Protein AF-0000000078270828 (afdb_homodimer)

pLDDT: mean 90.48, std 6.18, range [64.69, 98.06]

InterPro domains:
  IPR003439 ABC transporter-like, ATP-binding domain [PF00005] (17-146)
  IPR003439 ABC transporter-like, ATP-binding domain [PS50893] (2-219)
  IPR003593 AAA+ ATPase domain [SM00382] (26-204)
  IPR017871 ABC transporter-like, conserved site [PS00211] (119-133)
  IPR027417 P-loop containing nucleoside triphosphate hydrolase [G3DSA:3.40.50.300] (1-246)
  IPR027417 P-loop containing nucleoside triphosphate hydrolase [SSF52540] (1-228)
  IPR050093 ABC Transporter, Small Molecule Importer [PTHR42781] (2-244)

Structure (mmCIF, N/CA/C/O backbone):
data_AF-0000000078270828-model_v1
#
loop_
_entity.id
_entity.type
_entity.pdbx_description
1 polymer 'Iron(III) ABC transporter, ATP-binding protein'
#
loop_
_atom_site.group_PDB
_atom_site.id
_atom_site.type_symbol
_atom_site.label_atom_id
_atom_site.label_alt_id
_atom_site.label_comp_id
_atom_site.label_asym_id
_atom_site.label_entity_id
_atom_site.label_seq_id
_atom_site.pdbx_PDB_ins_code
_atom_site.Cartn_x
_atom_site.Cartn_y
_atom_site.Cartn_z
_atom_site.occupancy
_atom_site.B_iso_or_equiv
_atom_site.auth_seq_id
_atom_site.auth_comp_id
_atom_site.auth_asym_id
_atom_site.auth_atom_id
_atom_site.pdbx_PDB_model_num
ATOM 1 N N . MET A 1 1 ? 0.683 29.547 7.543 1 91.75 1 MET A N 1
ATOM 2 C CA . MET A 1 1 ? 1.917 28.828 7.852 1 91.75 1 MET A CA 1
ATOM 3 C C . MET A 1 1 ? 2.824 28.75 6.629 1 91.75 1 MET A C 1
ATOM 5 O O . MET A 1 1 ? 4.008 29.094 6.707 1 91.75 1 MET A O 1
ATOM 9 N N . LEU A 1 2 ? 2.271 28.359 5.527 1 93.94 2 LEU A N 1
ATOM 10 C CA . LEU A 1 2 ? 3.014 28.219 4.281 1 93.94 2 LEU A CA 1
ATOM 11 C C . LEU A 1 2 ? 2.197 28.734 3.1 1 93.94 2 LEU A C 1
ATOM 13 O O . LEU A 1 2 ? 0.993 28.484 3.016 1 93.94 2 LEU A O 1
ATOM 17 N N . GLU A 1 3 ? 2.857 29.562 2.256 1 95.75 3 GLU A N 1
ATOM 18 C CA . GLU A 1 3 ? 2.256 30.016 1.007 1 95.75 3 GLU A CA 1
ATOM 19 C C . GLU A 1 3 ? 3.242 29.906 -0.153 1 95.75 3 GLU A C 1
ATOM 21 O O . GLU A 1 3 ? 4.336 30.469 -0.103 1 95.75 3 GLU A O 1
ATOM 26 N N . ILE A 1 4 ? 2.838 29.141 -1.119 1 96.12 4 ILE A N 1
ATOM 27 C CA . ILE A 1 4 ? 3.639 28.969 -2.326 1 96.12 4 ILE A CA 1
ATOM 28 C C . ILE A 1 4 ? 2.844 29.422 -3.545 1 96.12 4 ILE A C 1
ATOM 30 O O . ILE A 1 4 ? 1.696 29.016 -3.736 1 96.12 4 ILE A O 1
ATOM 34 N N . ARG A 1 5 ? 3.492 30.297 -4.336 1 96.88 5 ARG A N 1
ATOM 35 C CA . ARG A 1 5 ? 2.867 30.734 -5.582 1 96.88 5 ARG A CA 1
ATOM 36 C C . ARG A 1 5 ? 3.818 30.547 -6.762 1 96.88 5 ARG A C 1
ATOM 38 O O . ARG A 1 5 ? 4.914 31.109 -6.77 1 96.88 5 ARG A O 1
ATOM 45 N N . ASN A 1 6 ? 3.293 29.797 -7.688 1 97.12 6 ASN A N 1
ATOM 46 C CA . ASN A 1 6 ? 3.941 29.625 -8.984 1 97.12 6 ASN A CA 1
ATOM 47 C C . ASN A 1 6 ? 5.379 29.141 -8.828 1 97.12 6 ASN A C 1
ATOM 49 O O . ASN A 1 6 ? 6.309 29.75 -9.359 1 97.12 6 ASN A O 1
ATOM 53 N N . LEU A 1 7 ? 5.598 28.109 -8.117 1 97.06 7 LEU A N 1
ATOM 54 C CA . LEU A 1 7 ? 6.93 27.562 -7.875 1 97.06 7 LEU A CA 1
ATOM 55 C C . LEU A 1 7 ? 7.355 26.641 -9.023 1 97.06 7 LEU A C 1
ATOM 57 O O . LEU A 1 7 ? 6.598 25.766 -9.43 1 97.06 7 LEU A O 1
ATOM 61 N N . HIS A 1 8 ? 8.492 26.922 -9.57 1 97.38 8 HIS A N 1
ATOM 62 C CA . HIS A 1 8 ? 9.078 26.156 -10.656 1 97.38 8 HIS A CA 1
ATOM 63 C C . HIS A 1 8 ? 10.445 25.594 -10.266 1 97.38 8 HIS A C 1
ATOM 65 O O . HIS A 1 8 ? 11.188 26.234 -9.516 1 97.38 8 HIS A O 1
ATOM 71 N N . LYS A 1 9 ? 10.75 24.422 -10.695 1 96.06 9 LYS A N 1
ATOM 72 C CA . LYS A 1 9 ? 12.078 23.844 -10.5 1 96.06 9 LYS A CA 1
ATOM 73 C C . LYS A 1 9 ? 12.531 23.078 -11.734 1 96.06 9 LYS A C 1
ATOM 75 O O . LYS A 1 9 ? 11.805 22.203 -12.227 1 96.06 9 LYS A O 1
ATOM 80 N N . LYS A 1 10 ? 13.672 23.453 -12.219 1 94.12 10 LYS A N 1
ATOM 81 C CA . LYS A 1 10 ? 14.289 22.766 -13.352 1 94.12 10 LYS A CA 1
ATOM 82 C C . LYS A 1 10 ? 15.641 22.172 -12.969 1 94.12 10 LYS A C 1
ATOM 84 O O . LYS A 1 10 ? 16.391 22.75 -12.18 1 94.12 10 LYS A O 1
ATOM 89 N N . PHE A 1 11 ? 15.875 20.969 -13.438 1 90.12 11 PHE A N 1
ATOM 90 C CA . PHE A 1 11 ? 17.219 20.375 -13.445 1 90.12 11 PHE A CA 1
ATOM 91 C C . PHE A 1 11 ? 17.766 20.297 -14.859 1 90.12 11 PHE A C 1
ATOM 93 O O . PHE A 1 11 ? 17.344 19.438 -15.641 1 90.12 11 PHE A O 1
ATOM 100 N N . GLY A 1 12 ? 18.672 21.094 -15.148 1 89.69 12 GLY A N 1
ATOM 101 C CA . GLY A 1 12 ? 19.047 21.203 -16.547 1 89.69 12 GLY A CA 1
ATOM 102 C C . GLY A 1 12 ? 17.906 21.594 -17.453 1 89.69 12 GLY A C 1
ATOM 103 O O . GLY A 1 12 ? 17.266 22.641 -17.25 1 89.69 12 GLY A O 1
ATOM 104 N N . GLN A 1 13 ? 17.609 20.641 -18.375 1 89.5 13 GLN A N 1
ATOM 105 C CA . GLN A 1 13 ? 16.531 20.922 -19.312 1 89.5 13 GLN A CA 1
ATOM 106 C C . GLN A 1 13 ? 15.219 20.297 -18.844 1 89.5 13 GLN A C 1
ATOM 108 O O . GLN A 1 13 ? 14.156 20.578 -19.422 1 89.5 13 GLN A O 1
ATOM 113 N N . ASN A 1 14 ? 15.289 19.594 -17.812 1 89.56 14 ASN A N 1
ATOM 114 C CA . ASN A 1 14 ? 14.109 18.906 -17.328 1 89.56 14 ASN A CA 1
ATOM 115 C C . ASN A 1 14 ? 13.383 19.703 -16.25 1 89.56 14 ASN A C 1
ATOM 117 O O . ASN A 1 14 ? 13.93 19.938 -15.172 1 89.56 14 ASN A O 1
ATOM 121 N N . GLU A 1 15 ? 12.188 20.172 -16.578 1 94.06 15 GLU A N 1
ATOM 122 C CA . GLU A 1 15 ? 11.375 20.875 -15.594 1 94.06 15 GLU A CA 1
ATOM 123 C C . GLU A 1 15 ? 10.555 19.906 -14.75 1 94.06 15 GLU A C 1
ATOM 125 O O . GLU A 1 15 ? 9.625 19.266 -15.258 1 94.06 15 GLU A O 1
ATOM 130 N N . VAL A 1 16 ? 10.836 19.859 -13.477 1 93.5 16 VAL A N 1
ATOM 131 C CA . VAL A 1 16 ? 10.234 18.891 -12.578 1 93.5 16 VAL A CA 1
ATOM 132 C C . VAL A 1 16 ? 9.008 19.484 -11.898 1 93.5 16 VAL A C 1
ATOM 134 O O . VAL A 1 16 ? 8 18.797 -11.695 1 93.5 16 VAL A O 1
ATOM 137 N N . LEU A 1 17 ? 9.094 20.719 -11.492 1 97.12 17 LEU A N 1
ATOM 138 C CA . LEU A 1 17 ? 7.965 21.438 -10.922 1 97.12 17 LEU A CA 1
ATOM 139 C C . LEU A 1 17 ? 7.531 22.578 -11.844 1 97.12 17 LEU A C 1
ATOM 141 O O . LEU A 1 17 ? 8.359 23.375 -12.297 1 97.12 17 LEU A O 1
ATOM 145 N N . LYS A 1 18 ? 6.23 22.625 -12.195 1 96.94 18 LYS A N 1
ATOM 146 C CA . LYS A 1 18 ? 5.727 23.469 -13.273 1 96.94 18 LYS A CA 1
ATOM 147 C C . LYS A 1 18 ? 4.648 24.422 -12.773 1 96.94 18 LYS A C 1
ATOM 149 O O . LYS A 1 18 ? 3.549 24.469 -13.328 1 96.94 18 LYS A O 1
ATOM 154 N N . GLY A 1 19 ? 4.98 25.219 -11.789 1 97 19 GLY A N 1
ATOM 155 C CA . GLY A 1 19 ? 4.059 26.234 -11.305 1 97 19 GLY A CA 1
ATOM 156 C C . GLY A 1 19 ? 3.154 25.734 -10.188 1 97 19 GLY A C 1
ATOM 157 O O . GLY A 1 19 ? 1.929 25.766 -10.328 1 97 19 GLY A O 1
ATOM 158 N N . ILE A 1 20 ? 3.791 25.422 -9.07 1 97.19 20 ILE A N 1
ATOM 159 C CA . ILE A 1 20 ? 3.068 24.844 -7.941 1 97.19 20 ILE A CA 1
ATOM 160 C C . ILE A 1 20 ? 2.473 25.969 -7.09 1 97.19 20 ILE A C 1
ATOM 162 O O . ILE A 1 20 ? 3.174 26.906 -6.711 1 97.19 20 ILE A O 1
ATOM 166 N N . ASP A 1 21 ? 1.216 25.906 -6.859 1 96.94 21 ASP A N 1
ATOM 167 C CA . ASP A 1 21 ? 0.511 26.75 -5.891 1 96.94 21 ASP A CA 1
ATOM 168 C C . ASP A 1 21 ? 0.009 25.906 -4.715 1 96.94 21 ASP A C 1
ATOM 170 O O . ASP A 1 21 ? -0.753 24.953 -4.902 1 96.94 21 ASP A O 1
ATOM 174 N N . LEU A 1 22 ? 0.428 26.281 -3.553 1 95.94 22 LEU A N 1
ATOM 175 C CA . LEU A 1 22 ? 0.057 25.516 -2.363 1 95.94 22 LEU A CA 1
ATOM 176 C C . LEU A 1 22 ? 0.005 26.422 -1.137 1 95.94 22 LEU A C 1
ATOM 178 O O . LEU A 1 22 ? 0.794 27.359 -1.019 1 95.94 22 LEU A O 1
ATOM 182 N N . SER A 1 23 ? -0.877 26.109 -0.258 1 95.94 23 SER A N 1
ATOM 183 C CA . SER A 1 23 ? -0.963 26.828 1.007 1 95.94 23 SER A CA 1
ATOM 184 C C . SER A 1 23 ? -1.255 25.875 2.166 1 95.94 23 SER A C 1
ATOM 186 O O . SER A 1 23 ? -1.879 24.828 1.978 1 95.94 23 SER A O 1
ATOM 188 N N . LEU A 1 24 ? -0.769 26.203 3.275 1 95.88 24 LEU A N 1
ATOM 189 C CA . LEU A 1 24 ? -0.957 25.438 4.508 1 95.88 24 LEU A CA 1
ATOM 190 C C . LEU A 1 24 ? -1.191 26.375 5.691 1 95.88 24 LEU A C 1
ATOM 192 O O . LEU A 1 24 ? -0.413 27.312 5.914 1 95.88 24 LEU A O 1
ATOM 196 N N . LYS A 1 25 ? -2.266 26.141 6.422 1 94.69 25 LYS A N 1
ATOM 197 C CA . LYS A 1 25 ? -2.553 26.906 7.625 1 94.69 25 LYS A CA 1
ATOM 198 C C . LYS A 1 25 ? -1.817 26.344 8.836 1 94.69 25 LYS A C 1
ATOM 200 O O . LYS A 1 25 ? -1.328 25.219 8.797 1 94.69 25 LYS A O 1
ATOM 205 N N . SER A 1 26 ? -1.77 27.188 9.859 1 94 26 SER A N 1
ATOM 206 C CA . SER A 1 26 ? -1.197 26.703 11.109 1 94 26 SER A CA 1
ATOM 207 C C . SER A 1 26 ? -2.029 25.562 11.688 1 94 26 SER A C 1
ATOM 209 O O . SER A 1 26 ? -3.26 25.594 11.641 1 94 26 SER A O 1
ATOM 211 N N . ASN A 1 27 ? -1.338 24.547 12.164 1 94.25 27 ASN A N 1
ATOM 212 C CA . ASN A 1 27 ? -1.933 23.375 12.82 1 94.25 27 ASN A CA 1
ATOM 213 C C . ASN A 1 27 ? -2.695 22.5 11.82 1 94.25 27 ASN A C 1
ATOM 215 O O . ASN A 1 27 ? -3.65 21.828 12.195 1 94.25 27 ASN A O 1
ATOM 219 N N . GLU A 1 28 ? -2.27 22.609 10.586 1 96 28 GLU A N 1
ATOM 220 C CA . GLU A 1 28 ? -2.873 21.812 9.523 1 96 28 GLU A CA 1
ATOM 221 C C . GLU A 1 28 ? -1.885 20.781 8.969 1 96 28 GLU A C 1
ATOM 223 O O . GLU A 1 28 ? -0.679 21.031 8.93 1 96 28 GLU A O 1
ATOM 228 N N . ILE A 1 29 ? -2.416 19.641 8.609 1 96.94 29 ILE A N 1
ATOM 229 C CA . ILE A 1 29 ? -1.606 18.625 7.953 1 96.94 29 ILE A CA 1
ATOM 230 C C . ILE A 1 29 ? -2.02 18.5 6.488 1 96.94 29 ILE A C 1
ATOM 232 O O . ILE A 1 29 ? -3.188 18.234 6.184 1 96.94 29 ILE A O 1
ATOM 236 N N . LEU A 1 30 ? -1.056 18.688 5.605 1 97.69 30 LEU A N 1
ATOM 237 C CA . LEU A 1 30 ? -1.26 18.562 4.164 1 97.69 30 LEU A CA 1
ATOM 238 C C . LEU A 1 30 ? -0.47 17.391 3.604 1 97.69 30 LEU A C 1
ATOM 240 O O . LEU A 1 30 ? 0.746 17.297 3.793 1 97.69 30 LEU A O 1
ATOM 244 N N . SER A 1 31 ? -1.193 16.5 2.943 1 97.12 31 SER A N 1
ATOM 245 C CA . SER A 1 31 ? -0.494 15.438 2.223 1 97.12 31 SER A CA 1
ATOM 246 C C . SER A 1 31 ? -0.372 15.773 0.738 1 97.12 31 SER A C 1
ATOM 248 O O . SER A 1 31 ? -1.318 16.281 0.129 1 97.12 31 SER A O 1
ATOM 250 N N . ILE A 1 32 ? 0.769 15.555 0.276 1 96.69 32 ILE A N 1
ATOM 251 C CA . ILE A 1 32 ? 1.008 15.602 -1.162 1 96.69 32 ILE A CA 1
ATOM 252 C C . ILE A 1 32 ? 1.092 14.18 -1.719 1 96.69 32 ILE A C 1
ATOM 254 O O . ILE A 1 32 ? 2.041 13.453 -1.43 1 96.69 32 ILE A O 1
ATOM 258 N N . LEU A 1 33 ? 0.075 13.875 -2.492 1 93.81 33 LEU A N 1
ATOM 259 C CA . LEU A 1 33 ? -0.058 12.531 -3.037 1 93.81 33 LEU A CA 1
ATOM 260 C C . LEU A 1 33 ? 0.289 12.508 -4.523 1 93.81 33 LEU A C 1
ATOM 262 O O . LEU A 1 33 ? -0.213 13.328 -5.293 1 93.81 33 LEU A O 1
ATOM 266 N N . GLY A 1 34 ? 1.105 11.609 -4.895 1 89.31 34 GLY A N 1
ATOM 267 C CA . GLY A 1 34 ? 1.507 11.484 -6.289 1 89.31 34 GLY A CA 1
ATOM 268 C C . GLY A 1 34 ? 2.371 10.266 -6.555 1 89.31 34 GLY A C 1
ATOM 269 O O . GLY A 1 34 ? 2.838 9.617 -5.621 1 89.31 34 GLY A O 1
ATOM 270 N N . SER A 1 35 ? 2.525 10.023 -7.816 1 82.75 35 SER A N 1
ATOM 271 C CA . SER A 1 35 ? 3.314 8.875 -8.234 1 82.75 35 SER A CA 1
ATOM 272 C C . SER A 1 35 ? 4.809 9.141 -8.086 1 82.75 35 SER A C 1
ATOM 274 O O . SER A 1 35 ? 5.219 10.281 -7.84 1 82.75 35 SER A O 1
ATOM 276 N N . SER A 1 36 ? 5.504 8.031 -8.219 1 75.19 36 SER A N 1
ATOM 277 C CA . SER A 1 36 ? 6.957 8.172 -8.195 1 75.19 36 SER A CA 1
ATOM 278 C C . SER A 1 36 ? 7.438 9.07 -9.336 1 75.19 36 SER A C 1
ATOM 280 O O . SER A 1 36 ? 6.953 8.969 -10.461 1 75.19 36 SER A O 1
ATOM 282 N N . GLY A 1 37 ? 8.234 9.961 -9.008 1 77.19 37 GLY A N 1
ATOM 283 C CA . GLY A 1 37 ? 8.805 10.844 -10.016 1 77.19 37 GLY A CA 1
ATOM 284 C C . GLY A 1 37 ? 7.941 12.062 -10.297 1 77.19 37 GLY A C 1
ATOM 285 O O . GLY A 1 37 ? 8.242 12.844 -11.203 1 77.19 37 GLY A O 1
ATOM 286 N N . SER A 1 38 ? 6.938 12.234 -9.547 1 86.94 38 SER A N 1
ATOM 287 C CA . SER A 1 38 ? 6.016 13.328 -9.828 1 86.94 38 SER A CA 1
ATOM 288 C C . SER A 1 38 ? 6.547 14.648 -9.281 1 86.94 38 SER A C 1
ATOM 290 O O . SER A 1 38 ? 5.953 15.703 -9.508 1 86.94 38 SER A O 1
ATOM 292 N N . GLY A 1 39 ? 7.625 14.586 -8.492 1 90.19 39 GLY A N 1
ATOM 293 C CA . GLY A 1 39 ? 8.242 15.812 -8 1 90.19 39 GLY A CA 1
ATOM 294 C C . GLY A 1 39 ? 7.988 16.062 -6.527 1 90.19 39 GLY A C 1
ATOM 295 O O . GLY A 1 39 ? 8.344 17.109 -6 1 90.19 39 GLY A O 1
ATOM 296 N N . LYS A 1 40 ? 7.383 15.125 -5.848 1 91.88 40 LYS A N 1
ATOM 297 C CA . LYS A 1 40 ? 6.992 15.297 -4.449 1 91.88 40 LYS A CA 1
ATOM 298 C C . LYS A 1 40 ? 8.203 15.641 -3.582 1 91.88 40 LYS A C 1
ATOM 300 O O . LYS A 1 40 ? 8.188 16.625 -2.848 1 91.88 40 LYS A O 1
ATOM 305 N N . SER A 1 41 ? 9.281 14.852 -3.738 1 88.12 41 SER A N 1
ATOM 306 C CA . SER A 1 41 ? 10.477 15.062 -2.93 1 88.12 41 SER A CA 1
ATOM 307 C C . SER A 1 41 ? 11.164 16.375 -3.289 1 88.12 41 SER A C 1
ATOM 309 O O . SER A 1 41 ? 11.656 17.094 -2.41 1 88.12 41 SER A O 1
ATOM 311 N N . THR A 1 42 ? 11.203 16.672 -4.547 1 91.81 42 THR A N 1
ATOM 312 C CA . THR A 1 42 ? 11.773 17.938 -4.996 1 91.81 42 THR A CA 1
ATOM 313 C C . THR A 1 42 ? 11.008 19.109 -4.387 1 91.81 42 THR A C 1
ATOM 315 O O . THR A 1 42 ? 11.617 20.078 -3.916 1 91.81 42 THR A O 1
ATOM 318 N N . LEU A 1 43 ? 9.719 18.984 -4.406 1 94.88 43 LEU A N 1
ATOM 319 C CA . LEU A 1 43 ? 8.891 20.031 -3.832 1 94.88 43 LEU A CA 1
ATOM 320 C C . LEU A 1 43 ? 9.203 20.219 -2.35 1 94.88 43 LEU A C 1
ATOM 322 O O . LEU A 1 43 ? 9.367 21.344 -1.883 1 94.88 43 LEU A O 1
ATOM 326 N N . LEU A 1 44 ? 9.281 19.125 -1.627 1 93 44 LEU A N 1
ATOM 327 C CA . LEU A 1 44 ? 9.578 19.172 -0.199 1 93 44 LEU A CA 1
ATOM 328 C C . LEU A 1 44 ? 10.93 19.828 0.054 1 93 44 LEU A C 1
ATOM 330 O O . LEU A 1 44 ? 11.07 20.641 0.968 1 93 44 LEU A O 1
ATOM 334 N N . ARG A 1 45 ? 11.883 19.516 -0.741 1 90.69 45 ARG A N 1
ATOM 335 C CA . ARG A 1 45 ? 13.227 20.078 -0.602 1 90.69 45 ARG A CA 1
ATOM 336 C C . ARG A 1 45 ? 13.234 21.562 -0.927 1 90.69 45 ARG A C 1
ATOM 338 O O . ARG A 1 45 ? 13.984 22.344 -0.325 1 90.69 45 ARG A O 1
ATOM 345 N N . CYS A 1 46 ? 12.445 21.938 -1.866 1 93.5 46 CYS A N 1
ATOM 346 C CA . CYS A 1 46 ? 12.32 23.359 -2.18 1 93.5 46 CYS A CA 1
ATOM 347 C C . CYS A 1 46 ? 11.734 24.125 -1.001 1 93.5 46 CYS A C 1
ATOM 349 O O . CYS A 1 46 ? 12.211 25.219 -0.657 1 93.5 46 CYS A O 1
ATOM 351 N N . ILE A 1 47 ? 10.75 23.547 -0.389 1 92.44 47 ILE A N 1
ATOM 352 C CA . ILE A 1 47 ? 10.102 24.172 0.758 1 92.44 47 ILE A CA 1
ATOM 353 C C . ILE A 1 47 ? 11.102 24.297 1.907 1 92.44 47 ILE A C 1
ATOM 355 O O . ILE A 1 47 ? 11.148 25.312 2.592 1 92.44 47 ILE A O 1
ATOM 359 N N . ALA A 1 48 ? 11.938 23.281 2.049 1 88.69 48 ALA A N 1
ATOM 360 C CA . ALA A 1 48 ? 12.945 23.234 3.111 1 88.69 48 ALA A CA 1
ATOM 361 C C . ALA A 1 48 ? 14.156 24.094 2.748 1 88.69 48 ALA A C 1
ATOM 363 O O . ALA A 1 48 ? 15.102 24.203 3.529 1 88.69 48 ALA A O 1
ATOM 364 N N . LYS A 1 49 ? 14.188 24.609 1.555 1 88.31 49 LYS A N 1
ATOM 365 C CA . LYS A 1 49 ? 15.273 25.438 1.045 1 88.31 49 LYS A CA 1
ATOM 366 C C . LYS A 1 49 ? 16.562 24.641 0.87 1 88.31 49 LYS A C 1
ATOM 368 O O . LYS A 1 49 ? 17.656 25.172 0.984 1 88.31 49 LYS A O 1
ATOM 373 N N . LEU A 1 50 ? 16.359 23.375 0.652 1 86.44 50 LEU A N 1
ATOM 374 C CA . LEU A 1 50 ? 17.469 22.484 0.337 1 86.44 50 LEU A CA 1
ATOM 375 C C . LEU A 1 50 ? 17.703 22.406 -1.169 1 86.44 50 LEU A C 1
ATOM 377 O O . LEU A 1 50 ? 18.734 21.891 -1.622 1 86.44 50 LEU A O 1
ATOM 381 N N . GLU A 1 51 ? 16.734 22.797 -1.876 1 88.5 51 GLU A N 1
ATOM 382 C CA . GLU A 1 51 ? 16.797 22.875 -3.332 1 88.5 51 GLU A CA 1
ATOM 383 C C . GLU A 1 51 ? 16.328 24.25 -3.824 1 88.5 51 GLU A C 1
ATOM 385 O O . GLU A 1 51 ? 15.312 24.766 -3.363 1 88.5 51 GLU A O 1
ATOM 390 N N . ASN A 1 52 ? 17.141 24.875 -4.723 1 90.69 52 ASN A N 1
ATOM 391 C CA . ASN A 1 52 ? 16.734 26.156 -5.273 1 90.69 52 ASN A CA 1
ATOM 392 C C . ASN A 1 52 ? 15.531 26.031 -6.199 1 90.69 52 ASN A C 1
ATOM 394 O O . ASN A 1 52 ? 15.359 25 -6.855 1 90.69 52 ASN A O 1
ATOM 398 N N . SER A 1 53 ? 14.703 27.016 -6.172 1 93.19 53 SER A N 1
ATOM 399 C CA . SER A 1 53 ? 13.508 27.031 -7.016 1 93.19 53 SER A CA 1
ATOM 400 C C . SER A 1 53 ? 13.133 28.453 -7.414 1 93.19 53 SER A C 1
ATOM 402 O O . SER A 1 53 ? 13.633 29.422 -6.832 1 93.19 53 SER A O 1
ATOM 404 N N . GLN A 1 54 ? 12.453 28.562 -8.516 1 94.12 54 GLN A N 1
ATOM 405 C CA . GLN A 1 54 ? 11.859 29.828 -8.938 1 94.12 54 GLN A CA 1
ATOM 406 C C . GLN A 1 54 ? 10.398 29.922 -8.492 1 94.12 54 GLN A C 1
ATOM 408 O O . GLN A 1 54 ? 9.664 28.938 -8.562 1 94.12 54 GLN A O 1
ATOM 413 N N . TYR A 1 55 ? 10.109 31.047 -7.938 1 93.94 55 TYR A N 1
ATOM 414 C CA . TYR A 1 55 ? 8.734 31.219 -7.484 1 93.94 55 TYR A CA 1
ATOM 415 C C . TYR A 1 55 ? 8.359 32.688 -7.449 1 93.94 55 TYR A C 1
ATOM 417 O O . TYR A 1 55 ? 9.227 33.562 -7.434 1 93.94 55 TYR A O 1
ATOM 425 N N . ASP A 1 56 ? 7.031 32.969 -7.504 1 93 56 ASP A N 1
ATOM 426 C CA . ASP A 1 56 ? 6.527 34.312 -7.277 1 93 56 ASP A CA 1
ATOM 427 C C . ASP A 1 56 ? 6.484 34.625 -5.789 1 93 56 ASP A C 1
ATOM 429 O O . ASP A 1 56 ? 6.797 35.75 -5.383 1 93 56 ASP A O 1
ATOM 433 N N . GLU A 1 57 ? 6.098 33.562 -5.023 1 92.25 57 GLU A N 1
ATOM 434 C CA . GLU A 1 57 ? 6.027 33.719 -3.572 1 92.25 57 GLU A CA 1
ATOM 435 C C . GLU A 1 57 ? 6.301 32.375 -2.871 1 92.25 57 GLU A C 1
ATOM 437 O O . GLU A 1 57 ? 5.836 31.328 -3.316 1 92.25 57 GLU A O 1
ATOM 442 N N . LEU A 1 58 ? 7.156 32.375 -1.956 1 91.69 58 LEU A N 1
ATOM 443 C CA . LEU A 1 58 ? 7.41 31.25 -1.058 1 91.69 58 LEU A CA 1
ATOM 444 C C . LEU A 1 58 ? 7.605 31.734 0.375 1 91.69 58 LEU A C 1
ATOM 446 O O . LEU A 1 58 ? 8.688 32.219 0.734 1 91.69 58 LEU A O 1
ATOM 450 N N . ARG A 1 59 ? 6.531 31.672 1.068 1 90.19 59 ARG A N 1
ATOM 451 C CA . ARG A 1 59 ? 6.547 32.062 2.473 1 90.19 59 ARG A CA 1
ATOM 452 C C . ARG A 1 59 ? 6.383 30.859 3.387 1 90.19 59 ARG A C 1
ATOM 454 O O . ARG A 1 59 ? 5.414 30.109 3.256 1 90.19 59 ARG A O 1
ATOM 461 N N . CYS A 1 60 ? 7.266 30.531 4.098 1 86 60 CYS A N 1
ATOM 462 C CA . CYS A 1 60 ? 7.23 29.438 5.07 1 86 60 CYS A CA 1
ATOM 463 C C . CYS A 1 60 ? 7.676 29.922 6.445 1 86 60 CYS A C 1
ATOM 465 O O . CYS A 1 60 ? 8.664 30.656 6.562 1 86 60 CYS A O 1
ATOM 467 N N . GLY A 1 61 ? 6.797 29.656 7.395 1 71.5 61 GLY A N 1
ATOM 468 C CA . GLY A 1 61 ? 7.227 30.031 8.734 1 71.5 61 GLY A CA 1
ATOM 469 C C . GLY A 1 61 ? 8.602 29.5 9.086 1 71.5 61 GLY A C 1
ATOM 470 O O . GLY A 1 61 ? 9.109 28.578 8.438 1 71.5 61 GLY A O 1
ATOM 471 N N . SER A 1 62 ? 9.266 30.219 10.039 1 68.44 62 SER A N 1
ATOM 472 C CA . SER A 1 62 ? 10.602 29.875 10.508 1 68.44 62 SER A CA 1
ATOM 473 C C . SER A 1 62 ? 10.602 28.531 11.25 1 68.44 62 SER A C 1
ATOM 475 O O . SER A 1 62 ? 9.547 28.062 11.688 1 68.44 62 SER A O 1
ATOM 477 N N . ASN A 1 63 ? 11.578 27.641 10.984 1 85.75 63 ASN A N 1
ATOM 478 C CA . ASN A 1 63 ? 11.969 26.438 11.727 1 85.75 63 ASN A CA 1
ATOM 479 C C . ASN A 1 63 ? 11.273 25.188 11.18 1 85.75 63 ASN A C 1
ATOM 481 O O . ASN A 1 63 ? 10.289 24.719 11.742 1 85.75 63 ASN A O 1
ATOM 485 N N . VAL A 1 64 ? 11.711 24.75 10.164 1 88.62 64 VAL A N 1
ATOM 486 C CA . VAL A 1 64 ? 11.195 23.578 9.461 1 88.62 64 VAL A CA 1
ATOM 487 C C . VAL A 1 64 ? 11.984 22.344 9.891 1 88.62 64 VAL A C 1
ATOM 489 O O . VAL A 1 64 ? 13.211 22.375 9.977 1 88.62 64 VAL A O 1
ATOM 492 N N . GLY A 1 65 ? 11.219 21.375 10.391 1 88.44 65 GLY A N 1
ATOM 493 C CA . GLY A 1 65 ? 11.828 20.078 10.617 1 88.44 65 GLY A CA 1
ATOM 494 C C . GLY A 1 65 ? 11.625 19.125 9.461 1 88.44 65 GLY A C 1
ATOM 495 O O . GLY A 1 65 ? 10.516 18.984 8.945 1 88.44 65 GLY A O 1
ATOM 496 N N . PHE A 1 66 ? 12.711 18.562 9.055 1 86.69 66 PHE A N 1
ATOM 497 C CA . PHE A 1 66 ? 12.672 17.609 7.945 1 86.69 66 PHE A CA 1
ATOM 498 C C . PHE A 1 66 ? 12.914 16.188 8.43 1 86.69 66 PHE A C 1
ATOM 500 O O . PHE A 1 66 ? 13.859 15.945 9.188 1 86.69 66 PHE A O 1
ATOM 507 N N . MET A 1 67 ? 11.945 15.398 8.094 1 82.19 67 MET A N 1
ATOM 508 C CA . MET A 1 67 ? 12.094 13.977 8.391 1 82.19 67 MET A CA 1
ATOM 509 C C . MET A 1 67 ? 12.086 13.156 7.105 1 82.19 67 MET A C 1
ATOM 511 O O . MET A 1 67 ? 11.125 13.195 6.34 1 82.19 67 MET A O 1
ATOM 515 N N . PHE A 1 68 ? 13.219 12.461 6.832 1 73.25 68 PHE A N 1
ATOM 516 C CA . PHE A 1 68 ? 13.383 11.641 5.641 1 73.25 68 PHE A CA 1
ATOM 517 C C . PHE A 1 68 ? 12.844 10.234 5.875 1 73.25 68 PHE A C 1
ATOM 519 O O . PHE A 1 68 ? 12.375 9.922 6.973 1 73.25 68 PHE A O 1
ATOM 526 N N . GLN A 1 69 ? 12.938 9.555 4.699 1 69.5 69 GLN A N 1
ATOM 527 C CA . GLN A 1 69 ? 12.641 8.125 4.766 1 69.5 69 GLN A CA 1
ATOM 528 C C . GLN A 1 69 ? 13.523 7.434 5.805 1 69.5 69 GLN A C 1
ATOM 530 O O . GLN A 1 69 ? 14.703 7.75 5.934 1 69.5 69 GLN A O 1
ATOM 535 N N . ASN A 1 70 ? 13.031 6.688 6.652 1 69.25 70 ASN A N 1
ATOM 536 C CA . ASN A 1 70 ? 13.711 5.977 7.73 1 69.25 70 ASN A CA 1
ATOM 537 C C . ASN A 1 70 ? 14.148 6.926 8.844 1 69.25 70 ASN A C 1
ATOM 539 O O . ASN A 1 70 ? 15.125 6.652 9.547 1 69.25 70 ASN A O 1
ATOM 543 N N . TYR A 1 71 ? 13.633 8.156 8.859 1 77.44 71 TYR A N 1
ATOM 544 C CA . TYR A 1 71 ? 13.727 9.156 9.922 1 77.44 71 TYR A CA 1
ATOM 545 C C . TYR A 1 71 ? 15.117 9.781 9.961 1 77.44 71 TYR A C 1
ATOM 547 O O . TYR A 1 71 ? 15.359 10.727 10.719 1 77.44 71 TYR A O 1
ATOM 555 N N . ALA A 1 72 ? 16.031 9.281 9.18 1 74.38 72 ALA A N 1
ATOM 556 C CA . ALA A 1 72 ? 17.359 9.852 8.984 1 74.38 72 ALA A CA 1
ATOM 557 C C . ALA A 1 72 ? 18.047 10.117 10.32 1 74.38 72 ALA A C 1
ATOM 559 O O . ALA A 1 72 ? 18.594 11.203 10.547 1 74.38 72 ALA A O 1
ATOM 560 N N . LEU A 1 73 ? 17.953 9.203 11.227 1 85.25 73 LEU A N 1
ATOM 561 C CA . LEU A 1 73 ? 18.734 9.32 12.461 1 85.25 73 LEU A CA 1
ATOM 562 C C . LEU A 1 73 ? 20.203 9.055 12.203 1 85.25 73 LEU A C 1
ATOM 564 O O . LEU A 1 73 ? 20.562 8.242 11.344 1 85.25 73 LEU A O 1
ATOM 568 N N . PHE A 1 74 ? 21.016 9.797 12.93 1 85.81 74 PHE A N 1
ATOM 569 C CA . PHE A 1 74 ? 22.438 9.523 12.844 1 85.81 74 PHE A CA 1
ATOM 570 C C . PHE A 1 74 ? 22.781 8.172 13.453 1 85.81 74 PHE A C 1
ATOM 572 O O . PHE A 1 74 ? 22.656 7.98 14.664 1 85.81 74 PHE A O 1
ATOM 579 N N . PRO A 1 75 ? 23.234 7.27 12.609 1 86 75 PRO A N 1
ATOM 580 C CA . PRO A 1 75 ? 23.391 5.891 13.086 1 86 75 PRO A CA 1
ATOM 581 C C . PRO A 1 75 ? 24.469 5.75 14.156 1 86 75 PRO A C 1
ATOM 583 O O . PRO A 1 75 ? 24.422 4.828 14.969 1 86 75 PRO A O 1
ATOM 586 N N . HIS A 1 76 ? 25.422 6.695 14.188 1 87.94 76 HIS A N 1
ATOM 587 C CA . HIS A 1 76 ? 26.562 6.574 15.094 1 87.94 76 HIS A CA 1
ATOM 588 C C . HIS A 1 76 ? 26.312 7.34 16.391 1 87.94 76 HIS A C 1
ATOM 590 O O . HIS A 1 76 ? 27.125 7.273 17.312 1 87.94 76 HIS A O 1
ATOM 596 N N . LEU A 1 77 ? 25.25 8.062 16.469 1 90.88 77 LEU A N 1
ATOM 597 C CA . LEU A 1 77 ? 24.938 8.844 17.656 1 90.88 77 LEU A CA 1
ATOM 598 C C . LEU A 1 77 ? 23.891 8.141 18.516 1 90.88 77 LEU A C 1
ATOM 600 O O . LEU A 1 77 ? 23.031 7.43 17.984 1 90.88 77 LEU A O 1
ATOM 604 N N . SER A 1 78 ? 24 8.367 19.734 1 94.19 78 SER A N 1
ATOM 605 C CA . SER A 1 78 ? 22.953 7.887 20.641 1 94.19 78 SER A CA 1
ATOM 606 C C . SER A 1 78 ? 21.656 8.656 20.438 1 94.19 78 SER A C 1
ATOM 608 O O . SER A 1 78 ? 21.625 9.68 19.766 1 94.19 78 SER A O 1
ATOM 610 N N . VAL A 1 79 ? 20.625 8.078 21.016 1 95.06 79 VAL A N 1
ATOM 611 C CA . VAL A 1 79 ? 19.328 8.773 21.016 1 95.06 79 VAL A CA 1
ATOM 612 C C . VAL A 1 79 ? 19.5 10.18 21.594 1 95.06 79 VAL A C 1
ATOM 614 O O . VAL A 1 79 ? 19.047 11.156 21 1 95.06 79 VAL A O 1
ATOM 617 N N . TYR A 1 80 ? 20.203 10.219 22.688 1 94.69 80 TYR A N 1
ATOM 618 C CA . TYR A 1 80 ? 20.484 11.508 23.312 1 94.69 80 TYR A CA 1
ATOM 619 C C . TYR A 1 80 ? 21.219 12.422 22.344 1 94.69 80 TYR A C 1
ATOM 621 O O . TYR A 1 80 ? 20.828 13.578 22.141 1 94.69 80 TYR A O 1
ATOM 629 N N . ASP A 1 81 ? 22.203 11.953 21.703 1 92.25 81 ASP A N 1
ATOM 630 C CA . ASP A 1 81 ? 23.062 12.766 20.828 1 92.25 81 ASP A CA 1
ATOM 631 C C . ASP A 1 81 ? 22.312 13.172 19.562 1 92.25 81 ASP A C 1
ATOM 633 O O . ASP A 1 81 ? 22.547 14.25 19.016 1 92.25 81 ASP A O 1
ATOM 637 N N . ASN A 1 82 ? 21.484 12.273 19.125 1 93.62 82 ASN A N 1
ATOM 638 C CA . ASN A 1 82 ? 20.656 12.617 17.969 1 93.62 82 ASN A CA 1
ATOM 639 C C . ASN A 1 82 ? 19.812 13.852 18.234 1 93.62 82 ASN A C 1
ATOM 641 O O . ASN A 1 82 ? 19.719 14.742 17.391 1 93.62 82 ASN A O 1
ATOM 645 N N . ILE A 1 83 ? 19.25 13.859 19.391 1 92.69 83 ILE A N 1
ATOM 646 C CA . ILE A 1 83 ? 18.391 14.984 19.75 1 92.69 83 ILE A CA 1
ATOM 647 C C . ILE A 1 83 ? 19.266 16.203 20.062 1 92.69 83 ILE A C 1
ATOM 649 O O . ILE A 1 83 ? 18.922 17.328 19.688 1 92.69 83 ILE A O 1
ATOM 653 N N . ALA A 1 84 ? 20.391 15.961 20.703 1 91.31 84 ALA A N 1
ATOM 654 C CA . ALA A 1 84 ? 21.281 17.047 21.094 1 91.31 84 ALA A CA 1
ATOM 655 C C . ALA A 1 84 ? 21.828 17.781 19.875 1 91.31 84 ALA A C 1
ATOM 657 O O . ALA A 1 84 ? 22.172 18.969 19.938 1 91.31 84 ALA A O 1
ATOM 658 N N . PHE A 1 85 ? 21.828 17.047 18.828 1 86.06 85 PHE A N 1
ATOM 659 C CA . PHE A 1 85 ? 22.328 17.641 17.578 1 86.06 85 PHE A CA 1
ATOM 660 C C . PHE A 1 85 ? 21.531 18.875 17.203 1 86.06 85 PHE A C 1
ATOM 662 O O . PHE A 1 85 ? 22.078 19.812 16.609 1 86.06 85 PHE A O 1
ATOM 669 N N . ALA A 1 86 ? 20.344 18.938 17.562 1 86.12 86 ALA A N 1
ATOM 670 C CA . ALA A 1 86 ? 19.438 20.031 17.219 1 86.12 86 ALA A CA 1
ATOM 671 C C . ALA A 1 86 ? 19.594 21.203 18.188 1 86.12 86 ALA A C 1
ATOM 673 O O . ALA A 1 86 ? 19.062 22.281 17.953 1 86.12 86 ALA A O 1
ATOM 674 N N . LEU A 1 87 ? 20.312 21 19.281 1 87.31 87 LEU A N 1
ATOM 675 C CA . LEU A 1 87 ? 20.391 21.984 20.359 1 87.31 87 LEU A CA 1
ATOM 676 C C . LEU A 1 87 ? 21.797 22.547 20.469 1 87.31 87 LEU A C 1
ATOM 678 O O . LEU A 1 87 ? 22.297 22.781 21.578 1 87.31 87 LEU A O 1
ATOM 682 N N . ASN A 1 88 ? 22.344 22.719 19.359 1 78.06 88 ASN A N 1
ATOM 683 C CA . ASN A 1 88 ? 23.734 23.141 19.375 1 78.06 88 ASN A CA 1
ATOM 684 C C . ASN A 1 88 ? 23.875 24.594 19.828 1 78.06 88 ASN A C 1
ATOM 686 O O . ASN A 1 88 ? 24.984 25.047 20.141 1 78.06 88 ASN A O 1
ATOM 690 N N . LYS A 1 89 ? 22.812 25.328 20.016 1 79.94 89 LYS A N 1
ATOM 691 C CA . LYS A 1 89 ? 22.875 26.734 20.391 1 79.94 89 LYS A CA 1
ATOM 692 C C . LYS A 1 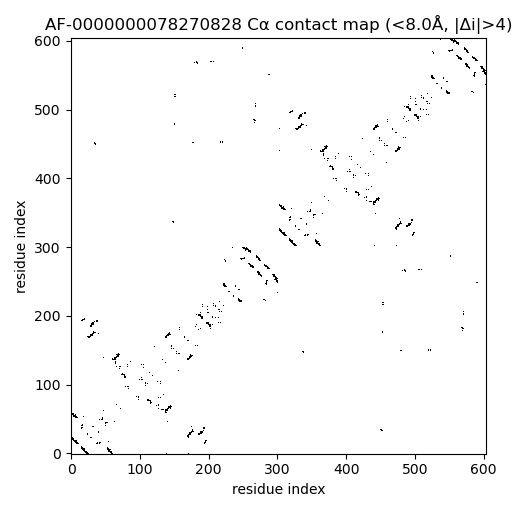89 ? 22.672 26.891 21.906 1 79.94 89 LYS A C 1
ATOM 694 O O . LYS A 1 89 ? 22.812 28 22.422 1 79.94 89 LYS A O 1
ATOM 699 N N . LEU A 1 90 ? 22.375 25.844 22.562 1 84.81 90 LEU A N 1
ATOM 700 C CA . LEU A 1 90 ? 22.109 25.891 23.984 1 84.81 90 LEU A CA 1
ATOM 701 C C . LEU A 1 90 ? 23.328 25.438 24.781 1 84.81 90 LEU A C 1
ATOM 703 O O . LEU A 1 90 ? 24.156 24.688 24.266 1 84.81 90 LEU A O 1
ATOM 707 N N . SER A 1 91 ? 23.359 25.922 26.047 1 87 91 SER A N 1
ATOM 708 C CA . SER A 1 91 ? 24.375 25.391 26.953 1 87 91 SER A CA 1
ATOM 709 C C . SER A 1 91 ? 24.141 23.922 27.25 1 87 91 SER A C 1
ATOM 711 O O . SER A 1 91 ? 23.031 23.406 27.047 1 87 91 SER A O 1
ATOM 713 N N . LYS A 1 92 ? 25.234 23.312 27.656 1 87.81 92 LYS A N 1
ATOM 714 C CA . LYS A 1 92 ? 25.125 21.891 27.922 1 87.81 92 LYS A CA 1
ATOM 715 C C . LYS A 1 92 ? 24.031 21.594 28.938 1 87.81 92 LYS A C 1
ATOM 717 O O . LYS A 1 92 ? 23.25 20.656 28.75 1 87.81 92 LYS A O 1
ATOM 722 N N . LYS A 1 93 ? 23.969 22.375 29.906 1 89.94 93 LYS A N 1
ATOM 723 C CA . LYS A 1 93 ? 22.984 22.156 30.953 1 89.94 93 LYS A CA 1
ATOM 724 C C . LYS A 1 93 ? 21.562 22.375 30.422 1 89.94 93 LYS A C 1
ATOM 726 O O . LYS A 1 93 ? 20.672 21.562 30.688 1 89.94 93 LYS A O 1
ATOM 731 N N . GLU A 1 94 ? 21.359 23.375 29.703 1 90 94 GLU A N 1
ATOM 732 C CA . GLU A 1 94 ? 20.047 23.672 29.125 1 90 94 GLU A CA 1
ATOM 733 C C . GLU A 1 94 ? 19.625 22.594 28.141 1 90 94 GLU A C 1
ATOM 735 O O . GLU A 1 94 ? 18.453 22.188 28.109 1 90 94 GLU A O 1
ATOM 740 N N . ALA A 1 95 ? 20.547 22.188 27.359 1 91.94 95 ALA A N 1
ATOM 741 C CA . ALA A 1 95 ? 20.281 21.125 26.391 1 91.94 95 ALA A CA 1
ATOM 742 C C . ALA A 1 95 ? 19.875 19.844 27.094 1 91.94 95 ALA A C 1
ATOM 744 O O . ALA A 1 95 ? 18.922 19.172 26.672 1 91.94 95 ALA A O 1
ATOM 745 N N . ASP A 1 96 ? 20.594 19.578 28.141 1 93.12 96 ASP A N 1
ATOM 746 C CA . ASP A 1 96 ? 20.312 18.359 28.906 1 93.12 96 ASP A CA 1
ATOM 747 C C . ASP A 1 96 ? 18.891 18.391 29.469 1 93.12 96 ASP A C 1
ATOM 749 O O . ASP A 1 96 ? 18.172 17.391 29.406 1 93.12 96 ASP A O 1
ATOM 753 N N . ASP A 1 97 ? 18.594 19.5 29.984 1 93.31 97 ASP A N 1
ATOM 754 C CA . ASP A 1 97 ? 17.266 19.641 30.562 1 93.31 97 ASP A CA 1
ATOM 755 C C . ASP A 1 97 ? 16.172 19.484 29.5 1 93.31 97 ASP A C 1
ATOM 757 O O . ASP A 1 97 ? 15.188 18.781 29.703 1 93.31 97 ASP A O 1
ATOM 761 N N . LYS A 1 98 ? 16.391 20.094 28.453 1 92.56 98 LYS A N 1
ATOM 762 C CA . LYS A 1 98 ? 15.422 20.047 27.359 1 92.56 98 LYS A CA 1
ATOM 763 C C . LYS A 1 98 ? 15.289 18.641 26.797 1 92.56 98 LYS A C 1
ATOM 765 O O . LYS A 1 98 ? 14.18 18.188 26.531 1 92.56 98 LYS A O 1
ATOM 770 N N . ILE A 1 99 ? 16.391 18.016 26.625 1 93.5 99 ILE A N 1
ATOM 771 C CA . ILE A 1 99 ? 16.406 16.656 26.062 1 93.5 99 ILE A CA 1
ATOM 772 C C . ILE A 1 99 ? 15.664 15.703 27 1 93.5 99 ILE A C 1
ATOM 774 O O . ILE A 1 99 ? 14.836 14.906 26.547 1 93.5 99 ILE A O 1
ATOM 778 N N . ASN A 1 100 ? 15.969 15.844 28.25 1 93.44 100 ASN A N 1
ATOM 779 C CA . ASN A 1 100 ? 15.312 14.977 29.219 1 93.44 100 ASN A CA 1
ATOM 780 C C . ASN A 1 100 ? 13.805 15.195 29.234 1 93.44 100 ASN A C 1
ATOM 782 O O . ASN A 1 100 ? 13.031 14.242 29.375 1 93.44 100 ASN A O 1
ATOM 786 N N . GLU A 1 101 ? 13.477 16.391 29.109 1 92.94 101 GLU A N 1
ATOM 787 C CA . GLU A 1 101 ? 12.055 16.703 29.031 1 92.94 101 GLU A CA 1
ATOM 788 C C . GLU A 1 101 ? 11.398 16.047 27.828 1 92.94 101 GLU A C 1
ATOM 790 O O . GLU A 1 101 ? 10.32 15.469 27.938 1 92.94 101 GLU A O 1
ATOM 795 N N . LEU A 1 102 ? 12 16.109 26.719 1 92.44 102 LEU A N 1
ATOM 796 C CA . LEU A 1 102 ? 11.469 15.562 25.469 1 92.44 102 LEU A CA 1
ATOM 797 C C . LEU A 1 102 ? 11.43 14.039 25.516 1 92.44 102 LEU A C 1
ATOM 799 O O . LEU A 1 102 ? 10.469 13.422 25.062 1 92.44 102 LEU A O 1
ATOM 803 N N . LEU A 1 103 ? 12.453 13.5 26.078 1 93.62 103 LEU A N 1
ATOM 804 C CA . LEU A 1 103 ? 12.5 12.047 26.219 1 93.62 103 LEU A CA 1
ATOM 805 C C . LEU A 1 103 ? 11.344 11.539 27.078 1 93.62 103 LEU A C 1
ATOM 807 O O . LEU A 1 103 ? 10.719 10.531 26.75 1 93.62 103 LEU A O 1
ATOM 811 N N . ALA A 1 104 ? 11.094 12.266 28.094 1 92.06 104 ALA A N 1
ATOM 812 C CA . ALA A 1 104 ? 9.984 11.922 28.969 1 92.06 104 ALA A CA 1
ATOM 813 C C . ALA A 1 104 ? 8.648 12.125 28.281 1 92.06 104 ALA A C 1
ATOM 815 O O . ALA A 1 104 ? 7.758 11.273 28.359 1 92.06 104 ALA A O 1
ATOM 816 N N . LYS A 1 105 ? 8.555 13.18 27.672 1 90.31 105 LYS A N 1
ATOM 817 C CA . LYS A 1 105 ? 7.32 13.547 26.984 1 90.31 105 LYS A CA 1
ATOM 818 C C . LYS A 1 105 ? 6.922 12.5 25.953 1 90.31 105 LYS A C 1
ATOM 820 O O . LYS A 1 105 ? 5.742 12.188 25.797 1 90.31 105 LYS A O 1
ATOM 825 N N . PHE A 1 106 ? 7.91 11.922 25.266 1 90.38 106 PHE A N 1
ATOM 826 C CA . PHE A 1 106 ? 7.609 11 24.188 1 90.38 106 PHE A CA 1
ATOM 827 C C . PHE A 1 106 ? 7.84 9.562 24.609 1 90.38 106 PHE A C 1
ATOM 829 O O . PHE A 1 106 ? 7.84 8.648 23.781 1 90.38 106 PHE A O 1
ATOM 836 N N . GLY A 1 107 ? 8.094 9.359 25.812 1 89.75 107 GLY A N 1
ATOM 837 C CA . GLY A 1 107 ? 8.148 8.031 26.406 1 89.75 107 GLY A CA 1
ATOM 838 C C . GLY A 1 107 ? 9.359 7.234 25.984 1 89.75 107 GLY A C 1
ATOM 839 O O . GLY A 1 107 ? 9.266 6.023 25.766 1 89.75 107 GLY A O 1
ATOM 840 N N . ILE A 1 108 ? 10.453 7.949 25.75 1 92.12 108 ILE A N 1
ATOM 841 C CA . ILE A 1 108 ? 11.641 7.234 25.297 1 92.12 108 ILE A CA 1
ATOM 842 C C . ILE A 1 108 ? 12.82 7.543 26.203 1 92.12 108 ILE A C 1
ATOM 844 O O . ILE A 1 108 ? 13.969 7.574 25.75 1 92.12 108 ILE A O 1
ATOM 848 N N . GLN A 1 109 ? 12.562 7.84 27.453 1 92 109 GLN A N 1
ATOM 849 C CA . GLN A 1 109 ? 13.602 8.164 28.422 1 92 109 GLN A CA 1
ATOM 850 C C . GLN A 1 109 ? 14.562 6.996 28.609 1 92 109 GLN A C 1
ATOM 852 O O . GLN A 1 109 ? 15.773 7.195 28.766 1 92 109 GLN A O 1
ATOM 857 N N . GLY A 1 110 ? 14.102 5.801 28.547 1 91.31 110 GLY A N 1
ATOM 858 C CA . GLY A 1 110 ? 14.93 4.617 28.734 1 91.31 110 GLY A CA 1
ATOM 859 C C . GLY A 1 110 ? 15.828 4.312 27.562 1 91.31 110 GLY A C 1
ATOM 860 O O . GLY A 1 110 ? 16.688 3.434 27.641 1 91.31 110 GLY A O 1
ATOM 861 N N . LEU A 1 111 ? 15.734 5.133 26.562 1 93.12 111 LEU A N 1
ATOM 862 C CA . LEU A 1 111 ? 16.469 4.836 25.328 1 93.12 111 LEU A CA 1
ATOM 863 C C . LEU A 1 111 ? 17.625 5.812 25.141 1 93.12 111 LEU A C 1
ATOM 865 O O . LEU A 1 111 ? 18.328 5.75 24.125 1 93.12 111 LEU A O 1
ATOM 869 N N . LYS A 1 112 ? 17.844 6.594 26.094 1 93.94 112 LYS A N 1
ATOM 870 C CA . LYS A 1 112 ? 18.734 7.742 26 1 93.94 112 LYS A CA 1
ATOM 871 C C . LYS A 1 112 ? 20.109 7.332 25.453 1 93.94 112 LYS A C 1
ATOM 873 O O . LYS A 1 112 ? 20.688 8.023 24.625 1 93.94 112 LYS A O 1
ATOM 878 N N . ASP A 1 113 ? 20.594 6.199 25.812 1 94.44 113 ASP A N 1
ATOM 879 C CA . ASP A 1 113 ? 21.969 5.805 25.5 1 94.44 113 ASP A CA 1
ATOM 880 C C . ASP A 1 113 ? 21.984 4.793 24.344 1 94.44 113 ASP A C 1
ATOM 882 O O . ASP A 1 113 ? 23.062 4.375 23.906 1 94.44 113 ASP A O 1
ATOM 886 N N . LYS A 1 114 ? 20.922 4.477 23.875 1 94.25 114 LYS A N 1
ATOM 887 C CA . LYS A 1 114 ? 20.844 3.504 22.797 1 94.25 114 LYS A CA 1
ATOM 888 C C . LYS A 1 114 ? 21.141 4.156 21.453 1 94.25 114 LYS A C 1
ATOM 890 O O . LYS A 1 114 ? 21.031 5.379 21.312 1 94.25 114 LYS A O 1
ATOM 895 N N . LYS A 1 115 ? 21.578 3.326 20.562 1 91.38 115 LYS A N 1
ATOM 896 C CA . LYS A 1 115 ? 21.797 3.76 19.188 1 91.38 115 LYS A CA 1
ATOM 897 C C . LYS A 1 115 ? 20.609 3.371 18.297 1 91.38 115 LYS A C 1
ATOM 899 O O . LYS A 1 115 ? 19.812 2.512 18.672 1 91.38 115 LYS A O 1
ATOM 904 N N . PRO A 1 116 ? 20.422 4 17.078 1 88 116 PRO A N 1
ATOM 905 C CA . PRO A 1 116 ? 19.266 3.771 16.203 1 88 116 PRO A CA 1
ATOM 906 C C . PRO A 1 116 ? 19.094 2.301 15.828 1 88 116 PRO A C 1
ATOM 908 O O . PRO A 1 116 ? 17.969 1.833 15.648 1 88 116 PRO A O 1
ATOM 911 N N . ASP A 1 117 ? 20.141 1.58 15.766 1 84.06 117 ASP A N 1
ATOM 912 C CA . ASP A 1 117 ? 20.031 0.175 15.383 1 84.06 117 ASP A CA 1
ATOM 913 C C . ASP A 1 117 ? 19.562 -0.679 16.547 1 84.06 117 ASP A C 1
ATOM 915 O O . ASP A 1 117 ? 19.234 -1.858 16.375 1 84.06 117 ASP A O 1
ATOM 919 N N . GLN A 1 118 ? 19.422 -0.049 17.703 1 88.62 118 GLN A N 1
ATOM 920 C CA . GLN A 1 118 ? 19.031 -0.768 18.906 1 88.62 118 GLN A CA 1
ATOM 921 C C . GLN A 1 118 ? 17.594 -0.425 19.312 1 88.62 118 GLN A C 1
ATOM 923 O O . GLN A 1 118 ? 17.141 -0.822 20.391 1 88.62 118 GLN A O 1
ATOM 928 N N . ILE A 1 119 ? 16.922 0.347 18.562 1 85.69 119 ILE A N 1
ATOM 929 C CA . ILE A 1 119 ? 15.578 0.749 18.922 1 85.69 119 ILE A CA 1
ATOM 930 C C . ILE A 1 119 ? 14.602 0.367 17.812 1 85.69 119 ILE A C 1
ATOM 932 O O . ILE A 1 119 ? 15.016 0.106 16.672 1 85.69 119 ILE A O 1
ATOM 936 N N . SER A 1 120 ? 13.266 0.283 18.172 1 78.62 120 SER A N 1
ATOM 937 C CA . SER A 1 120 ? 12.234 -0.097 17.203 1 78.62 120 SER A CA 1
ATOM 938 C C . SER A 1 120 ? 11.891 1.062 16.281 1 78.62 120 SER A C 1
ATOM 940 O O . SER A 1 120 ? 12.305 2.199 16.516 1 78.62 120 SER A O 1
ATOM 942 N N . GLY A 1 121 ? 11.148 0.776 15.195 1 76.62 121 GLY A N 1
ATOM 943 C CA . GLY A 1 121 ? 10.68 1.801 14.273 1 76.62 121 GLY A CA 1
ATOM 944 C C . GLY A 1 121 ? 9.883 2.896 14.961 1 76.62 121 GLY A C 1
ATOM 945 O O . GLY A 1 121 ? 10.086 4.082 14.688 1 76.62 121 GLY A O 1
ATOM 946 N N . GLY A 1 122 ? 9.031 2.455 15.852 1 79.94 122 GLY A N 1
ATOM 947 C CA . GLY A 1 122 ? 8.258 3.428 16.609 1 79.94 122 GLY A CA 1
ATOM 948 C C . GLY A 1 122 ? 9.117 4.301 17.5 1 79.94 122 GLY A C 1
ATOM 949 O O . GLY A 1 122 ? 8.883 5.508 17.609 1 79.94 122 GLY A O 1
ATOM 950 N N . GLN A 1 123 ? 10.062 3.652 18.078 1 85.69 123 GLN A N 1
ATOM 951 C CA .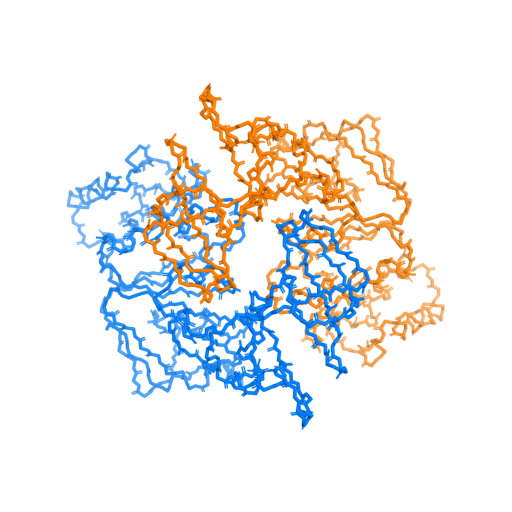 GLN A 1 123 ? 10.992 4.402 18.922 1 85.69 123 GLN A CA 1
ATOM 952 C C . GLN A 1 123 ? 11.812 5.383 18.094 1 85.69 123 GLN A C 1
ATOM 954 O O . GLN A 1 123 ? 11.992 6.539 18.484 1 85.69 123 GLN A O 1
ATOM 959 N N . ALA A 1 124 ? 12.242 4.91 16.953 1 87 124 ALA A N 1
ATOM 960 C CA . ALA A 1 124 ? 13 5.777 16.047 1 87 124 ALA A CA 1
ATOM 961 C C . ALA A 1 124 ? 12.172 6.988 15.625 1 87 124 ALA A C 1
ATOM 963 O O . ALA A 1 124 ? 12.688 8.102 15.547 1 87 124 ALA A O 1
ATOM 964 N N . GLN A 1 125 ? 10.922 6.738 15.375 1 86.75 125 GLN A N 1
ATOM 965 C CA . GLN A 1 125 ? 10.016 7.82 15.016 1 86.75 125 GLN A CA 1
ATOM 966 C C . GLN A 1 125 ? 9.922 8.859 16.125 1 86.75 125 GLN A C 1
ATOM 968 O O . GLN A 1 125 ? 10 10.062 15.875 1 86.75 125 GLN A O 1
ATOM 973 N N . ARG A 1 126 ? 9.758 8.398 17.312 1 89 126 ARG A N 1
ATOM 974 C CA . ARG A 1 126 ? 9.648 9.305 18.453 1 89 126 ARG A CA 1
ATOM 975 C C . ARG A 1 126 ? 10.938 10.102 18.641 1 89 126 ARG A C 1
ATOM 977 O O . ARG A 1 126 ? 10.898 11.281 19 1 89 126 ARG A O 1
ATOM 984 N N . VAL A 1 127 ? 12.07 9.469 18.375 1 91.81 127 VAL A N 1
ATOM 985 C CA . VAL A 1 127 ? 13.352 10.156 18.484 1 91.81 127 VAL A CA 1
ATOM 986 C C . VAL A 1 127 ? 13.438 11.258 17.438 1 91.81 127 VAL A C 1
ATOM 988 O O . VAL A 1 127 ? 13.812 12.391 17.75 1 91.81 127 VAL A O 1
ATOM 991 N N . ALA A 1 128 ? 13.086 10.883 16.266 1 89.25 128 ALA A N 1
ATOM 992 C CA . ALA A 1 128 ? 13.117 11.859 15.172 1 89.25 128 ALA A CA 1
ATOM 993 C C . ALA A 1 128 ? 12.188 13.031 15.461 1 89.25 128 ALA A C 1
ATOM 995 O O . ALA A 1 128 ? 12.531 14.188 15.188 1 89.25 128 ALA A O 1
ATOM 996 N N . PHE A 1 129 ? 11.086 12.758 15.977 1 89.88 129 PHE A N 1
ATOM 997 C CA . PHE A 1 129 ? 10.109 13.773 16.344 1 89.88 129 PHE A CA 1
ATOM 998 C C . PHE A 1 129 ? 10.656 14.68 17.453 1 89.88 129 PHE A C 1
ATOM 1000 O O . PHE A 1 129 ? 10.562 15.898 17.359 1 89.88 129 PHE A O 1
ATOM 1007 N N . ALA A 1 130 ? 11.242 14.07 18.422 1 91.25 130 ALA A N 1
ATOM 1008 C CA . ALA A 1 130 ? 11.852 14.828 19.516 1 91.25 130 ALA A CA 1
ATOM 1009 C C . ALA A 1 130 ? 12.93 15.766 18.984 1 91.25 130 ALA A C 1
ATOM 1011 O O . ALA A 1 130 ? 13.016 16.922 19.422 1 91.25 130 ALA A O 1
ATOM 1012 N N . ARG A 1 131 ? 13.672 15.273 18.141 1 91.31 131 ARG A N 1
ATOM 1013 C CA . ARG A 1 131 ? 14.727 16.094 17.547 1 91.31 131 ARG A CA 1
ATOM 1014 C C . ARG A 1 131 ? 14.148 17.297 16.812 1 91.31 131 ARG A C 1
ATOM 1016 O O . ARG A 1 131 ? 14.664 18.406 16.922 1 91.31 131 ARG A O 1
ATOM 1023 N N . ALA A 1 132 ? 13.125 17.031 16.094 1 88.56 132 ALA A N 1
ATOM 1024 C CA . ALA A 1 132 ? 12.477 18.109 15.359 1 88.56 132 ALA A CA 1
ATOM 1025 C C . ALA A 1 132 ? 11.93 19.172 16.312 1 88.56 132 ALA A C 1
ATOM 1027 O O . ALA A 1 132 ? 12.07 20.375 16.062 1 88.56 132 ALA A O 1
ATOM 1028 N N . ILE A 1 133 ? 11.359 18.766 17.375 1 90.38 133 ILE A N 1
ATOM 1029 C CA . ILE A 1 133 ? 10.781 19.672 18.359 1 90.38 133 ILE A CA 1
ATOM 1030 C C . ILE A 1 133 ? 11.898 20.438 19.078 1 90.38 133 ILE A C 1
ATOM 1032 O O . ILE A 1 133 ? 11.781 21.641 19.312 1 90.38 133 ILE A O 1
ATOM 1036 N N . ALA A 1 134 ? 12.906 19.672 19.359 1 90.75 134 ALA A N 1
ATOM 1037 C CA . ALA A 1 134 ? 14.055 20.312 20 1 90.75 134 ALA A CA 1
ATOM 1038 C C . ALA A 1 134 ? 14.594 21.453 19.141 1 90.75 134 ALA A C 1
ATOM 1040 O O . ALA A 1 134 ? 15.008 22.484 19.672 1 90.75 134 ALA A O 1
ATOM 1041 N N . ALA A 1 135 ? 14.539 21.219 17.906 1 87.75 135 ALA A N 1
ATOM 1042 C CA . ALA A 1 135 ? 15.062 22.219 16.984 1 87.75 135 ALA A CA 1
ATOM 1043 C C . ALA A 1 135 ? 14.086 23.391 16.828 1 87.75 135 ALA A C 1
ATOM 1045 O O . ALA A 1 135 ? 14.383 24.359 16.125 1 87.75 135 ALA A O 1
ATOM 1046 N N . GLY A 1 136 ? 12.945 23.266 17.484 1 88.5 136 GLY A N 1
ATOM 1047 C CA . GLY A 1 136 ? 11.961 24.344 17.453 1 88.5 136 GLY A CA 1
ATOM 1048 C C . GLY A 1 136 ? 11.094 24.312 16.203 1 88.5 136 GLY A C 1
ATOM 1049 O O . GLY A 1 136 ? 10.57 25.359 15.789 1 88.5 136 GLY A O 1
ATOM 1050 N N . ALA A 1 137 ? 10.93 23.25 15.656 1 90.38 137 ALA A N 1
ATOM 1051 C CA . ALA A 1 137 ? 10.164 23.141 14.422 1 90.38 137 ALA A CA 1
ATOM 1052 C C . ALA A 1 137 ? 8.688 23.453 14.656 1 90.38 137 ALA A C 1
ATOM 1054 O O . ALA A 1 137 ? 8.109 23.062 15.672 1 90.38 137 ALA A O 1
ATOM 1055 N N . LYS A 1 138 ? 8.172 24.219 13.758 1 92.69 138 LYS A N 1
ATOM 1056 C CA . LYS A 1 138 ? 6.742 24.5 13.758 1 92.69 138 LYS A CA 1
ATOM 1057 C C . LYS A 1 138 ? 6.051 23.828 12.57 1 92.69 138 LYS A C 1
ATOM 1059 O O . LYS A 1 138 ? 4.836 23.641 12.578 1 92.69 138 LYS A O 1
ATOM 1064 N N . LEU A 1 139 ? 6.844 23.547 11.594 1 94.56 139 LEU A N 1
ATOM 1065 C CA . LEU A 1 139 ? 6.406 22.828 10.398 1 94.56 139 LEU A CA 1
ATOM 1066 C C . LEU A 1 139 ? 7.254 21.594 10.164 1 94.56 139 LEU A C 1
ATOM 1068 O O . LEU A 1 139 ? 8.484 21.672 10.117 1 94.56 13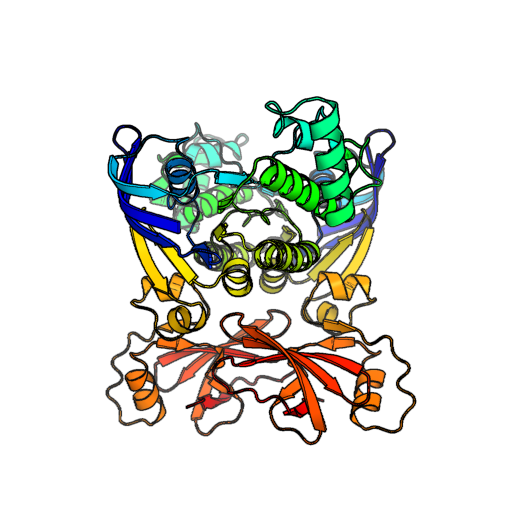9 LEU A O 1
ATOM 1072 N N . LEU A 1 140 ? 6.539 20.5 10.078 1 94.06 140 LEU A N 1
ATOM 1073 C CA . LEU A 1 140 ? 7.238 19.25 9.797 1 94.06 140 LEU A CA 1
ATOM 1074 C C . LEU A 1 140 ? 7.074 18.844 8.336 1 94.06 140 LEU A C 1
ATOM 1076 O O . LEU A 1 140 ? 5.969 18.906 7.793 1 94.06 140 LEU A O 1
ATOM 1080 N N . LEU A 1 141 ? 8.188 18.562 7.727 1 94.19 141 LEU A N 1
ATOM 1081 C CA . LEU A 1 141 ? 8.203 18 6.379 1 94.19 141 LEU A CA 1
ATOM 1082 C C . LEU A 1 141 ? 8.602 16.531 6.406 1 94.19 141 LEU A C 1
ATOM 1084 O O . LEU A 1 141 ? 9.695 16.188 6.859 1 94.19 141 LEU A O 1
ATOM 1088 N N . LEU A 1 142 ? 7.691 15.742 5.926 1 93.12 142 LEU A N 1
ATOM 1089 C CA . LEU A 1 142 ? 7.918 14.297 5.98 1 93.12 142 LEU A CA 1
ATOM 1090 C C . LEU A 1 142 ? 7.938 13.703 4.578 1 93.12 142 LEU A C 1
ATOM 1092 O O . LEU A 1 142 ? 6.977 13.852 3.82 1 93.12 142 LEU A O 1
ATOM 1096 N N . ASP A 1 143 ? 8.992 13.039 4.328 1 90.19 143 ASP A N 1
ATOM 1097 C CA . ASP A 1 143 ? 9.148 12.406 3.021 1 90.19 143 ASP A CA 1
ATOM 1098 C C . ASP A 1 143 ? 8.953 10.891 3.115 1 90.19 143 ASP A C 1
ATOM 1100 O O . ASP A 1 143 ? 9.891 10.164 3.459 1 90.19 143 ASP A O 1
ATOM 1104 N N . GLU A 1 144 ? 7.738 10.445 2.766 1 87.31 144 GLU A N 1
ATOM 1105 C CA . GLU A 1 144 ? 7.359 9.031 2.762 1 87.31 144 GLU A CA 1
ATOM 1106 C C . GLU A 1 144 ? 7.73 8.359 4.082 1 87.31 144 GLU A C 1
ATOM 1108 O O . GLU A 1 144 ? 8.43 7.344 4.09 1 87.31 144 GLU A O 1
ATOM 1113 N N . PRO A 1 145 ? 7.113 8.805 5.133 1 86.69 145 PRO A N 1
ATOM 1114 C CA . PRO A 1 145 ? 7.555 8.367 6.461 1 86.69 145 PRO A CA 1
ATOM 1115 C C . PRO A 1 145 ? 7.258 6.895 6.73 1 86.69 145 PRO A C 1
ATOM 1117 O O . PRO A 1 145 ? 7.883 6.285 7.602 1 86.69 145 PRO A O 1
ATOM 1120 N N . PHE A 1 146 ? 6.383 6.34 5.961 1 83.38 146 PHE A N 1
ATOM 1121 C CA . PHE A 1 146 ? 5.984 4.977 6.285 1 83.38 146 PHE A CA 1
ATOM 1122 C C . PHE A 1 146 ? 6.352 4.02 5.16 1 83.38 146 PHE A C 1
ATOM 1124 O O . PHE A 1 146 ? 5.871 2.885 5.117 1 83.38 146 PHE A O 1
ATOM 1131 N N . SER A 1 147 ? 7.227 4.605 4.41 1 74.62 147 SER A N 1
ATOM 1132 C CA . SER A 1 147 ? 7.629 3.768 3.283 1 74.62 147 SER A CA 1
ATOM 1133 C C . SER A 1 147 ? 8.438 2.562 3.754 1 74.62 147 SER A C 1
ATOM 1135 O O . SER A 1 147 ? 9.125 2.631 4.773 1 74.62 147 SER A O 1
ATOM 1137 N N . ASN A 1 148 ? 8.172 1.318 3.254 1 64.75 148 ASN A N 1
ATOM 1138 C CA . ASN A 1 148 ? 8.945 0.099 3.473 1 64.75 148 ASN A CA 1
ATOM 1139 C C . ASN A 1 148 ? 8.547 -0.587 4.777 1 64.75 148 ASN A C 1
ATOM 1141 O O . ASN A 1 148 ? 9.289 -1.434 5.289 1 64.75 148 ASN A O 1
ATOM 1145 N N . LEU A 1 149 ? 7.543 0.014 5.445 1 71.75 149 LEU A N 1
ATOM 1146 C CA . LEU A 1 149 ? 7.027 -0.625 6.652 1 71.75 149 LEU A CA 1
ATOM 1147 C C . LEU A 1 149 ? 5.93 -1.628 6.312 1 71.75 149 LEU A C 1
ATOM 1149 O O . LEU A 1 149 ? 5.25 -1.489 5.293 1 71.75 149 LEU A O 1
ATOM 1153 N N . ASP A 1 150 ? 5.883 -2.631 7.121 1 69.75 150 ASP A N 1
ATOM 1154 C CA . ASP A 1 150 ? 4.766 -3.559 6.961 1 69.75 150 ASP A CA 1
ATOM 1155 C C . ASP A 1 150 ? 3.445 -2.9 7.355 1 69.75 150 ASP A C 1
ATOM 1157 O O . ASP A 1 150 ? 3.436 -1.887 8.055 1 69.75 150 ASP A O 1
ATOM 1161 N N . GLN A 1 151 ? 2.381 -3.488 6.953 1 70.31 151 GLN A N 1
ATOM 1162 C CA . GLN A 1 151 ? 1.059 -2.885 7.086 1 70.31 151 GLN A CA 1
ATOM 1163 C C . GLN A 1 151 ? 0.698 -2.666 8.555 1 70.31 151 GLN A C 1
ATOM 1165 O O . GLN A 1 151 ? 0.151 -1.621 8.914 1 70.31 151 GLN A O 1
ATOM 1170 N N . GLY A 1 152 ? 0.933 -3.682 9.352 1 69.56 152 GLY A N 1
ATOM 1171 C CA . GLY A 1 152 ? 0.594 -3.549 10.758 1 69.56 152 GLY A CA 1
ATOM 1172 C C . GLY A 1 152 ? 1.329 -2.414 11.445 1 69.56 152 GLY A C 1
ATOM 1173 O O . GLY A 1 152 ? 0.713 -1.586 12.117 1 69.56 152 GLY A O 1
ATOM 1174 N N . LEU A 1 153 ? 2.596 -2.414 11.258 1 72.69 153 LEU A N 1
ATOM 1175 C CA . LEU A 1 153 ? 3.42 -1.368 11.852 1 72.69 153 LEU A CA 1
ATOM 1176 C C . LEU A 1 153 ? 3.076 -0.005 11.258 1 72.69 153 LEU A C 1
ATOM 1178 O O . LEU A 1 153 ? 3.018 0.993 11.984 1 72.69 153 LEU A O 1
ATOM 1182 N N . LYS A 1 154 ? 2.75 -0.008 10.047 1 82.19 154 LYS A N 1
ATOM 1183 C CA . LYS A 1 154 ? 2.381 1.232 9.375 1 82.19 154 LYS A CA 1
ATOM 1184 C C . LYS A 1 154 ? 1.157 1.871 10.023 1 82.19 154 LYS A C 1
ATOM 1186 O O . LYS A 1 154 ? 1.14 3.078 10.273 1 82.19 154 LYS A O 1
ATOM 1191 N N . GLN A 1 155 ? 0.199 1.134 10.227 1 78.69 155 GLN A N 1
ATOM 1192 C CA . GLN A 1 155 ? -1.04 1.638 10.805 1 78.69 155 GLN A CA 1
ATOM 1193 C C . GLN A 1 155 ? -0.796 2.223 12.195 1 78.69 155 GLN A C 1
ATOM 1195 O O . GLN A 1 155 ? -1.296 3.303 12.516 1 78.69 155 GLN A O 1
ATOM 1200 N N . ALA A 1 156 ? -0.053 1.532 12.945 1 78.44 156 ALA A N 1
ATOM 1201 C CA . ALA A 1 156 ? 0.231 1.982 14.305 1 78.44 156 ALA A CA 1
ATOM 1202 C C . ALA A 1 156 ? 1.017 3.291 14.297 1 78.44 156 ALA A C 1
ATOM 1204 O O . ALA A 1 156 ? 0.697 4.219 15.039 1 78.44 156 ALA A O 1
ATOM 1205 N N . LEU A 1 157 ? 1.97 3.35 13.461 1 85 157 LEU A N 1
ATOM 1206 C CA . LEU A 1 157 ? 2.848 4.512 13.43 1 85 157 LEU A CA 1
ATOM 1207 C C . LEU A 1 157 ? 2.131 5.723 12.844 1 85 157 LEU A C 1
ATOM 1209 O O . LEU A 1 157 ? 2.381 6.859 13.25 1 85 157 LEU A O 1
ATOM 1213 N N . ARG A 1 158 ? 1.229 5.473 11.938 1 87.62 158 ARG A N 1
ATOM 1214 C CA . ARG A 1 158 ? 0.423 6.551 11.383 1 87.62 158 ARG A CA 1
ATOM 1215 C C . ARG A 1 158 ? -0.406 7.234 12.461 1 87.62 158 ARG A C 1
ATOM 1217 O O . ARG A 1 158 ? -0.472 8.461 12.516 1 87.62 158 ARG A O 1
ATOM 1224 N N . VAL A 1 159 ? -1.006 6.461 13.234 1 85.31 159 VAL A N 1
ATOM 1225 C CA . VAL A 1 159 ? -1.841 6.969 14.312 1 85.31 159 VAL A CA 1
ATOM 1226 C C . VAL A 1 159 ? -0.99 7.789 15.281 1 85.31 159 VAL A C 1
ATOM 1228 O O . VAL A 1 159 ? -1.347 8.922 15.633 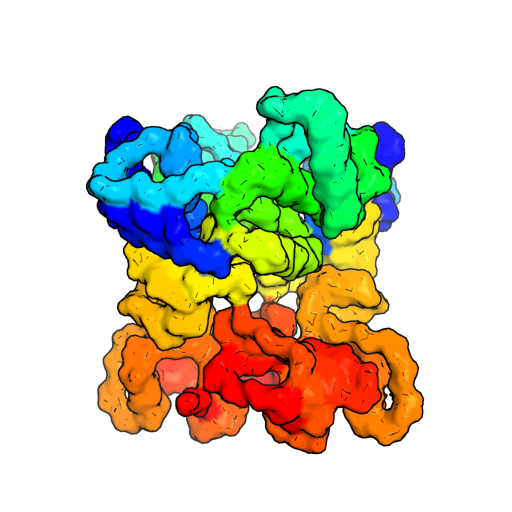1 85.31 159 VAL A O 1
ATOM 1231 N N . GLU A 1 160 ? 0.05 7.199 15.602 1 87.44 160 GLU A N 1
ATOM 1232 C CA . GLU A 1 160 ? 0.945 7.855 16.547 1 87.44 160 GLU A CA 1
ATOM 1233 C C . GLU A 1 160 ? 1.456 9.18 16 1 87.44 160 GLU A C 1
ATOM 1235 O O . GLU A 1 160 ? 1.494 10.188 16.719 1 87.44 160 GLU A O 1
ATOM 1240 N N . LEU A 1 161 ? 1.866 9.195 14.836 1 89 161 LEU A N 1
ATOM 1241 C CA . LEU A 1 161 ? 2.381 10.406 14.203 1 89 161 LEU A CA 1
ATOM 1242 C C . LEU A 1 161 ? 1.329 11.516 14.211 1 89 161 LEU A C 1
ATOM 1244 O O . LEU A 1 161 ? 1.619 12.648 14.586 1 89 161 LEU A O 1
ATOM 1248 N N . LYS A 1 162 ? 0.194 11.219 13.773 1 91.69 162 LYS A N 1
ATOM 1249 C CA . LYS A 1 162 ? -0.888 12.195 13.742 1 91.69 162 LYS A CA 1
ATOM 1250 C C . LYS A 1 162 ? -1.15 12.773 15.125 1 91.69 162 LYS A C 1
ATOM 1252 O O . LYS A 1 162 ? -1.271 13.992 15.289 1 91.69 162 LYS A O 1
ATOM 1257 N N . ASP A 1 163 ? -1.171 11.93 16.062 1 90.88 163 ASP A N 1
ATOM 1258 C CA . ASP A 1 163 ? -1.421 12.344 17.438 1 90.88 163 ASP A CA 1
ATOM 1259 C C . ASP A 1 163 ? -0.333 13.297 17.922 1 90.88 163 ASP A C 1
ATOM 1261 O O . ASP A 1 163 ? -0.628 14.312 18.562 1 90.88 163 ASP A O 1
ATOM 1265 N N . MET A 1 164 ? 0.833 12.938 17.672 1 91 164 MET A N 1
ATOM 1266 C CA . MET A 1 164 ? 1.951 13.766 18.109 1 91 164 MET A CA 1
ATOM 1267 C C . MET A 1 164 ? 1.901 15.148 17.469 1 91 164 MET A C 1
ATOM 1269 O O . MET A 1 164 ? 2.098 16.156 18.156 1 91 164 MET A O 1
ATOM 1273 N N . ILE A 1 165 ? 1.643 15.203 16.234 1 93.06 165 ILE A N 1
ATOM 1274 C CA . ILE A 1 165 ? 1.583 16.469 15.523 1 93.06 165 ILE A CA 1
ATOM 1275 C C . ILE A 1 165 ? 0.462 17.344 16.094 1 93.06 165 ILE A C 1
ATOM 1277 O O . ILE A 1 165 ? 0.668 18.516 16.375 1 93.06 165 ILE A O 1
ATOM 1281 N N . GLN A 1 166 ? -0.637 16.797 16.297 1 92.62 166 GLN A N 1
ATOM 1282 C CA . GLN A 1 166 ? -1.807 17.531 16.781 1 92.62 166 GLN A CA 1
ATOM 1283 C C . GLN A 1 166 ? -1.611 18 18.219 1 92.62 166 GLN A C 1
ATOM 1285 O O . GLN A 1 166 ? -1.911 19.156 18.547 1 92.62 166 GLN A O 1
ATOM 1290 N N . LYS A 1 167 ? -1.128 17.141 19 1 91.56 167 LYS A N 1
ATOM 1291 C CA . LYS A 1 167 ? -0.931 17.469 20.422 1 91.56 167 LYS A CA 1
ATOM 1292 C C . LYS A 1 167 ? 0.054 18.625 20.578 1 91.56 167 LYS A C 1
ATOM 1294 O O . LYS A 1 167 ? -0.108 19.469 21.469 1 91.56 167 LYS A O 1
ATOM 1299 N N . GLU A 1 168 ? 1.017 18.672 19.734 1 92.19 168 GLU A N 1
ATOM 1300 C CA . GLU A 1 168 ? 2.051 19.703 19.844 1 92.19 168 GLU A CA 1
ATOM 1301 C C . GLU A 1 168 ? 1.676 20.953 19.062 1 92.19 168 GLU A C 1
ATOM 1303 O O . GLU A 1 168 ? 2.41 21.938 19.078 1 92.19 168 GLU A O 1
ATOM 1308 N N . GLY A 1 169 ? 0.56 20.859 18.359 1 92.31 169 GLY A N 1
ATOM 1309 C CA . GLY A 1 169 ? 0.099 22.016 17.609 1 92.31 169 GLY A CA 1
ATOM 1310 C C . GLY A 1 169 ? 0.976 22.328 16.406 1 92.31 169 GLY A C 1
ATOM 1311 O O . GLY A 1 169 ? 1.194 23.5 16.078 1 92.31 169 GLY A O 1
ATOM 1312 N N . LEU A 1 170 ? 1.538 21.344 15.852 1 93.69 170 LEU A N 1
ATOM 1313 C CA . LEU A 1 170 ? 2.424 21.531 14.703 1 93.69 170 LEU A CA 1
ATOM 1314 C C . LEU A 1 170 ? 1.641 21.469 13.398 1 93.69 170 LEU A C 1
ATOM 1316 O O . LEU A 1 170 ? 0.501 21 13.375 1 93.69 170 LEU A O 1
ATOM 1320 N N . SER A 1 171 ? 2.25 22.062 12.43 1 95.69 171 SER A N 1
ATOM 1321 C CA . SER A 1 171 ? 1.82 21.844 11.047 1 95.69 171 SER A CA 1
ATOM 1322 C C . SER A 1 171 ? 2.713 20.828 10.344 1 95.69 171 SER A C 1
ATOM 1324 O O . SER A 1 171 ? 3.863 20.625 10.734 1 95.69 171 SER A O 1
ATOM 1326 N N . ALA A 1 172 ? 2.129 20.188 9.312 1 96.12 172 ALA A N 1
ATOM 1327 C CA . ALA A 1 172 ? 2.961 19.203 8.641 1 96.12 172 ALA A CA 1
ATOM 1328 C C . ALA A 1 172 ? 2.6 19.094 7.164 1 96.12 172 ALA A C 1
ATOM 1330 O O . ALA A 1 172 ? 1.445 19.297 6.781 1 96.12 172 ALA A O 1
ATOM 1331 N N . ILE A 1 173 ? 3.59 18.797 6.383 1 96.44 173 ILE A N 1
ATOM 1332 C CA . ILE A 1 173 ? 3.432 18.359 5 1 96.44 173 ILE A CA 1
ATOM 1333 C C . ILE A 1 173 ? 4 16.953 4.836 1 96.44 173 ILE A C 1
ATOM 1335 O O . ILE A 1 173 ? 5.172 16.719 5.141 1 96.44 173 ILE A O 1
ATOM 1339 N N . VAL A 1 174 ? 3.141 16.109 4.371 1 95.56 174 VAL A N 1
ATOM 1340 C CA . VAL A 1 174 ? 3.551 14.719 4.195 1 95.56 174 VAL A CA 1
ATOM 1341 C C . VAL A 1 174 ? 3.492 14.344 2.717 1 95.56 174 VAL A C 1
ATOM 1343 O O . VAL A 1 174 ? 2.439 14.461 2.082 1 95.56 174 VAL A O 1
ATOM 1346 N N . VAL A 1 175 ? 4.609 13.938 2.246 1 93.62 175 VAL A N 1
ATOM 1347 C CA . VAL A 1 175 ? 4.629 13.391 0.895 1 93.62 175 VAL A CA 1
ATOM 1348 C C . VAL A 1 175 ? 4.477 11.867 0.951 1 93.62 175 VAL A C 1
ATOM 1350 O O . VAL A 1 175 ? 5.152 11.203 1.737 1 93.62 175 VAL A O 1
ATOM 1353 N N . THR A 1 176 ? 3.602 11.383 0.091 1 90.25 176 THR A N 1
ATOM 1354 C CA . THR A 1 176 ? 3.367 9.945 0.099 1 90.25 176 THR A CA 1
ATOM 1355 C C . THR A 1 176 ? 2.77 9.484 -1.229 1 90.25 176 THR A C 1
ATOM 1357 O O . THR A 1 176 ? 2.164 10.281 -1.949 1 90.25 176 THR A O 1
ATOM 1360 N N . HIS A 1 177 ? 3.016 8.312 -1.486 1 85.12 177 HIS A N 1
ATOM 1361 C CA . HIS A 1 177 ? 2.33 7.695 -2.619 1 85.12 177 HIS A CA 1
ATOM 1362 C C . HIS A 1 177 ? 1.197 6.789 -2.152 1 85.12 177 HIS A C 1
ATOM 1364 O O . HIS A 1 177 ? 0.468 6.227 -2.973 1 85.12 177 HIS A O 1
ATOM 1370 N N . ASP A 1 178 ? 1.025 6.68 -0.917 1 85.25 178 ASP A N 1
ATOM 1371 C CA . ASP A 1 178 ? 0.004 5.816 -0.332 1 85.25 178 ASP A CA 1
ATOM 1372 C C . ASP A 1 178 ? -1.256 6.609 0.007 1 85.25 178 ASP A C 1
ATOM 1374 O O . ASP A 1 178 ? -1.252 7.43 0.927 1 85.25 178 ASP A O 1
ATOM 1378 N N . ILE A 1 179 ? -2.314 6.227 -0.542 1 87.94 179 ILE A N 1
ATOM 1379 C CA . ILE A 1 179 ? -3.549 6.988 -0.402 1 87.94 179 ILE A CA 1
ATOM 1380 C C . ILE A 1 179 ? -4.102 6.82 1.012 1 87.94 179 ILE A C 1
ATOM 1382 O O . ILE A 1 179 ? -4.719 7.738 1.558 1 87.94 179 ILE A O 1
ATOM 1386 N N . ASP A 1 180 ? -3.896 5.699 1.605 1 87.12 180 ASP A N 1
ATOM 1387 C CA . ASP A 1 180 ? -4.383 5.465 2.963 1 87.12 180 ASP A CA 1
ATOM 1388 C C . ASP A 1 180 ? -3.693 6.395 3.959 1 87.12 180 ASP A C 1
ATOM 1390 O O . ASP A 1 180 ? -4.332 6.902 4.887 1 87.12 180 ASP A O 1
ATOM 1394 N N . ASP A 1 181 ? -2.467 6.559 3.707 1 90 181 ASP A N 1
ATOM 1395 C CA . ASP A 1 181 ? -1.739 7.504 4.547 1 90 181 ASP A CA 1
ATOM 1396 C C . ASP A 1 181 ? -2.346 8.906 4.449 1 90 181 ASP A C 1
ATOM 1398 O O . ASP A 1 181 ? -2.572 9.562 5.469 1 90 181 ASP A O 1
ATOM 1402 N N . ALA A 1 182 ? -2.619 9.242 3.281 1 93.25 182 ALA A N 1
ATOM 1403 C CA . ALA A 1 182 ? -3.148 10.578 3.029 1 93.25 182 ALA A CA 1
ATOM 1404 C C . ALA A 1 182 ? -4.52 10.758 3.676 1 93.25 182 ALA A C 1
ATOM 1406 O O . ALA A 1 182 ? -4.773 11.766 4.332 1 93.25 182 ALA A O 1
ATOM 1407 N N . TYR A 1 183 ? -5.312 9.789 3.553 1 92.56 183 TYR A N 1
ATOM 1408 C CA . TYR A 1 183 ? -6.656 9.883 4.105 1 92.56 183 TYR A CA 1
ATOM 1409 C C . TYR A 1 183 ? -6.617 9.977 5.629 1 92.56 183 TYR A C 1
ATOM 1411 O O . TYR A 1 183 ? -7.355 10.766 6.227 1 92.56 183 TYR A O 1
ATOM 1419 N N . TYR A 1 184 ? -5.777 9.266 6.168 1 89.44 184 TYR A N 1
ATOM 1420 C CA . TYR A 1 184 ? -5.773 9.172 7.625 1 89.44 184 TYR A CA 1
ATOM 1421 C C . TYR A 1 184 ? -5.113 10.398 8.25 1 89.44 184 TYR A C 1
ATOM 1423 O O . TYR A 1 184 ? -5.605 10.938 9.242 1 89.44 184 TYR A O 1
ATOM 1431 N N . LEU A 1 185 ? -4.109 10.859 7.676 1 93 185 LEU A N 1
ATOM 1432 C CA . LEU A 1 185 ? -3.268 11.859 8.328 1 93 185 LEU A CA 1
ATOM 1433 C C . LEU A 1 185 ? -3.775 13.266 8.047 1 93 185 LEU A C 1
ATOM 1435 O O . LEU A 1 185 ? -3.635 14.164 8.883 1 93 185 LEU A O 1
ATOM 1439 N N . SER A 1 186 ? -4.391 13.469 6.969 1 94.69 186 SER A N 1
ATOM 1440 C CA . SER A 1 186 ? -4.355 14.82 6.422 1 94.69 186 SER A CA 1
ATOM 1441 C C . SER A 1 186 ? -5.691 15.531 6.617 1 94.69 186 SER A C 1
ATOM 1443 O O . SER A 1 186 ? -6.75 14.898 6.551 1 94.69 186 SER A O 1
ATOM 1445 N N . ASP A 1 187 ? -5.574 16.828 6.801 1 95.81 187 ASP A N 1
ATOM 1446 C CA . ASP A 1 187 ? -6.723 17.719 6.688 1 95.81 187 ASP A CA 1
ATOM 1447 C C . ASP A 1 187 ? -7.035 18.031 5.227 1 95.81 187 ASP A C 1
ATOM 1449 O O . ASP A 1 187 ? -8.203 18.156 4.848 1 95.81 187 ASP A O 1
ATOM 1453 N N . LYS A 1 188 ? -5.984 18.125 4.543 1 96.69 188 LYS A N 1
ATOM 1454 C CA . LYS A 1 188 ? -6.082 18.344 3.104 1 96.69 188 LYS A CA 1
ATOM 1455 C C . LYS A 1 188 ? -5.117 17.438 2.342 1 96.69 188 LYS A C 1
ATOM 1457 O O . LYS A 1 188 ? -4.074 17.047 2.871 1 96.69 188 LYS A O 1
ATOM 1462 N N . ILE A 1 189 ? -5.508 17.156 1.126 1 97.06 189 ILE A N 1
ATOM 1463 C CA . ILE A 1 189 ? -4.668 16.375 0.23 1 97.06 189 ILE A CA 1
ATOM 1464 C C . ILE A 1 189 ? -4.492 17.109 -1.095 1 97.06 189 ILE A C 1
ATOM 1466 O O . ILE A 1 189 ? -5.461 17.609 -1.664 1 97.06 189 ILE A O 1
ATOM 1470 N N . ALA A 1 190 ? -3.266 17.219 -1.527 1 97.19 190 ALA A N 1
ATOM 1471 C CA . ALA A 1 190 ? -2.953 17.719 -2.863 1 97.19 190 ALA A CA 1
ATOM 1472 C C . ALA A 1 190 ? -2.463 16.594 -3.771 1 97.19 190 ALA A C 1
ATOM 1474 O O . ALA A 1 190 ? -1.531 15.867 -3.42 1 97.19 190 ALA A O 1
ATOM 1475 N N . LEU A 1 191 ? -3.102 16.484 -4.902 1 95.81 191 LEU A N 1
ATOM 1476 C CA . LEU A 1 191 ? -2.666 15.516 -5.906 1 95.81 191 LEU A CA 1
ATOM 1477 C C . LEU A 1 191 ? -1.671 16.141 -6.875 1 95.81 191 LEU A C 1
ATOM 1479 O O . LEU A 1 191 ? -1.96 17.172 -7.484 1 95.81 191 LEU A O 1
ATOM 1483 N N . ILE A 1 192 ? -0.551 15.5 -6.941 1 95.12 192 ILE A N 1
ATOM 1484 C CA . ILE A 1 192 ? 0.472 16.047 -7.828 1 95.12 192 ILE A CA 1
ATOM 1485 C C . ILE A 1 192 ? 0.797 15.039 -8.922 1 95.12 192 ILE A C 1
ATOM 1487 O O . ILE A 1 192 ? 0.913 13.836 -8.664 1 95.12 192 ILE A O 1
ATOM 1491 N N . ASP A 1 193 ? 0.829 15.523 -10.117 1 91.19 193 ASP A N 1
ATOM 1492 C CA . ASP A 1 193 ? 1.212 14.719 -11.281 1 91.19 193 ASP A CA 1
ATOM 1493 C C . ASP A 1 193 ? 1.996 15.555 -12.289 1 91.19 193 ASP A C 1
ATOM 1495 O O . ASP A 1 193 ? 1.6 16.672 -12.617 1 91.19 193 ASP A O 1
ATOM 1499 N N . GLY A 1 194 ? 3.098 14.984 -12.766 1 88.5 194 GLY A N 1
ATOM 1500 C CA . GLY A 1 194 ? 3.906 15.672 -13.758 1 88.5 194 GLY A CA 1
ATOM 1501 C C . GLY A 1 194 ? 4.371 17.047 -13.297 1 88.5 194 GLY A C 1
ATOM 1502 O O . GLY A 1 194 ? 4.438 17.984 -14.094 1 88.5 194 GLY A O 1
ATOM 1503 N N . GLY A 1 195 ? 4.48 17.188 -12.07 1 94.06 195 GLY A N 1
ATOM 1504 C CA . GLY A 1 195 ? 5.016 18.438 -11.531 1 94.06 195 GLY A CA 1
ATOM 1505 C C . GLY A 1 195 ? 3.957 19.5 -11.32 1 94.06 195 GLY A C 1
ATOM 1506 O O . GLY A 1 195 ? 4.281 20.656 -11.055 1 94.06 195 GLY A O 1
ATOM 1507 N N . LYS A 1 196 ? 2.713 19.125 -11.484 1 95.19 196 LYS A N 1
ATOM 1508 C CA . LYS A 1 196 ? 1.604 20.047 -11.297 1 95.19 196 LYS A CA 1
ATOM 1509 C C . LYS A 1 196 ? 0.606 19.531 -10.273 1 95.19 196 LYS A C 1
ATOM 1511 O O . LYS A 1 196 ? 0.413 18.312 -10.148 1 95.19 196 LYS A O 1
ATOM 1516 N N . ILE A 1 197 ? 0.032 20.469 -9.586 1 96.12 197 ILE A N 1
ATOM 1517 C CA . ILE A 1 197 ? -1.062 20.094 -8.695 1 96.12 197 ILE A CA 1
ATOM 1518 C C . ILE A 1 197 ? -2.342 19.906 -9.508 1 96.12 197 ILE A C 1
ATOM 1520 O O . ILE A 1 197 ? -2.812 20.844 -10.164 1 96.12 197 ILE A O 1
ATOM 1524 N N . LEU A 1 198 ? -2.916 18.734 -9.445 1 94 198 LEU A N 1
ATOM 1525 C CA . LEU A 1 198 ? -4.113 18.406 -10.203 1 94 198 LEU A CA 1
ATOM 1526 C C . LEU A 1 198 ? -5.371 18.797 -9.445 1 94 198 LEU A C 1
ATOM 1528 O O . LEU A 1 198 ? -6.363 19.219 -10.047 1 94 198 LEU A O 1
ATOM 1532 N N . ASP A 1 199 ? -5.352 18.531 -8.242 1 94.75 199 ASP A N 1
ATOM 1533 C CA . ASP A 1 199 ? -6.512 18.703 -7.375 1 94.75 199 ASP A CA 1
ATOM 1534 C C . ASP A 1 199 ? -6.09 18.844 -5.914 1 94.75 199 ASP A C 1
ATOM 1536 O O . ASP A 1 199 ? -5.027 18.359 -5.523 1 94.75 199 ASP A O 1
ATOM 1540 N N . ILE A 1 200 ? -6.887 19.609 -5.164 1 95.62 200 ILE A N 1
ATOM 1541 C CA . ILE A 1 200 ? -6.598 19.797 -3.744 1 95.62 200 ILE A CA 1
ATOM 1542 C C . ILE A 1 200 ? -7.902 19.953 -2.969 1 95.62 200 ILE A C 1
ATOM 1544 O O . ILE A 1 200 ? -8.836 20.609 -3.441 1 95.62 200 ILE A O 1
ATOM 1548 N N . GLY A 1 201 ? -7.977 19.344 -1.8 1 94.81 201 GLY A N 1
ATOM 1549 C CA . GLY A 1 201 ? -9.148 19.453 -0.946 1 94.81 201 GLY A CA 1
ATOM 1550 C C . GLY A 1 201 ? -9.094 18.531 0.262 1 94.81 201 GLY A C 1
ATOM 1551 O O . GLY A 1 201 ? -8.07 17.891 0.51 1 94.81 201 GLY A O 1
ATOM 1552 N N . THR A 1 202 ? -10.141 18.641 1.048 1 95.38 202 THR A N 1
ATOM 1553 C CA . THR A 1 202 ? -10.266 17.688 2.143 1 95.38 202 THR A CA 1
ATOM 1554 C C . THR A 1 202 ? -10.406 16.266 1.606 1 95.38 202 THR A C 1
ATOM 1556 O O . THR A 1 202 ? -10.82 16.062 0.464 1 95.38 202 THR A O 1
ATOM 1559 N N . PRO A 1 203 ? -10.055 15.297 2.393 1 93.69 203 PRO A N 1
ATOM 1560 C CA . PRO A 1 203 ? -10.156 13.914 1.923 1 93.69 203 PRO A CA 1
ATOM 1561 C C . PRO A 1 203 ? -11.547 13.578 1.382 1 93.69 203 PRO A C 1
ATOM 1563 O O . PRO A 1 203 ? -11.672 13.031 0.283 1 93.69 203 PRO A O 1
ATOM 1566 N N . ASN A 1 204 ? -12.562 13.969 2.062 1 90.88 204 ASN A N 1
ATOM 1567 C CA . ASN A 1 204 ? -13.93 13.664 1.656 1 90.88 204 ASN A CA 1
ATOM 1568 C C . ASN A 1 204 ? -14.305 14.375 0.361 1 90.88 204 ASN A C 1
ATOM 1570 O O . ASN A 1 204 ? -14.797 13.75 -0.578 1 90.88 204 ASN A O 1
ATOM 1574 N N . LYS A 1 205 ? -14.039 15.617 0.339 1 91.06 205 LYS A N 1
ATOM 1575 C CA . LYS A 1 205 ? -14.375 16.406 -0.841 1 91.06 205 LYS A CA 1
ATOM 1576 C C . LYS A 1 205 ? -13.586 15.938 -2.061 1 91.06 205 LYS A C 1
ATOM 1578 O O . LYS A 1 205 ? -14.141 15.828 -3.156 1 91.06 205 LYS A O 1
ATOM 1583 N N . LEU A 1 206 ? -12.383 15.664 -1.843 1 91.06 206 LEU A N 1
ATOM 1584 C CA . LEU A 1 206 ? -11.523 15.211 -2.932 1 91.06 206 LEU A CA 1
ATOM 1585 C C . LEU A 1 206 ? -12.023 13.883 -3.498 1 91.06 206 LEU A C 1
ATOM 1587 O O . LEU A 1 206 ? -12 13.672 -4.711 1 91.06 206 LEU A O 1
ATOM 1591 N N . PHE A 1 207 ? -12.492 13.047 -2.688 1 89.5 207 PHE A N 1
ATOM 1592 C CA . PHE A 1 207 ? -12.922 11.719 -3.109 1 89.5 207 PHE A CA 1
ATOM 1593 C C . PHE A 1 207 ? -14.258 11.789 -3.84 1 89.5 207 PHE A C 1
ATOM 1595 O O . PHE A 1 207 ? -14.422 11.203 -4.91 1 89.5 207 PHE A O 1
ATOM 1602 N N . TYR A 1 208 ? -15.164 12.586 -3.381 1 89.06 208 TYR A N 1
ATOM 1603 C CA . TYR A 1 208 ? -16.516 12.578 -3.916 1 89.06 208 TYR A CA 1
ATOM 1604 C C . TYR A 1 208 ? -16.703 13.664 -4.965 1 89.06 208 TYR A C 1
ATOM 1606 O O . TYR A 1 208 ? -17.688 13.672 -5.699 1 89.06 208 TYR A O 1
ATOM 1614 N N . SER A 1 209 ? -15.781 14.57 -5.031 1 88.69 209 SER A N 1
ATOM 1615 C CA . SER A 1 209 ? -15.891 15.672 -5.977 1 88.69 209 SER A CA 1
ATOM 1616 C C . SER A 1 209 ? -14.578 15.891 -6.73 1 88.69 209 SER A C 1
ATOM 1618 O O . SER A 1 209 ? -14.109 17.016 -6.852 1 88.69 209 SER A O 1
ATOM 1620 N N . VAL A 1 210 ? -14.117 14.797 -7.16 1 88.12 210 VAL A N 1
ATOM 1621 C CA . VAL A 1 210 ? -12.867 14.906 -7.914 1 88.12 210 VAL A CA 1
ATOM 1622 C C . VAL A 1 210 ? -13.078 15.789 -9.141 1 88.12 210 VAL A C 1
ATOM 1624 O O . VAL A 1 210 ? -14.156 15.781 -9.742 1 88.12 210 VAL A O 1
ATOM 1627 N N . LYS A 1 211 ? -12.016 16.438 -9.492 1 86.69 211 LYS A N 1
ATOM 1628 C CA . LYS A 1 211 ? -12.102 17.438 -10.555 1 86.69 211 LYS A CA 1
ATOM 1629 C C . LYS A 1 211 ? -12.141 16.781 -11.93 1 86.69 211 LYS A C 1
ATOM 1631 O O . LYS A 1 211 ? -12.789 17.297 -12.852 1 86.69 211 LYS A O 1
ATOM 1636 N N . ASP A 1 212 ? -11.391 15.648 -12.062 1 86.06 212 ASP A N 1
ATOM 1637 C CA . ASP A 1 212 ? -11.281 15.039 -13.383 1 86.06 212 ASP A CA 1
ATOM 1638 C C . ASP A 1 212 ? -10.945 13.555 -13.273 1 86.06 212 ASP A C 1
ATOM 1640 O O . ASP A 1 212 ? -10.82 13.016 -12.172 1 86.06 212 ASP A O 1
ATOM 1644 N N . GLU A 1 213 ? -10.961 12.977 -14.484 1 84.88 213 GLU A N 1
ATOM 1645 C CA . GLU A 1 213 ? -10.734 11.539 -14.562 1 84.88 213 GLU A CA 1
ATOM 1646 C C . GLU A 1 213 ? -9.352 11.164 -14.031 1 84.88 213 GLU A C 1
ATOM 1648 O O . GLU A 1 213 ? -9.195 10.141 -13.367 1 84.88 213 GLU A O 1
ATOM 1653 N N . LYS A 1 214 ? -8.406 12.008 -14.305 1 86.12 214 LYS A N 1
ATOM 1654 C CA . LYS A 1 214 ? -7.039 11.727 -13.852 1 86.12 214 LYS A CA 1
ATOM 1655 C C . LYS A 1 214 ? -6.957 11.688 -12.328 1 86.12 214 LYS A C 1
ATOM 1657 O O . LYS A 1 214 ? -6.328 10.797 -11.758 1 86.12 214 LYS A O 1
ATOM 1662 N N . SER A 1 215 ? -7.578 12.633 -11.719 1 89.44 215 SER A N 1
ATOM 1663 C CA . SER A 1 215 ? -7.637 12.656 -10.258 1 89.44 215 SER A CA 1
ATOM 1664 C C . SER A 1 215 ? -8.344 11.422 -9.711 1 89.44 215 SER A C 1
ATOM 1666 O O . SER A 1 215 ? -7.898 10.836 -8.719 1 89.44 215 SER A O 1
ATOM 1668 N N . ALA A 1 216 ? -9.375 11.07 -10.43 1 88.31 216 ALA A N 1
ATOM 1669 C CA . ALA A 1 216 ? -10.133 9.898 -10.008 1 88.31 216 ALA A CA 1
ATOM 1670 C C . ALA A 1 216 ? -9.273 8.641 -10.086 1 88.31 216 ALA A C 1
ATOM 1672 O O . ALA A 1 216 ? -9.312 7.793 -9.188 1 88.31 216 ALA A O 1
ATOM 1673 N N . GLN A 1 217 ? -8.555 8.57 -11.062 1 85.06 217 GLN A N 1
ATOM 1674 C CA . GLN A 1 217 ? -7.684 7.414 -11.258 1 85.06 217 GLN A CA 1
ATOM 1675 C C . GLN A 1 217 ? -6.605 7.352 -10.18 1 85.06 217 GLN A C 1
ATOM 1677 O O . GLN A 1 217 ? -6.25 6.266 -9.711 1 85.06 217 GLN A O 1
ATOM 1682 N N . MET A 1 218 ? -6.145 8.43 -9.773 1 86.06 218 MET A N 1
ATOM 1683 C CA . MET A 1 218 ? -5.094 8.492 -8.758 1 86.06 218 MET A CA 1
ATOM 1684 C C . MET A 1 218 ? -5.633 8.062 -7.398 1 86.06 218 MET A C 1
ATOM 1686 O O . MET A 1 218 ? -4.914 7.438 -6.613 1 86.06 218 MET A O 1
ATOM 1690 N N . LEU A 1 219 ? -6.777 8.461 -7.133 1 88.19 219 LEU A N 1
ATOM 1691 C CA . LEU A 1 219 ? -7.367 8.125 -5.84 1 88.19 219 LEU A CA 1
ATOM 1692 C C . LEU A 1 219 ? -7.77 6.66 -5.785 1 88.19 219 LEU A C 1
ATOM 1694 O O . LEU A 1 219 ? -7.66 6.02 -4.734 1 88.19 219 LEU A O 1
ATOM 1698 N N . GLY A 1 220 ? -8.25 6.203 -6.883 1 86.62 220 GLY A N 1
ATOM 1699 C CA . GLY A 1 220 ? -8.703 4.82 -6.938 1 86.62 220 GLY A CA 1
ATOM 1700 C C . GLY A 1 220 ? -10.055 4.609 -6.289 1 86.62 220 GLY A C 1
ATOM 1701 O O . GLY A 1 220 ? -10.508 5.434 -5.488 1 86.62 220 GLY A O 1
ATOM 1702 N N . GLY A 1 221 ? -10.711 3.518 -6.652 1 90.81 221 GLY A N 1
ATOM 1703 C CA . GLY A 1 221 ? -11.977 3.133 -6.055 1 90.81 221 GLY A CA 1
ATOM 1704 C C . GLY A 1 221 ? -13.164 3.854 -6.664 1 90.81 221 GLY A C 1
ATOM 1705 O O . GLY A 1 221 ? -14.258 3.848 -6.094 1 90.81 221 GLY A O 1
ATOM 1706 N N . LEU A 1 222 ? -12.898 4.516 -7.75 1 92.19 222 LEU A N 1
ATOM 1707 C CA . LEU A 1 222 ? -13.953 5.285 -8.406 1 92.19 222 LEU A CA 1
ATOM 1708 C C . LEU A 1 222 ? -14.219 4.746 -9.812 1 92.19 222 LEU A C 1
ATOM 1710 O O . LEU A 1 222 ? -13.281 4.348 -10.516 1 92.19 222 LEU A O 1
ATOM 1714 N N . ASN A 1 223 ? -15.477 4.668 -10.117 1 93.56 223 ASN A N 1
ATOM 1715 C CA . ASN A 1 223 ? -15.875 4.387 -11.484 1 93.56 223 ASN A CA 1
ATOM 1716 C C . ASN A 1 223 ? -15.969 5.66 -12.32 1 93.56 223 ASN A C 1
ATOM 1718 O O . ASN A 1 223 ? -16.422 6.695 -11.82 1 93.56 223 ASN A O 1
ATOM 1722 N N . TYR A 1 224 ? -15.508 5.551 -13.477 1 91.62 224 TYR A N 1
ATOM 1723 C CA . TYR A 1 224 ? -15.656 6.613 -14.469 1 91.62 224 TYR A CA 1
ATOM 1724 C C . TYR A 1 224 ? -16.328 6.09 -15.727 1 91.62 224 TYR A C 1
ATOM 1726 O O . TYR A 1 224 ? -15.742 5.312 -16.484 1 91.62 224 TYR A O 1
ATOM 1734 N N . ILE A 1 225 ? -17.547 6.555 -15.992 1 92.94 225 ILE A N 1
ATOM 1735 C CA . ILE A 1 225 ? -18.344 6.039 -17.109 1 92.94 225 ILE A CA 1
ATOM 1736 C C . ILE A 1 225 ? -18.219 6.977 -18.297 1 92.94 225 ILE A C 1
ATOM 1738 O O . ILE A 1 225 ? -18.609 8.148 -18.219 1 92.94 225 ILE A O 1
ATOM 1742 N N . HIS A 1 226 ? -17.734 6.438 -19.391 1 89 226 HIS A N 1
ATOM 1743 C CA . HIS A 1 226 ? -17.516 7.234 -20.594 1 89 226 HIS A CA 1
ATOM 1744 C C . HIS A 1 226 ? -18.75 7.188 -21.5 1 89 226 HIS A C 1
ATOM 1746 O O . HIS A 1 226 ? -18.922 8.055 -22.359 1 89 226 HIS A O 1
ATOM 1752 N N . SER A 1 227 ? -19.531 6.25 -21.344 1 83.44 227 SER A N 1
ATOM 1753 C CA . SER A 1 227 ? -20.641 6.012 -22.266 1 83.44 227 SER A CA 1
ATOM 1754 C C . SER A 1 227 ? -21.703 7.102 -22.125 1 83.44 227 SER A C 1
ATOM 1756 O O . SER A 1 227 ? -21.859 7.703 -21.062 1 83.44 227 SER A O 1
ATOM 1758 N N . ASP A 1 228 ? -22.312 7.363 -23.281 1 84.31 228 ASP A N 1
ATOM 1759 C CA . ASP A 1 228 ? -23.453 8.266 -23.266 1 84.31 228 ASP A CA 1
ATOM 1760 C C . ASP A 1 228 ? -24.688 7.59 -22.672 1 84.31 228 ASP A C 1
ATOM 1762 O O . ASP A 1 228 ? -25.125 6.543 -23.156 1 84.31 228 ASP A O 1
ATOM 1766 N N . LEU A 1 229 ? -25.031 8.008 -21.547 1 85.81 229 LEU A N 1
ATOM 1767 C CA . LEU A 1 229 ? -26.156 7.441 -20.812 1 85.81 229 LEU A CA 1
ATOM 1768 C C . LEU A 1 229 ? -27.469 8.055 -21.281 1 85.81 229 LEU A C 1
ATOM 1770 O O . LEU A 1 229 ? -28.109 8.812 -20.531 1 85.81 229 LEU A O 1
ATOM 1774 N N . THR A 1 230 ? -27.859 7.762 -22.469 1 82.12 230 THR A N 1
ATOM 1775 C CA . THR A 1 230 ? -28.984 8.438 -23.109 1 82.12 230 THR A CA 1
ATOM 1776 C C . THR A 1 230 ? -30.312 7.746 -22.766 1 82.12 230 THR A C 1
ATOM 1778 O O . THR A 1 230 ? -31.375 8.359 -22.828 1 82.12 230 THR A O 1
ATOM 1781 N N . SER A 1 231 ? -30.281 6.566 -22.375 1 80.56 231 SER A N 1
ATOM 1782 C CA . SER A 1 231 ? -31.516 5.844 -22.094 1 80.56 231 SER A CA 1
ATOM 1783 C C . SER A 1 231 ? -32.156 6.316 -20.781 1 80.56 231 SER A C 1
ATOM 1785 O O . SER A 1 231 ? -31.453 6.793 -19.891 1 80.56 231 SER A O 1
ATOM 1787 N N . GLN A 1 232 ? -33.5 6.293 -20.766 1 87.25 232 GLN A N 1
ATOM 1788 C CA . GLN A 1 232 ? -34.219 6.605 -19.531 1 87.25 232 GLN A CA 1
ATOM 1789 C C . GLN A 1 232 ? -34.094 5.469 -18.531 1 87.25 232 GLN A C 1
ATOM 1791 O O . GLN A 1 232 ? -34.688 4.406 -18.719 1 87.25 232 GLN A O 1
ATOM 1796 N N . ASP A 1 233 ? -33.281 5.613 -17.625 1 93.25 233 ASP A N 1
ATOM 1797 C CA . ASP A 1 233 ? -33 4.629 -16.578 1 93.25 233 ASP A CA 1
ATOM 1798 C C . ASP A 1 233 ? -32.594 5.312 -15.266 1 93.25 233 ASP A C 1
ATOM 1800 O O . ASP A 1 233 ? -31.797 6.25 -15.266 1 93.25 233 ASP A O 1
ATOM 1804 N N . LYS A 1 234 ? -33.25 4.863 -14.234 1 95.25 234 LYS A N 1
ATOM 1805 C CA . LYS A 1 234 ? -33 5.48 -12.93 1 95.25 234 LYS A CA 1
ATOM 1806 C C . LYS A 1 234 ? -31.516 5.434 -12.555 1 95.25 234 LYS A C 1
ATOM 1808 O O . LYS A 1 234 ? -31 6.379 -11.969 1 95.25 234 LYS A O 1
ATOM 1813 N N . PHE A 1 235 ? -30.922 4.348 -12.875 1 95.88 235 PHE A N 1
ATOM 1814 C CA . PHE A 1 235 ? -29.5 4.195 -12.57 1 95.88 235 PHE A CA 1
ATOM 1815 C C . PHE A 1 235 ? -28.656 5.133 -13.422 1 95.88 235 PHE A C 1
ATOM 1817 O O . PHE A 1 235 ? -27.734 5.773 -12.922 1 95.88 235 PHE A O 1
ATOM 1824 N N . PHE A 1 236 ? -28.953 5.227 -14.672 1 95.38 236 PHE A N 1
ATOM 1825 C CA . PHE A 1 236 ? -28.25 6.129 -15.57 1 95.38 236 PHE A CA 1
ATOM 1826 C C . PHE A 1 236 ? -28.422 7.578 -15.133 1 95.38 236 PHE A C 1
ATOM 1828 O O . PHE A 1 236 ? -27.469 8.359 -15.156 1 95.38 236 PHE A O 1
ATOM 1835 N N . ASP A 1 237 ? -29.594 7.941 -14.695 1 94.88 237 ASP A N 1
ATOM 1836 C CA . ASP A 1 237 ? -29.844 9.289 -14.195 1 94.88 237 ASP A CA 1
ATOM 1837 C C . ASP A 1 237 ? -29 9.586 -12.961 1 94.88 237 ASP A C 1
ATOM 1839 O O . ASP A 1 237 ? -28.469 10.688 -12.812 1 94.88 237 ASP A O 1
ATOM 1843 N N . TRP A 1 238 ? -28.938 8.562 -12.156 1 95.06 238 TRP A N 1
ATOM 1844 C CA . TRP A 1 238 ? -28.125 8.695 -10.953 1 95.06 238 TRP A CA 1
ATOM 1845 C C . TRP A 1 238 ? -26.656 8.922 -11.305 1 95.06 238 TRP A C 1
ATOM 1847 O O . TRP A 1 238 ? -26.016 9.812 -10.75 1 95.06 238 TRP A O 1
ATOM 1857 N N . ILE A 1 239 ? -26.141 8.18 -12.266 1 94.38 239 ILE A N 1
ATOM 1858 C CA . ILE A 1 239 ? -24.766 8.312 -12.695 1 94.38 239 ILE A CA 1
ATOM 1859 C C . ILE A 1 239 ? -24.516 9.711 -13.242 1 94.38 239 ILE A C 1
ATOM 1861 O O . ILE A 1 239 ? -23.516 10.352 -12.914 1 94.38 239 ILE A O 1
ATOM 1865 N N . LYS A 1 240 ? -25.453 10.219 -14 1 92.25 240 LYS A N 1
ATOM 1866 C CA . LYS A 1 240 ? -25.328 11.547 -14.586 1 92.25 240 LYS A CA 1
ATOM 1867 C C . LYS A 1 240 ? -25.312 12.625 -13.5 1 92.25 240 LYS A C 1
ATOM 1869 O O . LYS A 1 240 ? -24.562 13.602 -13.609 1 92.25 240 LYS A O 1
ATOM 1874 N N . SER A 1 241 ? -26.125 12.383 -12.555 1 91.25 241 SER A N 1
ATOM 1875 C CA . SER A 1 241 ? -26.172 13.352 -11.469 1 91.25 241 SER A CA 1
ATOM 1876 C C . SER A 1 241 ? -24.859 13.414 -10.711 1 91.25 241 SER A C 1
ATOM 1878 O O . SER A 1 241 ? -24.594 14.375 -9.977 1 91.25 241 SER A O 1
ATOM 1880 N N . ARG A 1 242 ? -24.047 12.398 -10.875 1 90.25 242 ARG A N 1
ATOM 1881 C CA . ARG A 1 242 ? -22.75 12.32 -10.211 1 90.25 242 ARG A CA 1
ATOM 1882 C C . ARG A 1 242 ? -21.625 12.672 -11.172 1 90.25 242 ARG A C 1
ATOM 1884 O O . ARG A 1 242 ? -20.484 12.266 -10.961 1 90.25 242 ARG A O 1
ATOM 1891 N N . ASN A 1 243 ? -21.984 13.289 -12.273 1 89.12 243 ASN A N 1
ATOM 1892 C CA . ASN A 1 243 ? -21.016 13.656 -13.297 1 89.12 243 ASN A CA 1
ATOM 1893 C C . ASN A 1 243 ? -20.266 12.438 -13.828 1 89.12 243 ASN A C 1
ATOM 1895 O O . ASN A 1 243 ? -19.062 12.492 -14.07 1 89.12 243 ASN A O 1
ATOM 1899 N N . ASN A 1 244 ? -20.938 11.242 -13.797 1 91.88 244 ASN A N 1
ATOM 1900 C CA . ASN A 1 244 ? -20.484 9.969 -14.352 1 91.88 244 ASN A CA 1
ATOM 1901 C C . ASN A 1 244 ? -19.328 9.375 -13.547 1 91.88 244 ASN A C 1
ATOM 1903 O O . ASN A 1 244 ? -18.562 8.555 -14.055 1 91.88 244 ASN A O 1
ATOM 1907 N N . ILE A 1 245 ? -19.156 9.906 -12.359 1 92.19 245 ILE A N 1
ATOM 1908 C CA . ILE A 1 245 ? -18.125 9.391 -11.453 1 92.19 245 ILE A CA 1
ATOM 1909 C C . ILE A 1 245 ? -18.766 8.969 -10.141 1 92.19 245 ILE A C 1
ATOM 1911 O O . ILE A 1 245 ? -19.484 9.742 -9.508 1 92.19 245 ILE A O 1
ATOM 1915 N N . PHE A 1 246 ? -18.547 7.719 -9.766 1 93.44 246 PHE A N 1
ATOM 1916 C CA . PHE A 1 246 ? -19.078 7.262 -8.492 1 93.44 246 PHE A CA 1
ATOM 1917 C C . PHE A 1 246 ? -18.188 6.184 -7.887 1 93.44 246 PHE A C 1
ATOM 1919 O O . PHE A 1 246 ? -17.453 5.508 -8.602 1 93.44 246 PHE A O 1
ATOM 1926 N N . ALA A 1 247 ? -18.266 6.055 -6.617 1 94.94 247 ALA A N 1
ATOM 1927 C CA . ALA A 1 247 ? -17.406 5.141 -5.879 1 94.94 247 ALA A CA 1
ATOM 1928 C C . ALA A 1 247 ? -17.906 3.703 -5.988 1 94.94 247 ALA A C 1
ATOM 1930 O O . ALA A 1 247 ? -19.109 3.465 -6.074 1 94.94 247 ALA A O 1
ATOM 1931 N N . TYR A 1 248 ? -16.953 2.758 -5.859 1 96.12 248 TYR A N 1
ATOM 1932 C CA . TYR A 1 248 ? -17.297 1.34 -5.84 1 96.12 248 TYR A CA 1
ATOM 1933 C C . TYR A 1 248 ? -18.266 1.033 -4.715 1 96.12 248 TYR A C 1
ATOM 1935 O O . TYR A 1 248 ? -19.172 0.211 -4.879 1 96.12 248 TYR A O 1
ATOM 1943 N N . SER A 1 249 ? -18.109 1.721 -3.637 1 94.62 249 SER A N 1
ATOM 1944 C CA . SER A 1 249 ? -18.828 1.412 -2.406 1 94.62 249 SER A CA 1
ATOM 1945 C C . SER A 1 249 ? -20.234 2 -2.428 1 94.62 249 SER A C 1
ATOM 1947 O O . SER A 1 249 ? -21.047 1.741 -1.527 1 94.62 249 SER A O 1
ATOM 1949 N N . GLU A 1 250 ? -20.547 2.775 -3.457 1 95.5 250 GLU A N 1
ATOM 1950 C CA . GLU A 1 250 ? -21.859 3.395 -3.521 1 95.5 250 GLU A CA 1
ATOM 1951 C C . GLU A 1 250 ? -22.891 2.443 -4.137 1 95.5 250 GLU A C 1
ATOM 1953 O O . GLU A 1 250 ? -24.094 2.744 -4.164 1 95.5 250 GLU A O 1
ATOM 1958 N N . ILE A 1 251 ? -22.406 1.322 -4.605 1 96.94 251 ILE A N 1
ATOM 1959 C CA . ILE A 1 251 ? -23.25 0.275 -5.164 1 96.94 251 ILE A CA 1
ATOM 1960 C C . ILE A 1 251 ? -23.406 -0.858 -4.156 1 96.94 251 ILE A C 1
ATOM 1962 O O . ILE A 1 251 ? -22.422 -1.429 -3.693 1 96.94 251 ILE A O 1
ATOM 1966 N N . TYR A 1 252 ? -24.625 -1.148 -3.811 1 95.56 252 TYR A N 1
ATOM 1967 C CA . TYR A 1 252 ? -24.828 -2.219 -2.84 1 95.56 252 TYR A CA 1
ATOM 1968 C C . TYR A 1 252 ? -25.547 -3.406 -3.479 1 95.56 252 TYR A C 1
ATOM 1970 O O . TYR A 1 252 ? -26.188 -3.266 -4.52 1 95.56 252 TYR A O 1
ATOM 1978 N N . MET A 1 253 ? -25.344 -4.5 -2.832 1 94.62 253 MET A N 1
ATOM 1979 C CA . MET A 1 253 ? -25.984 -5.727 -3.297 1 94.62 253 MET A CA 1
ATOM 1980 C C . MET A 1 253 ? -27.453 -5.77 -2.877 1 94.62 253 MET A C 1
ATOM 1982 O O . MET A 1 253 ? -27.797 -5.359 -1.767 1 94.62 253 MET A O 1
ATOM 1986 N N . GLY A 1 254 ? -28.391 -6.398 -3.619 1 91.62 254 GLY A N 1
ATOM 1987 C CA . GLY A 1 254 ? -29.797 -6.594 -3.285 1 91.62 254 GLY A CA 1
ATOM 1988 C C . GLY A 1 254 ? -30.672 -5.422 -3.688 1 91.62 254 GLY A C 1
ATOM 1989 O O . GLY A 1 254 ? -31.672 -5.137 -3.029 1 91.62 254 GLY A O 1
ATOM 1990 N N . GLY A 1 255 ? -30.547 -4.754 -4.617 1 93.75 255 GLY A N 1
ATOM 1991 C CA . GLY A 1 255 ? -31.344 -3.646 -5.105 1 93.75 255 GLY A CA 1
ATOM 1992 C C . GLY A 1 255 ? -32.281 -4.039 -6.234 1 93.75 255 GLY A C 1
ATOM 1993 O O . GLY A 1 255 ? -32.656 -5.203 -6.352 1 93.75 255 GLY A O 1
ATOM 1994 N N . GLU A 1 256 ? -32.812 -3.102 -6.891 1 95.38 256 GLU A N 1
ATOM 1995 C CA . GLU A 1 256 ? -33.844 -3.355 -7.875 1 95.38 256 GLU A CA 1
ATOM 1996 C C . GLU A 1 256 ? -33.25 -3.623 -9.258 1 95.38 256 GLU A C 1
ATOM 1998 O O . GLU A 1 256 ? -33.938 -4.105 -10.156 1 95.38 256 GLU A O 1
ATOM 2003 N N . PHE A 1 257 ? -32 -3.395 -9.461 1 96.94 257 PHE A N 1
ATOM 2004 C CA . PHE A 1 257 ? -31.391 -3.531 -10.773 1 96.94 257 PHE A CA 1
ATOM 2005 C C . PHE A 1 257 ? -30.688 -4.879 -10.914 1 96.94 257 PHE A C 1
ATOM 2007 O O . PHE A 1 257 ? -30.078 -5.367 -9.961 1 96.94 257 PHE A O 1
ATOM 2014 N N . GLU A 1 258 ? -30.766 -5.445 -12.07 1 97.31 258 GLU A N 1
ATOM 2015 C CA . GLU A 1 258 ? -30.125 -6.73 -12.328 1 97.31 258 GLU A CA 1
ATOM 2016 C C . GLU A 1 258 ? -28.953 -6.582 -13.297 1 97.31 258 GLU A C 1
ATOM 2018 O O . GLU A 1 258 ? -29.109 -6.008 -14.375 1 97.31 258 GLU A O 1
ATOM 2023 N N . ALA A 1 259 ? -27.844 -7.055 -12.867 1 97.62 259 ALA A N 1
ATOM 2024 C CA . ALA A 1 259 ? -26.641 -6.945 -13.688 1 97.62 259 ALA A CA 1
ATOM 2025 C C . ALA A 1 259 ? -25.922 -8.297 -13.805 1 97.62 259 ALA A C 1
ATOM 2027 O O . ALA A 1 259 ? -26.156 -9.195 -12.992 1 97.62 259 ALA A O 1
ATOM 2028 N N . ASN A 1 260 ? -25.109 -8.445 -14.812 1 98.06 260 ASN A N 1
ATOM 2029 C CA . ASN A 1 260 ? -24.266 -9.625 -14.984 1 98.06 260 ASN A CA 1
ATOM 2030 C C . ASN A 1 260 ? -22.891 -9.422 -14.367 1 98.06 260 ASN A C 1
ATOM 2032 O O . ASN A 1 260 ? -22.312 -8.336 -14.453 1 98.06 260 ASN A O 1
ATOM 2036 N N . VAL A 1 261 ? -22.406 -10.453 -13.766 1 97.56 261 VAL A N 1
ATOM 2037 C CA . VAL A 1 261 ? -21.062 -10.422 -13.211 1 97.56 261 VAL A CA 1
ATOM 2038 C C . VAL A 1 261 ? -20.047 -10.781 -14.289 1 97.56 261 VAL A C 1
ATOM 2040 O O . VAL A 1 261 ? -20.078 -11.883 -14.836 1 97.56 261 VAL A O 1
ATOM 2043 N N . ILE A 1 262 ? -19.219 -9.844 -14.547 1 96.5 262 ILE A N 1
ATOM 2044 C CA . ILE A 1 262 ? -18.219 -10.039 -15.578 1 96.5 262 ILE A CA 1
ATOM 2045 C C . ILE A 1 262 ? -16.969 -10.656 -14.969 1 96.5 262 ILE A C 1
ATOM 2047 O O . ILE A 1 262 ? -16.344 -11.547 -15.562 1 96.5 262 ILE A O 1
ATOM 2051 N N . SER A 1 263 ? -16.594 -10.18 -13.836 1 93.31 263 SER A N 1
ATOM 2052 C CA . SER A 1 263 ? -15.438 -10.703 -13.125 1 93.31 263 SER A CA 1
ATOM 2053 C C . SER A 1 263 ? -15.578 -10.516 -11.617 1 93.31 263 SER A C 1
ATOM 2055 O O . SER A 1 263 ? -16.344 -9.656 -11.164 1 93.31 263 SER A O 1
ATOM 2057 N N . LYS A 1 264 ? -14.953 -11.391 -10.945 1 92.19 264 LYS A N 1
ATOM 2058 C CA . LYS A 1 264 ? -14.922 -11.383 -9.484 1 92.19 264 LYS A CA 1
ATOM 2059 C C . LYS A 1 264 ? -13.531 -11.727 -8.961 1 92.19 264 LYS A C 1
ATOM 2061 O O . LYS A 1 264 ? -12.945 -12.734 -9.352 1 92.19 264 LYS A O 1
ATOM 2066 N N . SER A 1 265 ? -13.031 -10.812 -8.141 1 89.19 265 SER A N 1
ATOM 2067 C CA . SER A 1 265 ? -11.711 -11.031 -7.562 1 89.19 265 SER A CA 1
ATOM 2068 C C . SER A 1 265 ? -11.742 -10.898 -6.043 1 89.19 265 SER A C 1
ATOM 2070 O O . SER A 1 265 ? -12.273 -9.93 -5.508 1 89.19 265 SER A O 1
ATOM 2072 N N . PHE A 1 266 ? -11.102 -11.906 -5.434 1 90.5 266 PHE A N 1
ATOM 2073 C CA . PHE A 1 266 ? -11.008 -11.883 -3.979 1 90.5 266 PHE A CA 1
ATOM 2074 C C . PHE A 1 266 ? -9.898 -10.953 -3.521 1 90.5 266 PHE A C 1
ATOM 2076 O O . PHE A 1 266 ? -8.742 -11.102 -3.938 1 90.5 266 PHE A O 1
ATOM 2083 N N . ILE A 1 267 ? -10.312 -9.938 -2.562 1 88.5 267 ILE A N 1
ATOM 2084 C CA . ILE A 1 267 ? -9.281 -9.031 -2.064 1 88.5 267 ILE A CA 1
ATOM 2085 C C . ILE A 1 267 ? -9.328 -8.992 -0.539 1 88.5 267 ILE A C 1
ATOM 2087 O O . ILE A 1 267 ? -9.18 -7.926 0.064 1 88.5 267 ILE A O 1
ATOM 2091 N N . GLY A 1 268 ? -9.672 -10.109 0.06 1 89.69 268 GLY A N 1
ATOM 2092 C CA . GLY A 1 268 ? -9.734 -10.195 1.51 1 89.69 268 GLY A CA 1
ATOM 2093 C C . GLY A 1 268 ? -11.109 -9.867 2.068 1 89.69 268 GLY A C 1
ATOM 2094 O O . GLY A 1 268 ? -12.016 -10.703 2.025 1 89.69 268 GLY A O 1
ATOM 2095 N N . LEU A 1 269 ? -11.281 -8.609 2.43 1 91.12 269 LEU A N 1
ATOM 2096 C CA . LEU A 1 269 ? -12.523 -8.156 3.041 1 91.12 269 LEU A CA 1
ATOM 2097 C C . LEU A 1 269 ? -13.664 -8.188 2.031 1 91.12 269 LEU A C 1
ATOM 2099 O O . LEU A 1 269 ? -14.82 -8.43 2.398 1 91.12 269 LEU A O 1
ATOM 2103 N N . PHE A 1 270 ? -13.227 -8.031 0.771 1 93.75 270 PHE A N 1
ATOM 2104 C CA . PHE A 1 270 ? -14.25 -7.82 -0.245 1 93.75 270 PHE A CA 1
ATOM 2105 C C . PHE A 1 270 ? -13.93 -8.617 -1.505 1 93.75 270 PHE A C 1
ATOM 2107 O O . PHE A 1 270 ? -12.805 -9.086 -1.684 1 93.75 270 PHE A O 1
ATOM 2114 N N . TYR A 1 271 ? -14.992 -8.875 -2.203 1 94.12 271 TYR A N 1
ATOM 2115 C CA . TYR A 1 271 ? -14.836 -9.148 -3.627 1 94.12 271 TYR A CA 1
ATOM 2116 C C . TYR A 1 271 ? -14.914 -7.863 -4.445 1 94.12 271 TYR A C 1
ATOM 2118 O O . TYR A 1 271 ? -15.812 -7.047 -4.242 1 94.12 271 TYR A O 1
ATOM 2126 N N . LYS A 1 272 ? -13.898 -7.656 -5.203 1 93.69 272 LYS A N 1
ATOM 2127 C CA . LYS A 1 272 ? -14.031 -6.66 -6.262 1 93.69 272 LYS A CA 1
ATOM 2128 C C . LYS A 1 272 ? -14.758 -7.242 -7.473 1 93.69 272 LYS A C 1
ATOM 2130 O O . LYS A 1 272 ? -14.289 -8.195 -8.094 1 93.69 272 LYS A O 1
ATOM 2135 N N . ILE A 1 273 ? -15.859 -6.672 -7.832 1 96.62 273 ILE A N 1
ATOM 2136 C CA . ILE A 1 273 ? -16.734 -7.266 -8.828 1 96.62 273 ILE A CA 1
ATOM 2137 C C . ILE A 1 273 ? -16.953 -6.285 -9.977 1 96.62 273 ILE A C 1
ATOM 2139 O O . ILE A 1 273 ? -17.234 -5.105 -9.758 1 96.62 273 ILE A O 1
ATOM 2143 N N . GLU A 1 274 ? -16.766 -6.746 -11.109 1 97.06 274 GLU A N 1
ATOM 2144 C CA . GLU A 1 274 ? -17.125 -5.98 -12.297 1 97.06 274 GLU A CA 1
ATOM 2145 C C . GLU A 1 274 ? -18.531 -6.363 -12.789 1 97.06 274 GLU A C 1
ATOM 2147 O O . GLU A 1 274 ? -18.781 -7.531 -13.086 1 97.06 274 GLU A O 1
ATOM 2152 N N . LEU A 1 275 ? -19.391 -5.41 -12.898 1 97.88 275 LEU A N 1
ATOM 2153 C CA . LEU A 1 275 ? -20.766 -5.641 -13.312 1 97.88 275 LEU A CA 1
ATOM 2154 C C . LEU A 1 275 ? -21.031 -5.023 -14.68 1 97.88 275 LEU A C 1
ATOM 2156 O O . LEU A 1 275 ? -20.406 -4.031 -15.055 1 97.88 275 LEU A O 1
ATOM 2160 N N . GLU A 1 276 ? -21.875 -5.645 -15.367 1 97.69 276 GLU A N 1
ATOM 2161 C CA . GLU A 1 276 ? -22.391 -5.09 -16.609 1 97.69 276 GLU A CA 1
ATOM 2162 C C . GLU A 1 276 ? -23.906 -4.887 -16.547 1 97.69 276 GLU A C 1
ATOM 2164 O O . GLU A 1 276 ? -24.641 -5.828 -16.266 1 97.69 276 GLU A O 1
ATOM 2169 N N . TYR A 1 277 ? -24.344 -3.682 -16.75 1 96.62 277 TYR A N 1
ATOM 2170 C CA . TYR A 1 277 ? -25.75 -3.309 -16.75 1 96.62 277 TYR A CA 1
ATOM 2171 C C . TYR A 1 277 ? -26.094 -2.438 -17.953 1 96.62 277 TYR A C 1
ATOM 2173 O O . TYR A 1 277 ? -25.578 -1.321 -18.078 1 96.62 277 TYR A O 1
ATOM 2181 N N . LYS A 1 278 ? -26.922 -2.992 -18.812 1 94.56 278 LYS A N 1
ATOM 2182 C CA . LYS A 1 278 ? -27.406 -2.281 -20 1 94.56 278 LYS A CA 1
ATOM 2183 C C . LYS A 1 278 ? -26.25 -1.671 -20.781 1 94.56 278 LYS A C 1
ATOM 2185 O O . LYS A 1 278 ? -26.297 -0.492 -21.141 1 94.56 278 LYS A O 1
ATOM 2190 N N . GLY A 1 279 ? -25.188 -2.406 -20.859 1 92.56 279 GLY A N 1
ATOM 2191 C CA . GLY A 1 279 ? -24.109 -2.031 -21.766 1 92.56 279 GLY A CA 1
ATOM 2192 C C . GLY A 1 279 ? -22.984 -1.289 -21.062 1 92.56 279 GLY A C 1
ATOM 2193 O O . GLY A 1 279 ? -21.938 -1.043 -21.672 1 92.56 279 GLY A O 1
ATOM 2194 N N . ILE A 1 280 ? -23.234 -0.903 -19.844 1 95.12 280 ILE A N 1
ATOM 2195 C CA . ILE A 1 280 ? -22.141 -0.222 -19.156 1 95.12 280 ILE A CA 1
ATOM 2196 C C . ILE A 1 280 ? -21.516 -1.16 -18.125 1 95.12 280 ILE A C 1
ATOM 2198 O O . ILE A 1 280 ? -22.203 -2.004 -17.547 1 95.12 280 ILE A O 1
ATOM 2202 N N . ARG A 1 281 ? -20.25 -0.934 -17.938 1 96.31 281 ARG A N 1
ATOM 2203 C CA . ARG A 1 281 ? -19.531 -1.732 -16.953 1 96.31 281 ARG A CA 1
ATOM 2204 C C . ARG A 1 281 ? -19 -0.86 -15.828 1 96.31 281 ARG A C 1
ATOM 2206 O O . ARG A 1 281 ? -18.578 0.277 -16.062 1 96.31 281 ARG A O 1
ATOM 2213 N N . PHE A 1 282 ? -19.047 -1.378 -14.68 1 96.62 282 PHE A N 1
ATOM 2214 C CA . PHE A 1 282 ? -18.547 -0.671 -13.508 1 96.62 282 PHE A CA 1
ATOM 2215 C C . PHE A 1 282 ? -18.156 -1.654 -12.406 1 96.62 282 PHE A C 1
ATOM 2217 O O . PHE A 1 282 ? -18.531 -2.828 -12.453 1 96.62 282 PHE A O 1
ATOM 2224 N N . TYR A 1 283 ? -17.375 -1.136 -11.461 1 96.25 283 TYR A N 1
ATOM 2225 C CA . TYR A 1 283 ? -16.906 -1.977 -10.367 1 96.25 283 TYR A CA 1
ATOM 2226 C C . TYR A 1 283 ? -17.672 -1.684 -9.078 1 96.25 283 TYR A C 1
ATOM 2228 O O . TYR A 1 283 ? -18.188 -0.58 -8.898 1 96.25 283 TYR A O 1
ATOM 2236 N N . THR A 1 284 ? -17.797 -2.676 -8.234 1 97.25 284 THR A N 1
ATOM 2237 C CA . THR A 1 284 ? -18.312 -2.555 -6.879 1 97.25 284 THR A CA 1
ATOM 2238 C C . THR A 1 284 ? -17.516 -3.441 -5.918 1 97.25 284 THR A C 1
ATOM 2240 O O . THR A 1 284 ? -16.719 -4.273 -6.352 1 97.25 284 THR A O 1
ATOM 2243 N N . LEU A 1 285 ? -17.641 -3.211 -4.645 1 95.88 285 LEU A N 1
ATOM 2244 C CA . LEU A 1 285 ? -17.031 -4.012 -3.586 1 95.88 285 LEU A CA 1
ATOM 2245 C C . LEU A 1 285 ? -18.094 -4.57 -2.646 1 95.88 285 LEU A C 1
ATOM 2247 O O . LEU A 1 285 ? -18.828 -3.809 -2.01 1 95.88 285 LEU A O 1
ATOM 2251 N N . TRP A 1 286 ? -18.219 -5.836 -2.619 1 95.75 286 TRP A N 1
ATOM 2252 C CA . TRP A 1 286 ? -19.156 -6.488 -1.704 1 95.75 286 TRP A CA 1
ATOM 2253 C C . TRP A 1 286 ? -18.422 -7.445 -0.772 1 95.75 286 TRP A C 1
ATOM 2255 O O . TRP A 1 286 ? -17.375 -8.008 -1.14 1 95.75 286 TRP A O 1
ATOM 2265 N N . PRO A 1 287 ? -18.922 -7.566 0.438 1 93.56 287 PRO A N 1
ATOM 2266 C CA . PRO A 1 287 ? -18.25 -8.445 1.39 1 93.56 287 PRO A CA 1
ATOM 2267 C C . PRO A 1 287 ? -17.953 -9.828 0.811 1 93.56 287 PRO A C 1
ATOM 2269 O O . PRO A 1 287 ? -18.812 -10.414 0.133 1 93.56 287 PRO A O 1
ATOM 2272 N N . SER A 1 288 ? -16.781 -10.336 1.11 1 92.5 288 SER A N 1
ATOM 2273 C CA . SER A 1 288 ? -16.312 -11.562 0.471 1 92.5 288 SER A CA 1
ATOM 2274 C C . SER A 1 288 ? -16.984 -12.789 1.076 1 92.5 288 SER A C 1
ATOM 2276 O O . SER A 1 288 ? -16.891 -13.891 0.524 1 92.5 288 SER A O 1
ATOM 2278 N N . CYS A 1 289 ? -17.641 -12.633 2.15 1 91 289 CYS A N 1
ATOM 2279 C CA . CYS A 1 289 ? -18.359 -13.742 2.76 1 91 289 CYS A CA 1
ATOM 2280 C C . CYS A 1 289 ? -19.656 -14.039 2.01 1 91 289 CYS A C 1
ATOM 2282 O O . CYS A 1 289 ? -20.281 -15.078 2.223 1 91 289 CYS A O 1
ATOM 2284 N N . LEU A 1 290 ? -20.062 -13.141 1.197 1 91.94 290 LEU A N 1
ATOM 2285 C CA . LEU A 1 290 ? -21.312 -13.305 0.448 1 91.94 290 LEU A CA 1
ATOM 2286 C C . LEU A 1 290 ? -21.078 -14.141 -0.808 1 91.94 290 LEU A C 1
ATOM 2288 O O . LEU A 1 290 ? -19.984 -14.094 -1.399 1 91.94 290 LEU A O 1
ATOM 2292 N N . GLU A 1 291 ? -22.047 -14.844 -1.104 1 90.69 291 GLU A N 1
ATOM 2293 C CA . GLU A 1 291 ? -22.016 -15.586 -2.359 1 90.69 291 GLU A CA 1
ATOM 2294 C C . GLU A 1 291 ? -22.438 -14.711 -3.533 1 90.69 291 GLU A C 1
ATOM 2296 O O . GLU A 1 291 ? -23.453 -14.016 -3.463 1 90.69 291 GLU A O 1
ATOM 2301 N N . ILE A 1 292 ? -21.641 -14.734 -4.52 1 92.75 292 ILE A N 1
ATOM 2302 C CA . ILE A 1 292 ? -21.922 -13.906 -5.691 1 92.75 292 ILE A CA 1
ATOM 2303 C C . ILE A 1 292 ? -22.172 -14.805 -6.902 1 92.75 292 ILE A C 1
ATOM 2305 O O . ILE A 1 292 ? -21.297 -15.539 -7.344 1 92.75 292 ILE A O 1
ATOM 2309 N N . SER A 1 293 ? -23.359 -14.742 -7.434 1 93.38 293 SER A N 1
ATOM 2310 C CA . SER A 1 293 ? -23.766 -15.516 -8.609 1 93.38 293 SER A CA 1
ATOM 2311 C C . SER A 1 293 ? -23.391 -14.789 -9.898 1 93.38 293 SER A C 1
ATOM 2313 O O . SER A 1 293 ? -22.828 -13.695 -9.859 1 93.38 293 SER A O 1
ATOM 2315 N N . ASN A 1 294 ? -23.641 -15.43 -10.984 1 94.88 294 ASN A N 1
ATOM 2316 C CA . ASN A 1 294 ? -23.312 -14.859 -12.289 1 94.88 294 ASN A CA 1
ATOM 2317 C C . ASN A 1 294 ? -24.172 -13.648 -12.594 1 94.88 294 ASN A C 1
ATOM 2319 O O . ASN A 1 294 ? -23.781 -12.789 -13.391 1 94.88 294 ASN A O 1
ATOM 2323 N N . SER A 1 295 ? -25.391 -13.672 -12.008 1 96.44 295 SER A N 1
ATOM 2324 C CA . SER A 1 295 ? -26.281 -12.516 -12.047 1 96.44 295 SER A CA 1
ATOM 2325 C C . SER A 1 295 ? -26.656 -12.062 -10.641 1 96.44 295 SER A C 1
ATOM 2327 O O . SER A 1 295 ? -26.891 -12.891 -9.758 1 96.44 295 SER A O 1
ATOM 2329 N N . VAL A 1 296 ? -26.641 -10.719 -10.555 1 96.75 296 VAL A N 1
ATOM 2330 C CA . VAL A 1 296 ? -26.906 -10.203 -9.211 1 96.75 296 VAL A CA 1
ATOM 2331 C C . VAL A 1 296 ? -27.828 -8.984 -9.305 1 96.75 296 VAL A C 1
ATOM 2333 O O . VAL A 1 296 ? -27.875 -8.312 -10.336 1 96.75 296 VAL A O 1
ATOM 2336 N N . LYS A 1 297 ? -28.531 -8.781 -8.227 1 97.44 297 LYS A N 1
ATOM 2337 C CA . LYS A 1 297 ? -29.266 -7.531 -8.07 1 97.44 297 LYS A CA 1
ATOM 2338 C C . LYS A 1 297 ? -28.453 -6.492 -7.316 1 97.44 297 LYS A C 1
ATOM 2340 O O . LYS A 1 297 ? -27.703 -6.832 -6.391 1 97.44 297 LYS A O 1
ATOM 2345 N N . PHE A 1 298 ? -28.562 -5.234 -7.805 1 97.56 298 PHE A N 1
ATOM 2346 C CA . PHE A 1 298 ? -27.812 -4.188 -7.129 1 97.56 298 PHE A CA 1
ATOM 2347 C C . PHE A 1 298 ? -28.625 -2.914 -7.008 1 97.56 298 PHE A C 1
ATOM 2349 O O . PHE A 1 298 ? -29.672 -2.777 -7.652 1 97.56 298 PHE A O 1
ATOM 2356 N N . GLY A 1 299 ? -28.281 -2.07 -6.055 1 97.31 299 GLY A N 1
ATOM 2357 C CA . GLY A 1 299 ? -28.781 -0.713 -5.883 1 97.31 299 GLY A CA 1
ATOM 2358 C C . GLY A 1 299 ? -27.672 0.294 -5.617 1 97.31 299 GLY A C 1
ATOM 2359 O O . GLY A 1 299 ? -26.484 -0.038 -5.703 1 97.31 299 GLY A O 1
ATOM 2360 N N . PHE A 1 300 ? -28.047 1.545 -5.48 1 96.06 300 PHE A N 1
ATOM 2361 C CA . PHE A 1 300 ? -27.062 2.59 -5.203 1 96.06 300 PHE A CA 1
ATOM 2362 C C . PHE A 1 300 ? -27.531 3.482 -4.059 1 96.06 300 PHE A C 1
ATOM 2364 O O . PHE A 1 300 ? -28.734 3.592 -3.809 1 96.06 300 PHE A O 1
ATOM 2371 N N . TYR A 1 301 ? -26.578 3.975 -3.355 1 92.56 301 TYR A N 1
ATOM 2372 C CA . TYR A 1 301 ? -26.891 4.883 -2.26 1 92.56 301 TYR A CA 1
ATOM 2373 C C . TYR A 1 301 ? -27.141 6.293 -2.777 1 92.56 301 TYR A C 1
ATOM 2375 O O . TYR A 1 301 ? -26.5 6.746 -3.721 1 92.56 301 TYR A O 1
ATOM 2383 N N . ASN A 1 302 ? -28.047 7.027 -2.332 1 78.75 302 ASN A N 1
ATOM 2384 C CA . ASN A 1 302 ? -28.438 8.367 -2.768 1 78.75 302 ASN A CA 1
ATOM 2385 C C . ASN A 1 302 ? -27.547 9.438 -2.125 1 78.75 302 ASN A C 1
ATOM 2387 O O . ASN A 1 302 ? -27.125 9.289 -0.978 1 78.75 302 ASN A O 1
ATOM 2391 N N . MET B 1 1 ? 6.734 -29.047 -8.211 1 91.75 1 MET B N 1
ATOM 2392 C CA . MET B 1 1 ? 7.652 -28.047 -8.758 1 91.75 1 MET B CA 1
ATOM 2393 C C . MET B 1 1 ? 8.742 -27.703 -7.75 1 91.75 1 MET B C 1
ATOM 2395 O O . MET B 1 1 ? 9.93 -27.719 -8.086 1 91.75 1 MET B O 1
ATOM 2399 N N . LEU B 1 2 ? 8.359 -27.438 -6.547 1 94.06 2 LEU B N 1
ATOM 2400 C CA . LEU B 1 2 ? 9.289 -27.078 -5.477 1 94.06 2 LEU B CA 1
ATOM 2401 C C . LEU B 1 2 ? 8.898 -27.75 -4.168 1 94.06 2 LEU B C 1
ATOM 2403 O O . LEU B 1 2 ? 7.715 -27.812 -3.828 1 94.06 2 LEU B O 1
ATOM 2407 N N . GLU B 1 3 ? 9.906 -28.359 -3.506 1 95.75 3 GLU B N 1
ATOM 2408 C CA . GLU B 1 3 ? 9.719 -28.922 -2.172 1 95.75 3 GLU B CA 1
ATOM 2409 C C . GLU B 1 3 ? 10.859 -28.547 -1.241 1 95.75 3 GLU B C 1
ATOM 2411 O O . GLU B 1 3 ? 12.031 -28.812 -1.535 1 95.75 3 GLU B O 1
ATOM 2416 N N . ILE B 1 4 ? 10.5 -27.875 -0.2 1 96.19 4 ILE B N 1
ATOM 2417 C CA . ILE B 1 4 ? 11.461 -27.469 0.816 1 96.19 4 ILE B CA 1
ATOM 2418 C C . ILE B 1 4 ? 11.086 -28.094 2.162 1 96.19 4 ILE B C 1
ATOM 2420 O O . ILE B 1 4 ? 9.938 -27.984 2.6 1 96.19 4 ILE B O 1
ATOM 2424 N N . ARG B 1 5 ? 12.07 -28.75 2.775 1 96.81 5 ARG B N 1
ATOM 2425 C CA . ARG B 1 5 ? 11.859 -29.297 4.109 1 96.81 5 ARG B CA 1
ATOM 2426 C C . ARG B 1 5 ? 12.961 -28.859 5.066 1 96.81 5 ARG B C 1
ATOM 2428 O O . ARG B 1 5 ? 14.141 -29.125 4.828 1 96.81 5 ARG B O 1
ATOM 2435 N N . ASN B 1 6 ? 12.469 -28.234 6.105 1 97.19 6 ASN B N 1
ATOM 2436 C CA . ASN B 1 6 ? 13.312 -27.875 7.238 1 97.19 6 ASN B CA 1
ATOM 2437 C C . ASN B 1 6 ? 14.508 -27.031 6.801 1 97.19 6 ASN B C 1
ATOM 2439 O O . ASN B 1 6 ? 15.656 -27.359 7.105 1 97.19 6 ASN B O 1
ATOM 2443 N N . LEU B 1 7 ? 14.305 -25.984 6.098 1 97.06 7 LEU B N 1
ATOM 2444 C CA . LEU B 1 7 ? 15.367 -25.125 5.602 1 97.06 7 LEU B CA 1
ATOM 2445 C C . LEU B 1 7 ? 15.773 -24.094 6.656 1 97.06 7 LEU B C 1
ATOM 2447 O O . LEU B 1 7 ? 14.922 -23.438 7.242 1 97.06 7 LEU B O 1
ATOM 2451 N N . HIS B 1 8 ? 17.047 -24.062 6.941 1 97.38 8 HIS B N 1
ATOM 2452 C CA . HIS B 1 8 ? 17.625 -23.141 7.902 1 97.38 8 HIS B CA 1
ATOM 2453 C C . HIS B 1 8 ? 18.688 -22.266 7.25 1 97.38 8 HIS B C 1
ATOM 2455 O O . HIS B 1 8 ? 19.406 -22.703 6.348 1 97.38 8 HIS B O 1
ATOM 2461 N N . LYS B 1 9 ? 18.766 -21.047 7.637 1 96.12 9 LYS B N 1
ATOM 2462 C CA . LYS B 1 9 ? 19.828 -20.141 7.188 1 96.12 9 LYS B CA 1
ATOM 2463 C C . LYS B 1 9 ? 20.312 -19.25 8.328 1 96.12 9 LYS B C 1
ATOM 2465 O O . LYS B 1 9 ? 19.516 -18.594 8.984 1 96.12 9 LYS B O 1
ATOM 2470 N N . LYS B 1 10 ? 21.578 -19.297 8.555 1 94.12 10 LYS B N 1
ATOM 2471 C CA . LYS B 1 10 ? 22.234 -18.453 9.555 1 94.12 10 LYS B CA 1
ATOM 2472 C C . LYS B 1 10 ? 23.266 -17.547 8.922 1 94.12 10 LYS B C 1
ATOM 2474 O O . LYS B 1 10 ? 23.969 -17.938 7.984 1 94.12 10 LYS B O 1
ATOM 2479 N N . PHE B 1 11 ? 23.281 -16.312 9.359 1 90.12 11 PHE B N 1
ATOM 2480 C CA . PHE B 1 11 ? 24.391 -15.406 9.102 1 90.12 11 PHE B CA 1
ATOM 2481 C C . PHE B 1 11 ? 25.188 -15.148 10.375 1 90.12 11 PHE B C 1
ATOM 2483 O O . PHE B 1 11 ? 24.734 -14.414 11.258 1 90.12 11 PHE B O 1
ATOM 2490 N N . GLY B 1 12 ? 26.312 -15.68 10.445 1 90.06 12 GLY B N 1
ATOM 2491 C CA . GLY B 1 12 ? 27 -15.648 11.727 1 90.06 12 GLY B CA 1
ATOM 2492 C C . GLY B 1 12 ? 26.203 -16.312 12.844 1 90.06 12 GLY B C 1
ATOM 2493 O O . GLY B 1 12 ? 25.828 -17.484 12.734 1 90.06 12 GLY B O 1
ATOM 2494 N N . GLN B 1 13 ? 25.875 -15.445 13.828 1 89.56 13 GLN B N 1
ATOM 2495 C CA . GLN B 1 13 ? 25.125 -15.969 14.969 1 89.56 13 GLN B CA 1
ATOM 2496 C C . GLN B 1 13 ? 23.625 -15.711 14.805 1 89.56 13 GLN B C 1
ATOM 2498 O O . GLN B 1 13 ? 22.812 -16.219 15.578 1 89.56 13 GLN B O 1
ATOM 2503 N N . ASN B 1 14 ? 23.297 -15.039 13.797 1 89.56 14 ASN B N 1
ATOM 2504 C CA . ASN B 1 14 ? 21.906 -14.672 13.586 1 89.56 14 ASN B CA 1
ATOM 2505 C C . ASN B 1 14 ? 21.203 -15.664 12.656 1 89.56 14 ASN B C 1
ATOM 2507 O O . ASN B 1 14 ? 21.531 -15.766 11.477 1 89.56 14 ASN B O 1
ATOM 2511 N N . GLU B 1 15 ? 20.266 -16.406 13.219 1 94.06 15 GLU B N 1
ATOM 2512 C CA . GLU B 1 15 ? 19.469 -17.328 12.398 1 94.06 15 GLU B CA 1
ATOM 2513 C C . GLU B 1 15 ? 18.266 -16.625 11.781 1 94.06 15 GLU B C 1
ATOM 2515 O O . GLU B 1 15 ? 17.344 -16.234 12.492 1 94.06 15 GLU B O 1
ATOM 2520 N N . VAL B 1 16 ? 18.25 -16.547 10.477 1 93.56 16 VAL B N 1
ATOM 2521 C CA . VAL B 1 16 ? 17.25 -15.781 9.758 1 93.56 16 VAL B CA 1
ATOM 2522 C C . VAL B 1 16 ? 16.109 -16.688 9.328 1 93.56 16 VAL B C 1
ATOM 2524 O O . VAL B 1 16 ? 14.938 -16.297 9.375 1 93.56 16 VAL B O 1
ATOM 2527 N N . LEU B 1 17 ? 16.422 -17.859 8.875 1 97.19 17 LEU B N 1
ATOM 2528 C CA . LEU B 1 17 ? 15.414 -18.859 8.531 1 97.19 17 LEU B CA 1
ATOM 2529 C C . LEU B 1 17 ? 15.492 -20.047 9.492 1 97.19 17 LEU B C 1
ATOM 2531 O O . LEU B 1 17 ? 16.578 -20.594 9.734 1 97.19 17 LEU B O 1
ATOM 2535 N N . LYS B 1 18 ? 14.359 -20.438 10.102 1 97 18 LYS B N 1
ATOM 2536 C CA . LYS B 1 18 ? 14.328 -21.344 11.234 1 97 18 LYS B CA 1
ATOM 2537 C C . LYS B 1 18 ? 13.445 -22.562 10.945 1 97 18 LYS B C 1
ATOM 2539 O O . LYS B 1 18 ? 12.531 -22.875 11.703 1 97 18 LYS B O 1
ATOM 2544 N N . GLY B 1 19 ? 13.766 -23.266 9.898 1 97.06 19 GLY B N 1
ATOM 2545 C CA . GLY B 1 19 ? 13.055 -24.5 9.586 1 97.06 19 GLY B CA 1
ATOM 2546 C C . GLY B 1 19 ? 11.844 -24.281 8.703 1 97.06 19 GLY B C 1
ATOM 2547 O O . GLY B 1 19 ? 10.719 -24.609 9.086 1 97.06 19 GLY B O 1
ATOM 2548 N N . ILE B 1 20 ? 12.117 -23.844 7.492 1 97.25 20 ILE B N 1
ATOM 2549 C CA . ILE B 1 20 ? 11.055 -23.5 6.555 1 97.25 20 ILE B CA 1
ATOM 2550 C C . ILE B 1 20 ? 10.594 -24.75 5.812 1 97.25 20 ILE B C 1
ATOM 2552 O O . ILE B 1 20 ? 11.422 -25.484 5.266 1 97.25 20 ILE B O 1
ATOM 2556 N N . ASP B 1 21 ? 9.352 -25.016 5.863 1 97 21 ASP B N 1
ATOM 2557 C CA . ASP B 1 21 ? 8.695 -26.016 5.039 1 97 21 ASP B CA 1
ATOM 2558 C C . ASP B 1 21 ? 7.758 -25.375 4.02 1 97 21 ASP B C 1
ATOM 2560 O O . ASP B 1 21 ? 6.836 -24.641 4.395 1 97 21 ASP B O 1
ATOM 2564 N N . LEU B 1 22 ? 8 -25.656 2.781 1 96 22 LEU B N 1
ATOM 2565 C CA . LEU B 1 22 ? 7.203 -25.062 1.721 1 96 22 LEU B CA 1
ATOM 2566 C C . LEU B 1 22 ? 7.129 -25.969 0.507 1 96 22 LEU B C 1
ATOM 2568 O O . LEU B 1 22 ? 8.094 -26.672 0.195 1 96 22 LEU B O 1
ATOM 2572 N N . SER B 1 23 ? 6.031 -25.922 -0.149 1 96 23 SER B N 1
ATOM 2573 C CA . SER B 1 23 ? 5.867 -26.672 -1.389 1 96 23 SER B CA 1
ATOM 2574 C C . SER B 1 23 ? 5.102 -25.859 -2.43 1 96 23 SER B C 1
ATOM 2576 O O . SER B 1 23 ? 4.285 -25.016 -2.084 1 96 23 SER B O 1
ATOM 2578 N N . LEU B 1 24 ? 5.414 -26.078 -3.633 1 95.88 24 LEU B N 1
ATOM 2579 C CA . LEU B 1 24 ? 4.781 -25.422 -4.777 1 95.88 24 LEU B CA 1
ATOM 2580 C C . LEU B 1 24 ? 4.551 -26.422 -5.906 1 95.88 24 LEU B C 1
ATOM 2582 O O . LEU B 1 24 ? 5.473 -27.125 -6.316 1 95.88 24 LEU B O 1
ATOM 2586 N N . LYS B 1 25 ? 3.312 -26.484 -6.387 1 94.69 25 LYS B N 1
ATOM 2587 C CA . LYS B 1 25 ? 2.986 -27.328 -7.523 1 94.69 25 LYS B CA 1
ATOM 2588 C C . LYS B 1 25 ? 3.283 -26.625 -8.844 1 94.69 25 LYS B C 1
ATOM 2590 O O . LYS B 1 25 ? 3.467 -25.406 -8.875 1 94.69 25 LYS B O 1
ATOM 2595 N N . SER B 1 26 ? 3.334 -27.453 -9.891 1 94 26 SER B N 1
ATOM 2596 C CA . SER B 1 26 ? 3.484 -26.875 -11.219 1 94 26 SER B CA 1
ATOM 2597 C C . SER B 1 26 ? 2.287 -26 -11.578 1 94 26 SER B C 1
ATOM 2599 O O . SER B 1 26 ? 1.144 -26.344 -11.281 1 94 26 SER B O 1
ATOM 2601 N N . ASN B 1 27 ? 2.58 -24.844 -12.156 1 94.25 27 ASN B N 1
ATOM 2602 C CA . ASN B 1 27 ? 1.584 -23.891 -12.641 1 94.25 27 ASN B CA 1
ATOM 2603 C C . ASN B 1 27 ? 0.849 -23.219 -11.477 1 94.25 27 ASN B C 1
ATOM 2605 O O . ASN B 1 27 ? -0.305 -22.812 -11.625 1 94.25 27 ASN B O 1
ATOM 2609 N N . GLU B 1 28 ? 1.536 -23.188 -10.367 1 96 28 GLU B N 1
ATOM 2610 C CA . GLU B 1 28 ? 0.989 -22.547 -9.172 1 96 28 GLU B CA 1
ATOM 2611 C C . GLU B 1 28 ? 1.77 -21.281 -8.812 1 96 28 GLU B C 1
ATOM 2613 O O . GLU B 1 28 ? 2.98 -21.219 -9.031 1 96 28 GLU B O 1
ATOM 2618 N N . ILE B 1 29 ? 1.049 -20.312 -8.305 1 96.94 29 ILE B N 1
ATOM 2619 C CA . ILE B 1 29 ? 1.688 -19.094 -7.805 1 96.94 29 ILE B CA 1
ATOM 2620 C C . ILE B 1 29 ? 1.573 -19.047 -6.281 1 96.94 29 ILE B C 1
ATOM 2622 O O . ILE B 1 29 ? 0.469 -19.078 -5.734 1 96.94 29 ILE B O 1
ATOM 2626 N N . LEU B 1 30 ? 2.717 -18.953 -5.629 1 97.69 30 LEU B N 1
ATOM 2627 C CA . LEU B 1 30 ? 2.797 -18.859 -4.176 1 97.69 30 LEU B CA 1
ATOM 2628 C C . LEU B 1 30 ? 3.357 -17.5 -3.758 1 97.69 30 LEU B C 1
ATOM 2630 O O . LEU B 1 30 ? 4.445 -17.109 -4.195 1 97.69 30 LEU B O 1
ATOM 2634 N N . SER B 1 31 ? 2.584 -16.812 -2.943 1 97.12 31 SER B N 1
ATOM 2635 C CA . SER B 1 31 ? 3.121 -15.586 -2.354 1 97.12 31 SER B CA 1
ATOM 2636 C C . SER B 1 31 ? 3.635 -15.836 -0.939 1 97.12 31 SER B C 1
ATOM 2638 O O . SER B 1 31 ? 3 -16.547 -0.159 1 97.12 31 SER B O 1
ATOM 2640 N N . ILE B 1 32 ? 4.754 -15.32 -0.717 1 96.69 32 ILE B N 1
ATOM 2641 C CA . ILE B 1 32 ? 5.297 -15.266 0.637 1 96.69 32 ILE B CA 1
ATOM 2642 C C . ILE B 1 32 ? 5.125 -13.859 1.204 1 96.69 32 ILE B C 1
ATOM 2644 O O . ILE B 1 32 ? 5.77 -12.914 0.743 1 96.69 32 ILE B O 1
ATOM 2648 N N . LEU B 1 33 ? 4.25 -13.805 2.184 1 93.94 33 LEU B N 1
ATOM 2649 C CA . LEU B 1 33 ? 3.893 -12.531 2.785 1 93.94 33 LEU B CA 1
ATOM 2650 C C . LEU B 1 33 ? 4.527 -12.375 4.164 1 93.94 33 LEU B C 1
ATOM 2652 O O . LEU B 1 33 ? 4.426 -13.281 5 1 93.94 33 LEU B O 1
ATOM 2656 N N . GLY B 1 34 ? 5.141 -11.289 4.395 1 89.5 34 GLY B N 1
ATOM 2657 C CA . GLY B 1 34 ? 5.781 -11.031 5.676 1 89.5 34 GLY B CA 1
ATOM 2658 C C . GLY B 1 34 ? 6.34 -9.625 5.789 1 89.5 34 GLY B C 1
ATOM 2659 O O . GLY B 1 34 ? 6.426 -8.898 4.797 1 89.5 34 GLY B O 1
ATOM 2660 N N . SER B 1 35 ? 6.68 -9.328 6.996 1 82.94 35 SER B N 1
ATOM 2661 C CA . SER B 1 35 ? 7.215 -7.996 7.27 1 82.94 35 SER B CA 1
ATOM 2662 C C . SER B 1 35 ? 8.664 -7.875 6.809 1 82.94 35 SER B C 1
ATOM 2664 O O . SER B 1 35 ? 9.289 -8.875 6.445 1 82.94 35 SER B O 1
ATOM 2666 N N . SER B 1 36 ? 9.062 -6.613 6.809 1 75.44 36 SER B N 1
ATOM 2667 C CA . SER B 1 36 ? 10.469 -6.383 6.477 1 75.44 36 SER B CA 1
ATOM 2668 C C . SER B 1 36 ? 11.391 -7.094 7.461 1 75.44 36 SER B C 1
ATOM 2670 O O . SER B 1 36 ? 11.148 -7.086 8.664 1 75.44 36 SER B O 1
ATOM 2672 N N . GLY B 1 37 ? 12.305 -7.754 6.953 1 77.38 37 GLY B N 1
ATOM 2673 C CA . GLY B 1 37 ? 13.281 -8.43 7.793 1 77.38 37 GLY B CA 1
ATOM 2674 C C . GLY B 1 37 ? 12.836 -9.82 8.219 1 77.38 37 GLY B C 1
ATOM 2675 O O . GLY B 1 37 ? 13.516 -10.477 9.008 1 77.38 37 GLY B O 1
ATOM 2676 N N . SER B 1 38 ? 11.789 -10.266 7.695 1 87.12 38 SER B N 1
ATOM 2677 C CA . SER B 1 38 ? 11.258 -11.555 8.125 1 87.12 38 SER B CA 1
ATOM 2678 C C . SER B 1 38 ? 11.984 -12.711 7.441 1 87.12 38 SER B C 1
ATOM 2680 O O . SER B 1 38 ? 11.75 -13.875 7.766 1 87.12 38 SER B O 1
ATOM 2682 N N . GLY B 1 39 ? 12.82 -12.391 6.453 1 90.38 39 GLY B N 1
ATOM 2683 C CA . GLY B 1 39 ? 13.609 -13.43 5.812 1 90.38 39 GLY B CA 1
ATOM 2684 C C . GLY B 1 39 ? 13.125 -13.766 4.414 1 90.38 39 GLY B C 1
ATOM 2685 O O . GLY B 1 39 ? 13.625 -14.711 3.795 1 90.38 39 GLY B O 1
ATOM 2686 N N . LYS B 1 40 ? 12.172 -13.047 3.895 1 92.06 40 LYS B N 1
ATOM 2687 C CA . LYS B 1 40 ? 11.555 -13.352 2.605 1 92.06 40 LYS B CA 1
ATOM 2688 C C . LYS B 1 40 ? 12.602 -13.391 1.493 1 92.06 40 LYS B C 1
ATOM 2690 O O . LYS B 1 40 ? 12.688 -14.367 0.748 1 92.06 40 LYS B O 1
ATOM 2695 N N . SER B 1 41 ? 13.445 -12.336 1.432 1 88.25 41 SER B N 1
ATOM 2696 C CA . SER B 1 41 ? 14.461 -12.25 0.386 1 88.25 41 SER B CA 1
ATOM 2697 C C . SER B 1 41 ? 15.516 -13.336 0.554 1 88.25 41 SER B C 1
ATOM 2699 O O . SER B 1 41 ? 15.977 -13.922 -0.43 1 88.25 41 SER B O 1
ATOM 2701 N N . THR B 1 42 ? 15.898 -13.578 1.764 1 92 42 THR B N 1
ATOM 2702 C CA . THR B 1 42 ? 16.844 -14.648 2.045 1 92 42 THR B CA 1
ATOM 2703 C C . THR B 1 42 ? 16.312 -15.992 1.577 1 92 42 THR B C 1
ATOM 2705 O O . THR B 1 42 ? 17.031 -16.781 0.957 1 92 42 THR B O 1
ATOM 2708 N N . LEU B 1 43 ? 15.07 -16.203 1.882 1 94.94 43 LEU B N 1
ATOM 2709 C CA . LEU B 1 43 ? 14.438 -17.453 1.461 1 94.94 43 LEU B CA 1
ATOM 2710 C C . LEU B 1 43 ? 14.461 -17.594 -0.058 1 94.94 43 LEU B C 1
ATOM 2712 O O . LEU B 1 43 ? 14.812 -18.656 -0.583 1 94.94 43 LEU B O 1
ATOM 2716 N N . LEU B 1 44 ? 14.102 -16.516 -0.752 1 93.06 44 LEU B N 1
ATOM 2717 C CA . LEU B 1 44 ? 14.094 -16.531 -2.211 1 93.06 44 LEU B CA 1
ATOM 2718 C C . LEU B 1 44 ? 15.484 -16.812 -2.764 1 93.06 44 LEU B C 1
ATOM 2720 O O . LEU B 1 44 ? 15.633 -17.594 -3.707 1 93.06 44 LEU B O 1
ATOM 2724 N N . ARG B 1 45 ? 16.469 -16.25 -2.178 1 90.75 45 ARG B N 1
ATOM 2725 C CA . ARG B 1 45 ? 17.844 -16.453 -2.611 1 90.75 45 ARG B CA 1
ATOM 2726 C C . ARG B 1 45 ? 18.312 -17.875 -2.34 1 90.75 45 ARG B C 1
ATOM 2728 O O . ARG B 1 45 ? 19.094 -18.453 -3.109 1 90.75 45 ARG B O 1
ATOM 2735 N N . CYS B 1 46 ? 17.859 -18.422 -1.261 1 93.56 46 CYS B N 1
ATOM 2736 C CA . CYS B 1 46 ? 18.172 -19.812 -0.971 1 93.56 46 CYS B CA 1
ATOM 2737 C C . CYS B 1 46 ? 17.562 -20.734 -2.021 1 93.56 46 CYS B C 1
ATOM 2739 O O . CYS B 1 46 ? 18.219 -21.672 -2.49 1 93.56 46 CYS B O 1
ATOM 2741 N N . ILE B 1 47 ? 16.359 -20.438 -2.396 1 92.5 47 ILE B N 1
ATOM 2742 C CA . ILE B 1 47 ? 15.672 -21.25 -3.402 1 92.5 47 ILE B CA 1
ATOM 2743 C C . ILE B 1 47 ? 16.406 -21.141 -4.738 1 92.5 47 ILE B C 1
ATOM 2745 O O . ILE B 1 47 ? 16.578 -22.125 -5.449 1 92.5 47 ILE B O 1
ATOM 2749 N N . ALA B 1 48 ? 16.906 -19.938 -5.027 1 88.69 48 ALA B N 1
ATOM 2750 C CA . ALA B 1 48 ? 17.609 -19.672 -6.273 1 88.69 48 ALA B CA 1
ATOM 2751 C C . ALA B 1 48 ? 19.047 -20.188 -6.199 1 88.69 48 ALA B C 1
ATOM 2753 O O . ALA B 1 48 ? 19.812 -20.062 -7.16 1 88.69 48 ALA B O 1
ATOM 2754 N N . LYS B 1 49 ? 19.469 -20.641 -5.051 1 88.44 49 LYS B N 1
ATOM 2755 C CA . LYS B 1 49 ? 20.812 -21.156 -4.805 1 88.44 49 LYS B CA 1
ATOM 2756 C C . LYS B 1 49 ? 21.844 -20.047 -4.879 1 88.44 49 LYS B C 1
ATOM 2758 O O . LYS B 1 49 ? 23 -20.281 -5.238 1 88.44 49 LYS B O 1
ATOM 2763 N N . LEU B 1 50 ? 21.391 -18.859 -4.605 1 86.56 50 LEU B N 1
ATOM 2764 C CA . LEU B 1 50 ? 22.281 -17.719 -4.508 1 86.56 50 LEU B CA 1
ATOM 2765 C C . LEU B 1 50 ? 22.797 -17.547 -3.082 1 86.56 50 LEU B C 1
ATOM 2767 O O . LEU B 1 50 ? 23.719 -16.766 -2.84 1 86.56 50 LEU B O 1
ATOM 2771 N N . GLU B 1 51 ? 22.125 -18.141 -2.184 1 88.62 51 GLU B N 1
ATOM 2772 C CA . GLU B 1 51 ? 22.5 -18.172 -0.774 1 88.62 51 GLU B CA 1
ATOM 2773 C C . GLU B 1 51 ? 22.531 -19.594 -0.236 1 88.62 51 GLU B C 1
ATOM 2775 O O . GLU B 1 51 ? 21.609 -20.375 -0.484 1 88.62 51 GLU B O 1
ATOM 2780 N N . ASN B 1 52 ? 23.641 -19.953 0.448 1 90.81 52 ASN B N 1
ATOM 2781 C CA . ASN B 1 52 ? 23.719 -21.297 1.031 1 90.81 52 ASN B CA 1
ATOM 2782 C C . ASN B 1 52 ? 22.734 -21.453 2.191 1 90.81 52 ASN B C 1
ATOM 2784 O O . ASN B 1 52 ? 22.438 -20.5 2.9 1 90.81 52 ASN B O 1
ATOM 2788 N N . SER B 1 53 ? 22.219 -22.625 2.316 1 93.25 53 SER B N 1
ATOM 2789 C CA . SER B 1 53 ? 21.266 -22.938 3.389 1 93.25 53 SER B CA 1
ATOM 2790 C C . SER B 1 53 ? 21.359 -24.391 3.812 1 93.25 53 SER B C 1
ATOM 2792 O O . SER B 1 53 ? 21.953 -25.219 3.107 1 93.25 53 SER B O 1
ATOM 2794 N N . GLN B 1 54 ? 20.984 -24.641 5.02 1 94.12 54 GLN B N 1
ATOM 2795 C CA . GLN B 1 54 ? 20.844 -26 5.52 1 94.12 54 GLN B CA 1
ATOM 2796 C C . GLN B 1 54 ? 19.391 -26.484 5.387 1 94.12 54 GLN B C 1
ATOM 2798 O O . GLN B 1 54 ? 18.453 -25.719 5.637 1 94.12 54 GLN B O 1
ATOM 2803 N N . TYR B 1 55 ? 19.297 -27.656 4.879 1 94 55 TYR B N 1
ATOM 2804 C CA . TYR B 1 55 ? 17.953 -28.203 4.719 1 94 55 TYR B CA 1
ATOM 2805 C C . TYR B 1 55 ? 17.969 -29.719 4.723 1 94 55 TYR B C 1
ATOM 2807 O O . TYR B 1 55 ? 19.016 -30.344 4.496 1 94 55 TYR B O 1
ATOM 2815 N N . ASP B 1 56 ? 16.781 -30.312 5.062 1 93 56 ASP B N 1
ATOM 2816 C CA . ASP B 1 56 ? 16.609 -31.766 4.906 1 93 56 ASP B CA 1
ATOM 2817 C C . ASP B 1 56 ? 16.344 -32.125 3.451 1 93 56 ASP B C 1
ATOM 2819 O O . ASP B 1 56 ? 16.844 -33.156 2.959 1 93 56 ASP B O 1
ATOM 2823 N N . GLU B 1 57 ? 15.547 -31.219 2.818 1 92.31 57 GLU B N 1
ATOM 2824 C CA . GLU B 1 57 ? 15.211 -31.406 1.41 1 92.31 57 GLU B CA 1
ATOM 2825 C C . GLU B 1 57 ? 14.984 -30.078 0.707 1 92.31 57 GLU B C 1
ATOM 2827 O O . GLU B 1 57 ? 14.367 -29.172 1.271 1 92.31 57 GLU B O 1
ATOM 2832 N N . LEU B 1 58 ? 15.586 -29.859 -0.372 1 91.75 58 LEU B N 1
ATOM 2833 C CA . LEU B 1 58 ? 15.352 -28.734 -1.271 1 91.75 58 LEU B CA 1
ATOM 2834 C C . LEU B 1 58 ? 15.359 -29.203 -2.727 1 91.75 58 LEU B C 1
ATOM 2836 O O . LEU B 1 58 ? 16.422 -29.391 -3.316 1 91.75 58 LEU B O 1
ATOM 2840 N N . ARG B 1 59 ? 14.18 -29.422 -3.174 1 90.19 59 ARG B N 1
ATOM 2841 C CA . ARG B 1 59 ? 14 -29.844 -4.559 1 90.19 59 ARG B CA 1
ATOM 2842 C C . ARG B 1 59 ? 13.336 -28.734 -5.383 1 90.19 59 ARG B C 1
ATOM 2844 O O . ARG B 1 59 ? 12.258 -28.25 -5.031 1 90.19 59 ARG B O 1
ATOM 2851 N N . CYS B 1 60 ? 13.922 -28.203 -6.246 1 85.88 60 CYS B N 1
ATOM 2852 C CA . CYS B 1 60 ? 13.398 -27.188 -7.156 1 85.88 60 CYS B CA 1
ATOM 2853 C C . CYS B 1 60 ? 13.656 -27.578 -8.609 1 85.88 60 CYS B C 1
ATOM 2855 O O . CYS B 1 60 ? 14.742 -28.031 -8.953 1 85.88 60 CYS B O 1
ATOM 2857 N N . GLY B 1 61 ? 12.562 -27.578 -9.344 1 71.44 61 GLY B N 1
ATOM 2858 C CA . GLY B 1 61 ? 12.773 -27.844 -10.75 1 71.44 61 GLY B CA 1
ATOM 2859 C C . GLY B 1 61 ? 13.859 -26.984 -11.367 1 71.44 61 GLY B C 1
ATOM 2860 O O . GLY B 1 61 ? 14.234 -25.953 -10.805 1 71.44 61 GLY B O 1
ATOM 2861 N N . SER B 1 62 ? 14.477 -27.531 -12.438 1 68.5 62 SER B N 1
ATOM 2862 C CA . SER B 1 62 ? 15.555 -26.859 -13.164 1 68.5 62 SER B CA 1
ATOM 2863 C C . SER B 1 62 ? 15.039 -25.594 -13.844 1 68.5 62 SER B C 1
ATOM 2865 O O . SER B 1 62 ? 13.836 -25.406 -14.008 1 68.5 62 SER B O 1
ATOM 2867 N N . ASN B 1 63 ? 15.812 -24.469 -13.82 1 85.81 63 ASN B N 1
ATOM 2868 C CA . ASN B 1 63 ? 15.703 -23.234 -14.586 1 85.81 63 ASN B CA 1
ATOM 2869 C C . ASN B 1 63 ? 14.852 -22.203 -13.875 1 85.81 63 ASN B C 1
ATOM 2871 O O . ASN B 1 63 ? 13.672 -22.031 -14.195 1 85.81 63 ASN B O 1
ATOM 2875 N N . VAL B 1 64 ? 15.359 -21.641 -12.953 1 88.56 64 VAL B N 1
ATOM 2876 C CA . VAL B 1 64 ? 14.719 -20.609 -12.133 1 88.56 64 VAL B CA 1
ATOM 2877 C C . VAL B 1 64 ? 15.055 -19.234 -12.672 1 88.56 64 VAL B C 1
ATOM 2879 O O . VAL B 1 64 ? 16.203 -18.953 -13.016 1 88.56 64 VAL B O 1
ATOM 2882 N N . GLY B 1 65 ? 13.977 -18.516 -12.969 1 88.38 65 GLY B N 1
ATOM 2883 C CA . GLY B 1 65 ? 14.164 -17.109 -13.281 1 88.38 65 GLY B CA 1
ATOM 2884 C C . GLY B 1 65 ? 13.977 -16.203 -12.078 1 88.38 65 GLY B C 1
ATOM 2885 O O . GLY B 1 65 ? 13.008 -16.359 -11.328 1 88.38 65 GLY B O 1
ATOM 2886 N N . PHE B 1 66 ? 14.93 -15.367 -11.891 1 86.69 66 PHE B N 1
ATOM 2887 C CA . PHE B 1 66 ? 14.891 -14.438 -10.773 1 86.69 66 PHE B CA 1
ATOM 2888 C C . PHE B 1 66 ? 14.648 -13.008 -11.258 1 86.69 66 PHE B C 1
ATOM 2890 O O . PHE B 1 66 ? 15.312 -12.539 -12.18 1 86.69 66 PHE B O 1
ATOM 2897 N N . MET B 1 67 ? 13.586 -12.484 -10.703 1 82.19 67 MET B N 1
ATOM 2898 C CA . MET B 1 67 ? 13.297 -11.078 -10.984 1 82.19 67 MET B CA 1
ATOM 2899 C C . MET B 1 67 ? 13.352 -10.25 -9.703 1 82.19 67 MET B C 1
ATOM 2901 O O . MET B 1 67 ? 12.609 -10.516 -8.758 1 82.19 67 MET B O 1
ATOM 2905 N N . PHE B 1 68 ? 14.305 -9.297 -9.641 1 73.06 68 PHE B N 1
ATOM 2906 C CA . PHE B 1 68 ? 14.492 -8.43 -8.484 1 73.06 68 PHE B CA 1
ATOM 2907 C C . PHE B 1 68 ? 13.578 -7.211 -8.562 1 73.06 68 PHE B C 1
ATOM 2909 O O . PHE B 1 68 ? 12.828 -7.051 -9.531 1 73.06 68 PHE B O 1
ATOM 2916 N N . GLN B 1 69 ? 13.742 -6.488 -7.426 1 69.44 69 GLN B N 1
ATOM 2917 C CA . GLN B 1 69 ? 13.086 -5.188 -7.387 1 69.44 69 GLN B CA 1
ATOM 2918 C C . GLN B 1 69 ? 13.516 -4.32 -8.57 1 69.44 69 GLN B C 1
ATOM 2920 O O . GLN B 1 69 ? 14.688 -4.324 -8.953 1 69.44 69 GLN B O 1
ATOM 2925 N N . ASN B 1 70 ? 12.68 -3.756 -9.258 1 68.81 70 ASN B N 1
ATOM 2926 C CA . ASN B 1 70 ? 12.898 -2.92 -10.438 1 68.81 70 ASN B CA 1
ATOM 2927 C C . ASN B 1 70 ? 13.328 -3.752 -11.641 1 68.81 70 ASN B C 1
ATOM 2929 O O . ASN B 1 70 ? 14.031 -3.258 -12.523 1 68.81 70 ASN B O 1
ATOM 2933 N N . TYR B 1 71 ? 13.148 -5.074 -11.586 1 77.19 71 TYR B N 1
ATOM 2934 C CA . TYR B 1 71 ? 13.273 -6.043 -12.672 1 77.19 71 TYR B CA 1
ATOM 2935 C C . TYR B 1 71 ? 14.734 -6.301 -13.016 1 77.19 71 TYR B C 1
ATOM 2937 O O . TYR B 1 71 ? 15.047 -7.176 -13.82 1 77.19 71 TYR B O 1
ATOM 2945 N N . ALA B 1 72 ? 15.633 -5.555 -12.438 1 74.12 72 ALA B N 1
ATOM 2946 C CA . ALA B 1 72 ? 17.078 -5.77 -12.539 1 74.12 72 ALA B CA 1
ATOM 2947 C C . ALA B 1 72 ? 17.516 -5.883 -14 1 74.12 72 ALA B C 1
ATOM 2949 O O . ALA B 1 72 ? 18.25 -6.797 -14.359 1 74.12 72 ALA B O 1
ATOM 2950 N N . LEU B 1 73 ? 17.016 -5.043 -14.836 1 85.06 73 LEU B N 1
ATOM 2951 C CA . LEU B 1 73 ? 17.516 -4.992 -16.203 1 85.06 73 LEU B CA 1
ATOM 2952 C C . LEU B 1 73 ? 18.891 -4.348 -16.25 1 85.06 73 LEU B C 1
ATOM 2954 O O . LEU B 1 73 ? 19.188 -3.449 -15.469 1 85.06 73 LEU B O 1
ATOM 2958 N N . PHE B 1 74 ? 19.688 -4.875 -17.156 1 85.69 74 PHE B N 1
ATOM 2959 C CA . PHE B 1 74 ? 20.984 -4.242 -17.375 1 85.69 74 PHE B CA 1
ATOM 2960 C C . PHE B 1 74 ? 20.828 -2.863 -18 1 85.69 74 PHE B C 1
ATOM 2962 O O . PHE B 1 74 ? 20.406 -2.742 -19.141 1 85.69 74 PHE B O 1
ATOM 2969 N N . PRO B 1 75 ? 21.203 -1.856 -17.234 1 86 75 PRO B N 1
ATOM 2970 C CA . PRO B 1 75 ? 20.906 -0.496 -17.688 1 86 75 PRO B CA 1
ATOM 2971 C C . PRO B 1 75 ?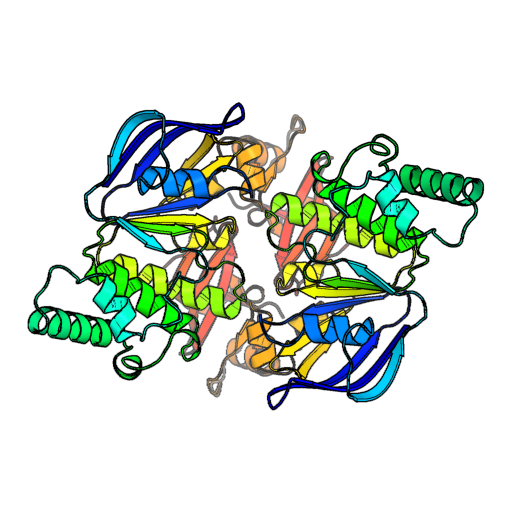 21.656 -0.107 -18.953 1 86 75 PRO B C 1
ATOM 2973 O O . PRO B 1 75 ? 21.203 0.749 -19.719 1 86 75 PRO B O 1
ATOM 2976 N N . HIS B 1 76 ? 22.781 -0.769 -19.234 1 87.88 76 HIS B N 1
ATOM 2977 C CA . HIS B 1 76 ? 23.625 -0.382 -20.344 1 87.88 76 HIS B CA 1
ATOM 2978 C C . HIS B 1 76 ? 23.328 -1.214 -21.594 1 87.88 76 HIS B C 1
ATOM 2980 O O . HIS B 1 76 ? 23.875 -0.959 -22.656 1 87.88 76 HIS B O 1
ATOM 2986 N N . LEU B 1 77 ? 22.5 -2.199 -21.469 1 90.88 77 LEU B N 1
ATOM 2987 C CA . LEU B 1 77 ? 22.156 -3.062 -22.594 1 90.88 77 LEU B CA 1
ATOM 2988 C C . LEU B 1 77 ? 20.797 -2.682 -23.172 1 90.88 77 LEU B C 1
ATOM 2990 O O . LEU B 1 77 ? 19.922 -2.201 -22.453 1 90.88 77 LEU B O 1
ATOM 2994 N N . SER B 1 78 ? 20.703 -2.896 -24.422 1 94.25 78 SER B N 1
ATOM 2995 C CA . SER B 1 78 ? 19.406 -2.729 -25.062 1 94.25 78 SER B CA 1
ATOM 2996 C C . SER B 1 78 ? 18.422 -3.805 -24.625 1 94.25 78 SER B C 1
ATOM 2998 O O . SER B 1 78 ? 18.812 -4.785 -23.984 1 94.25 78 SER B O 1
ATOM 3000 N N . VAL B 1 79 ? 17.172 -3.523 -24.953 1 95 79 VAL B N 1
ATOM 3001 C CA . VAL B 1 79 ? 16.141 -4.523 -24.688 1 95 79 VAL B CA 1
ATOM 3002 C C . VAL B 1 79 ? 16.531 -5.852 -25.328 1 95 79 VAL B C 1
ATOM 3004 O O . VAL B 1 79 ? 16.484 -6.902 -24.688 1 95 79 VAL B O 1
ATOM 3007 N N . TYR B 1 80 ? 16.969 -5.746 -26.547 1 94.62 80 TYR B N 1
ATOM 3008 C CA . TYR B 1 80 ? 17.438 -6.934 -27.25 1 94.62 80 TYR B CA 1
ATOM 3009 C C . TYR B 1 80 ? 18.578 -7.605 -26.5 1 94.62 80 TYR B C 1
ATOM 3011 O O . TYR B 1 80 ? 18.531 -8.812 -26.25 1 94.62 80 TYR B O 1
ATOM 3019 N N . ASP B 1 81 ? 19.516 -6.887 -26.062 1 92.25 81 ASP B N 1
ATOM 3020 C CA . ASP B 1 81 ? 20.703 -7.426 -25.422 1 92.25 81 ASP B CA 1
ATOM 3021 C C . ASP B 1 81 ? 20.375 -7.977 -24.031 1 92.25 81 ASP B C 1
ATOM 3023 O O . ASP B 1 81 ? 21 -8.945 -23.578 1 92.25 81 ASP B O 1
ATOM 3027 N N . ASN B 1 82 ? 19.469 -7.309 -23.406 1 93.56 82 ASN B N 1
ATOM 3028 C CA . ASN B 1 82 ? 19.016 -7.82 -22.109 1 93.56 82 ASN B CA 1
ATOM 3029 C C . ASN B 1 82 ? 18.484 -9.242 -22.234 1 93.56 82 ASN B C 1
ATOM 3031 O O . ASN B 1 82 ? 18.812 -10.109 -21.422 1 93.56 82 ASN B O 1
ATOM 3035 N N . ILE B 1 83 ? 17.719 -9.422 -23.234 1 92.69 83 ILE B N 1
ATOM 3036 C CA . ILE B 1 83 ? 17.125 -10.742 -23.438 1 92.69 83 ILE B CA 1
ATOM 3037 C C . ILE B 1 83 ? 18.188 -11.703 -23.969 1 92.69 83 ILE B C 1
ATOM 3039 O O . ILE B 1 83 ? 18.234 -12.867 -23.547 1 92.69 83 ILE B O 1
ATOM 3043 N N . ALA B 1 84 ? 19.062 -11.195 -24.812 1 91.25 84 ALA B N 1
ATOM 3044 C CA . ALA B 1 84 ? 20.094 -12.023 -25.422 1 91.25 84 ALA B CA 1
ATOM 3045 C C . ALA B 1 84 ? 21.062 -12.555 -24.359 1 91.25 84 ALA B C 1
ATOM 3047 O O . ALA B 1 84 ? 21.656 -13.617 -24.547 1 91.25 84 ALA B O 1
ATOM 3048 N N . PHE B 1 85 ? 21.094 -11.836 -23.312 1 86.19 85 PHE B N 1
ATOM 3049 C CA . PHE B 1 85 ? 21.969 -12.234 -22.234 1 86.19 85 PHE B CA 1
ATOM 3050 C C . PHE B 1 85 ? 21.625 -13.633 -21.719 1 86.19 85 PHE B C 1
ATOM 3052 O O . PHE B 1 85 ? 22.5 -14.383 -21.281 1 86.19 85 PHE B O 1
ATOM 3059 N N . ALA B 1 86 ? 20.438 -14 -21.828 1 86 86 ALA B N 1
ATOM 3060 C CA . ALA B 1 86 ? 19.938 -15.281 -21.328 1 86 86 ALA B CA 1
ATOM 3061 C C . ALA B 1 86 ? 20.172 -16.391 -22.344 1 86 86 ALA B C 1
ATOM 3063 O O . ALA B 1 86 ? 20 -17.578 -22.031 1 86 86 ALA B O 1
ATOM 3064 N N . LEU B 1 87 ? 20.562 -16.062 -23.562 1 87.25 87 LEU B N 1
ATOM 3065 C CA . LEU B 1 87 ? 20.656 -17.016 -24.656 1 87.25 87 LEU B CA 1
ATOM 3066 C C . LEU B 1 87 ? 22.109 -17.203 -25.094 1 87.25 87 LEU B C 1
ATOM 3068 O O . LEU B 1 87 ? 22.391 -17.312 -26.281 1 87.25 87 LEU B O 1
ATOM 3072 N N . ASN B 1 88 ? 22.891 -17.203 -24.125 1 78.19 88 ASN B N 1
ATOM 3073 C CA . ASN B 1 88 ? 24.312 -17.25 -24.453 1 78.19 88 ASN B CA 1
ATOM 3074 C C . ASN B 1 88 ? 24.719 -18.625 -24.969 1 78.19 88 ASN B C 1
ATOM 3076 O O . ASN B 1 88 ? 25.812 -18.797 -25.531 1 78.19 88 ASN B O 1
ATOM 3080 N N . LYS B 1 89 ? 23.859 -19.609 -24.938 1 80.62 89 LYS B N 1
ATOM 3081 C CA . LYS B 1 89 ? 24.188 -20.969 -25.375 1 80.62 89 LYS B CA 1
ATOM 3082 C C . LYS B 1 89 ? 23.719 -21.203 -26.812 1 80.62 89 LYS B C 1
ATOM 3084 O O . LYS B 1 89 ? 24.016 -22.25 -27.391 1 80.62 89 LYS B O 1
ATOM 3089 N N . LEU B 1 90 ? 23.062 -20.281 -27.359 1 84.81 90 LEU B N 1
ATOM 3090 C CA . LEU B 1 90 ? 22.516 -20.438 -28.703 1 84.81 90 LEU B CA 1
ATOM 3091 C C . LEU B 1 90 ? 23.375 -19.688 -29.719 1 84.81 90 LEU B C 1
ATOM 3093 O O . LEU B 1 90 ? 24.078 -18.734 -29.375 1 84.81 90 LEU B O 1
ATOM 3097 N N . SER B 1 91 ? 23.266 -20.188 -30.984 1 87.06 91 SER B N 1
ATOM 3098 C CA . SER B 1 91 ? 23.891 -19.438 -32.062 1 87.06 91 SER B CA 1
ATOM 3099 C C . SER B 1 91 ? 23.219 -18.078 -32.25 1 87.06 91 SER B C 1
ATOM 3101 O O . SER B 1 91 ? 22.094 -17.859 -31.797 1 87.06 91 SER B O 1
ATOM 3103 N N . LYS B 1 92 ? 24.031 -17.234 -32.844 1 87.69 92 LYS B N 1
ATOM 3104 C CA . LYS B 1 92 ? 23.516 -15.875 -33.031 1 87.69 92 LYS B CA 1
ATOM 3105 C C . LYS B 1 92 ? 22.188 -15.898 -33.781 1 87.69 92 LYS B C 1
ATOM 3107 O O . LYS B 1 92 ? 21.25 -15.195 -33.438 1 87.69 92 LYS B O 1
ATOM 3112 N N . LYS B 1 93 ? 22.109 -16.688 -34.75 1 89.88 93 LYS B N 1
ATOM 3113 C CA . LYS B 1 93 ? 20.891 -16.766 -35.562 1 89.88 93 LYS B CA 1
ATOM 3114 C C . LYS B 1 93 ? 19.734 -17.328 -34.75 1 89.88 93 LYS B C 1
ATOM 3116 O O . LYS B 1 93 ? 18.625 -16.781 -34.781 1 89.88 93 LYS B O 1
ATOM 3121 N N . GLU B 1 94 ? 19.953 -18.328 -34.031 1 90.06 94 GLU B N 1
ATOM 3122 C CA . GLU B 1 94 ? 18.922 -18.938 -33.219 1 90.06 94 GLU B CA 1
ATOM 3123 C C . GLU B 1 94 ? 18.453 -17.984 -32.125 1 90.06 94 GLU B C 1
ATOM 3125 O O . GLU B 1 94 ? 17.25 -17.891 -31.828 1 90.06 94 GLU B O 1
ATOM 3130 N N . ALA B 1 95 ? 19.391 -17.328 -31.547 1 91.88 95 ALA B N 1
ATOM 3131 C CA . ALA B 1 95 ? 19.062 -16.359 -30.516 1 91.88 95 ALA B CA 1
ATOM 3132 C C . ALA B 1 95 ? 18.203 -15.227 -31.062 1 91.88 95 ALA B C 1
ATOM 3134 O O . ALA B 1 95 ? 17.219 -14.828 -30.438 1 91.88 95 ALA B O 1
ATOM 3135 N N . ASP B 1 96 ? 18.594 -14.812 -32.219 1 93.12 96 ASP B N 1
ATOM 3136 C CA . ASP B 1 96 ? 17.844 -13.742 -32.875 1 93.12 96 ASP B CA 1
ATOM 3137 C C . ASP B 1 96 ? 16.391 -14.148 -33.125 1 93.12 96 ASP B C 1
ATOM 3139 O O . ASP B 1 96 ? 15.477 -13.367 -32.906 1 93.12 96 ASP B O 1
ATOM 3143 N N . ASP B 1 97 ? 16.297 -15.305 -33.625 1 93.38 97 ASP B N 1
ATOM 3144 C CA . ASP B 1 97 ? 14.953 -15.789 -33.906 1 93.38 97 ASP B CA 1
ATOM 3145 C C . ASP B 1 97 ? 14.117 -15.898 -32.625 1 93.38 97 ASP B C 1
ATOM 3147 O O . ASP B 1 97 ? 12.969 -15.469 -32.594 1 93.38 97 ASP B O 1
ATOM 3151 N N . LYS B 1 98 ? 14.695 -16.406 -31.672 1 92.56 98 LYS B N 1
ATOM 3152 C CA . LYS B 1 98 ? 14 -16.594 -30.406 1 92.56 98 LYS B CA 1
ATOM 3153 C C . LYS B 1 98 ? 13.633 -15.25 -29.781 1 92.56 98 LYS B C 1
ATOM 3155 O O . LYS B 1 98 ? 12.523 -15.078 -29.266 1 92.56 98 LYS B O 1
ATOM 3160 N N . ILE B 1 99 ? 14.555 -14.336 -29.812 1 93.5 99 ILE B N 1
ATOM 3161 C CA . ILE B 1 99 ? 14.336 -13.023 -29.219 1 93.5 99 ILE B CA 1
ATOM 3162 C C . ILE B 1 99 ? 13.195 -12.312 -29.953 1 93.5 99 ILE B C 1
ATOM 3164 O O . ILE B 1 99 ? 12.305 -11.742 -29.312 1 93.5 99 ILE B O 1
ATOM 3168 N N . ASN B 1 100 ? 13.242 -12.406 -31.25 1 93.44 100 ASN B N 1
ATOM 3169 C CA . ASN B 1 100 ? 12.195 -11.758 -32.031 1 93.44 100 ASN B CA 1
ATOM 3170 C C . ASN B 1 100 ? 10.828 -12.359 -31.734 1 93.44 100 ASN B C 1
ATOM 3172 O O . ASN B 1 100 ? 9.828 -11.641 -31.688 1 93.44 100 ASN B O 1
ATOM 3176 N N . GLU B 1 101 ? 10.852 -13.586 -31.578 1 92.88 101 GLU B N 1
ATOM 3177 C CA . GLU B 1 101 ? 9.609 -14.266 -31.219 1 92.88 101 GLU B CA 1
ATOM 3178 C C . GLU B 1 101 ? 9.078 -13.773 -29.875 1 92.88 101 GLU B C 1
ATOM 3180 O O . GLU B 1 101 ? 7.891 -13.492 -29.734 1 92.88 101 GLU B O 1
ATOM 3185 N N . LEU B 1 102 ? 9.898 -13.648 -28.922 1 92.44 102 LEU B N 1
ATOM 3186 C CA . LEU B 1 102 ? 9.516 -13.219 -27.578 1 92.44 102 LEU B CA 1
ATOM 3187 C C . LEU B 1 102 ? 9.078 -11.758 -27.562 1 92.44 102 LEU B C 1
ATOM 3189 O O . LEU B 1 102 ? 8.102 -11.398 -26.906 1 92.44 102 LEU B O 1
ATOM 3193 N N . LEU B 1 103 ? 9.789 -10.992 -28.328 1 93.62 103 LEU B N 1
ATOM 3194 C CA . LEU B 1 103 ? 9.43 -9.578 -28.422 1 93.62 103 LEU B CA 1
ATOM 3195 C C . LEU B 1 103 ? 8.031 -9.406 -29 1 93.62 103 LEU B C 1
ATOM 3197 O O . LEU B 1 103 ? 7.25 -8.586 -28.516 1 93.62 103 LEU B O 1
ATOM 3201 N N . ALA B 1 104 ? 7.77 -10.203 -29.969 1 92.06 104 ALA B N 1
ATOM 3202 C CA . ALA B 1 104 ? 6.445 -10.172 -30.578 1 92.06 104 ALA B CA 1
ATOM 3203 C C . ALA B 1 104 ? 5.383 -10.695 -29.625 1 92.06 104 ALA B C 1
ATOM 3205 O O . ALA B 1 104 ? 4.312 -10.102 -29.484 1 92.06 104 ALA B O 1
ATOM 3206 N N . LYS B 1 105 ? 5.695 -11.711 -29.047 1 90.31 105 LYS B N 1
ATOM 3207 C CA . LYS B 1 105 ? 4.766 -12.367 -28.125 1 90.31 105 LYS B CA 1
ATOM 3208 C C . LYS B 1 105 ? 4.34 -11.43 -27 1 90.31 105 LYS B C 1
ATOM 3210 O O . LYS B 1 105 ? 3.174 -11.43 -26.594 1 90.31 105 LYS B O 1
ATOM 3215 N N . PHE B 1 106 ? 5.273 -10.609 -26.531 1 90.25 106 PHE B N 1
ATOM 3216 C CA . PHE B 1 106 ? 4.984 -9.766 -25.375 1 90.25 106 PHE B CA 1
ATOM 3217 C C . PHE B 1 106 ? 4.742 -8.328 -25.812 1 90.25 106 PHE B C 1
ATOM 3219 O O . PHE B 1 106 ? 4.688 -7.422 -24.969 1 90.25 106 PHE B O 1
ATOM 3226 N N . GLY B 1 107 ? 4.672 -8.094 -27.016 1 89.69 107 GLY B N 1
ATOM 3227 C CA . GLY B 1 107 ? 4.254 -6.816 -27.578 1 89.69 107 GLY B CA 1
ATOM 3228 C C . GLY B 1 107 ? 5.285 -5.723 -27.375 1 89.69 107 GLY B C 1
ATOM 3229 O O . GLY B 1 107 ? 4.938 -4.57 -27.109 1 89.69 107 GLY B O 1
ATOM 3230 N N . ILE B 1 108 ? 6.547 -6.141 -27.422 1 92.06 108 ILE B N 1
ATOM 3231 C CA . ILE B 1 108 ? 7.582 -5.137 -27.188 1 92.06 108 ILE B CA 1
ATOM 3232 C C . ILE B 1 108 ? 8.586 -5.156 -28.344 1 92.06 108 ILE B C 1
ATOM 3234 O O . ILE B 1 108 ? 9.766 -4.883 -28.156 1 92.06 108 ILE B O 1
ATOM 3238 N N . GLN B 1 109 ? 8.148 -5.535 -29.516 1 92 109 GLN B N 1
ATOM 3239 C CA . GLN B 1 109 ? 9.008 -5.609 -30.688 1 92 109 GLN B CA 1
ATOM 3240 C C . GLN B 1 109 ? 9.578 -4.238 -31.047 1 92 109 GLN B C 1
ATOM 3242 O O . GLN B 1 109 ? 10.734 -4.129 -31.453 1 92 109 GLN B O 1
ATOM 3247 N N . GLY B 1 110 ? 8.852 -3.205 -30.859 1 91.31 110 GLY B N 1
ATOM 3248 C CA . GLY B 1 110 ? 9.281 -1.855 -31.188 1 91.31 110 GLY B CA 1
ATOM 3249 C C . GLY B 1 110 ? 10.305 -1.3 -30.203 1 91.31 110 GLY B C 1
ATOM 3250 O O . GLY B 1 110 ? 10.867 -0.227 -30.438 1 91.31 110 GLY B O 1
ATOM 3251 N N . LEU B 1 111 ? 10.641 -2.09 -29.25 1 93 111 LEU B N 1
ATOM 3252 C CA . LEU B 1 111 ? 11.516 -1.582 -28.188 1 93 111 LEU B CA 1
ATOM 3253 C C . LEU B 1 111 ? 12.898 -2.225 -28.266 1 93 111 LEU B C 1
ATOM 3255 O O . LEU B 1 111 ? 13.758 -1.955 -27.438 1 93 111 LEU B O 1
ATOM 3259 N N . LYS B 1 112 ? 13.109 -2.947 -29.281 1 93.94 112 LYS B N 1
ATOM 3260 C CA . LYS B 1 112 ? 14.273 -3.822 -29.406 1 93.94 112 LYS B CA 1
ATOM 3261 C C . LYS B 1 112 ? 15.562 -3.057 -29.156 1 93.94 112 LYS B C 1
ATOM 3263 O O . LYS B 1 112 ? 16.469 -3.555 -28.469 1 93.94 112 LYS B O 1
ATOM 3268 N N . ASP B 1 113 ? 15.656 -1.841 -29.562 1 94.38 113 ASP B N 1
ATOM 3269 C CA . ASP B 1 113 ? 16.922 -1.098 -29.531 1 94.38 113 ASP B CA 1
ATOM 3270 C C . ASP B 1 113 ? 16.922 -0.085 -28.375 1 94.38 113 ASP B C 1
ATOM 3272 O O . ASP B 1 113 ? 17.906 0.609 -28.156 1 94.38 113 ASP B O 1
ATOM 3276 N N . LYS B 1 114 ? 15.922 -0.053 -27.688 1 94.25 114 LYS B N 1
ATOM 3277 C CA . LYS B 1 114 ? 15.828 0.894 -26.578 1 94.25 114 LYS B CA 1
ATOM 3278 C C . LYS B 1 114 ? 16.562 0.376 -25.344 1 94.25 114 LYS B C 1
ATOM 3280 O O . LYS B 1 114 ? 16.797 -0.826 -25.219 1 94.25 114 LYS B O 1
ATOM 3285 N N . LYS B 1 115 ? 16.969 1.322 -24.562 1 91.25 115 LYS B N 1
ATOM 3286 C CA . LYS B 1 115 ? 17.562 0.993 -23.266 1 91.25 115 LYS B CA 1
ATOM 3287 C C . LYS B 1 115 ? 16.531 1.089 -22.141 1 91.25 115 LYS B C 1
ATOM 3289 O O . LYS B 1 115 ? 15.477 1.703 -22.312 1 91.25 115 LYS B O 1
ATOM 3294 N N . PRO B 1 116 ? 16.766 0.461 -20.922 1 87.88 116 PRO B N 1
ATOM 3295 C CA . PRO B 1 116 ? 15.812 0.413 -19.812 1 87.88 116 PRO B CA 1
ATOM 3296 C C . PRO B 1 116 ? 15.352 1.799 -19.375 1 87.88 116 PRO B C 1
ATOM 3298 O O . PRO B 1 116 ? 14.203 1.965 -18.953 1 87.88 116 PRO B O 1
ATOM 3301 N N . ASP B 1 117 ? 16.156 2.76 -19.5 1 83.75 117 ASP B N 1
ATOM 3302 C CA . ASP B 1 117 ? 15.781 4.105 -19.062 1 83.75 117 ASP B CA 1
ATOM 3303 C C . ASP B 1 117 ? 14.859 4.773 -20.094 1 83.75 117 ASP B C 1
ATOM 3305 O O . ASP B 1 117 ? 14.305 5.84 -19.828 1 83.75 117 ASP B O 1
ATOM 3309 N N . GLN B 1 118 ? 14.648 4.094 -21.203 1 88.56 118 GLN B N 1
ATOM 3310 C CA . GLN B 1 118 ? 13.844 4.656 -22.281 1 88.56 118 GLN B CA 1
ATOM 3311 C C . GLN B 1 118 ? 12.5 3.943 -22.391 1 88.56 118 GLN B C 1
ATOM 3313 O O . GLN B 1 118 ? 11.742 4.176 -23.328 1 88.56 118 GLN B O 1
ATOM 3318 N N . ILE B 1 119 ? 12.227 3.049 -21.531 1 85.5 119 ILE B N 1
ATOM 3319 C CA . ILE B 1 119 ? 10.977 2.301 -21.609 1 85.5 119 ILE B CA 1
ATOM 3320 C C . ILE B 1 119 ? 10.195 2.451 -20.312 1 85.5 119 ILE B C 1
ATOM 3322 O O . ILE B 1 119 ? 10.75 2.842 -19.281 1 85.5 119 ILE B O 1
ATOM 3326 N N . SER B 1 120 ? 8.836 2.184 -20.375 1 78.31 120 SER B N 1
ATOM 3327 C CA . SER B 1 120 ? 7.965 2.311 -19.203 1 78.31 120 SER B CA 1
ATOM 3328 C C . SER B 1 120 ? 8.133 1.126 -18.25 1 78.31 120 SER B C 1
ATOM 3330 O O . SER B 1 120 ? 8.773 0.132 -18.609 1 78.31 120 SER B O 1
ATOM 3332 N N . GLY B 1 121 ? 7.59 1.243 -17.031 1 76.56 121 GLY B N 1
ATOM 3333 C CA . GLY B 1 121 ? 7.602 0.157 -16.078 1 76.56 121 GLY B CA 1
ATOM 3334 C C . GLY B 1 121 ? 6.992 -1.125 -16.609 1 76.56 121 GLY B C 1
ATOM 3335 O O . GLY B 1 121 ? 7.547 -2.209 -16.422 1 76.56 121 GLY B O 1
ATOM 3336 N N . GLY B 1 122 ? 5.887 -0.938 -17.281 1 79.75 122 GLY B N 1
ATOM 3337 C CA . GLY B 1 122 ? 5.25 -2.096 -17.891 1 79.75 122 GLY B CA 1
ATOM 3338 C C . GLY B 1 122 ? 6.094 -2.744 -18.969 1 79.75 122 GLY B C 1
ATOM 3339 O O . GLY B 1 122 ? 6.16 -3.971 -19.062 1 79.75 122 GLY B O 1
ATOM 3340 N N . GLN B 1 123 ? 6.699 -1.894 -19.719 1 85.56 123 GLN B N 1
ATOM 3341 C CA . GLN B 1 123 ? 7.59 -2.398 -20.75 1 85.56 123 GLN B CA 1
ATOM 3342 C C . GLN B 1 123 ? 8.789 -3.115 -20.141 1 85.56 123 GLN B C 1
ATOM 3344 O O . GLN B 1 123 ? 9.172 -4.195 -20.594 1 85.56 123 GLN B O 1
ATOM 3349 N N . ALA B 1 124 ? 9.328 -2.52 -19.109 1 86.88 124 ALA B N 1
ATOM 3350 C CA . ALA B 1 124 ? 10.453 -3.139 -18.406 1 86.88 124 ALA B CA 1
ATOM 3351 C C . ALA B 1 124 ? 10.07 -4.512 -17.859 1 86.88 124 ALA B C 1
ATOM 3353 O O . ALA B 1 124 ? 10.859 -5.457 -17.938 1 86.88 124 ALA B O 1
ATOM 3354 N N . GLN B 1 125 ? 8.883 -4.582 -17.344 1 86.69 125 GLN B N 1
ATOM 3355 C CA . GLN B 1 125 ? 8.375 -5.852 -16.844 1 86.69 125 GLN B CA 1
ATOM 3356 C C . GLN B 1 125 ? 8.32 -6.906 -17.938 1 86.69 125 GLN B C 1
ATOM 3358 O O . GLN B 1 125 ? 8.758 -8.039 -17.734 1 86.69 125 GLN B O 1
ATOM 3363 N N . ARG B 1 126 ? 7.797 -6.527 -19.047 1 88.94 126 ARG B N 1
ATOM 3364 C CA . ARG B 1 126 ? 7.688 -7.457 -20.172 1 88.94 126 ARG B CA 1
ATOM 3365 C C . ARG B 1 126 ? 9.07 -7.902 -20.641 1 88.94 126 ARG B C 1
ATOM 3367 O O . ARG B 1 126 ? 9.258 -9.062 -21.016 1 88.94 126 ARG B O 1
ATOM 3374 N N . VAL B 1 127 ? 10.023 -7.004 -20.609 1 91.81 127 VAL B N 1
ATOM 3375 C CA . VAL B 1 127 ? 11.383 -7.34 -21 1 91.81 127 VAL B CA 1
ATOM 3376 C C . VAL B 1 127 ? 11.977 -8.359 -20.031 1 91.81 127 VAL B C 1
ATOM 3378 O O . VAL B 1 127 ? 12.555 -9.359 -20.453 1 91.81 127 VAL B O 1
ATOM 3381 N N . ALA B 1 128 ? 11.805 -8.055 -18.797 1 89.19 128 ALA B N 1
ATOM 3382 C CA . ALA B 1 128 ? 12.312 -8.961 -17.766 1 89.19 128 ALA B CA 1
ATOM 3383 C C . ALA B 1 128 ? 11.672 -10.336 -17.875 1 89.19 128 ALA B C 1
ATOM 3385 O O . ALA B 1 128 ? 12.352 -11.359 -17.719 1 89.19 128 ALA B O 1
ATOM 3386 N N . PHE B 1 129 ? 10.445 -10.367 -18.141 1 89.81 129 PHE B N 1
ATOM 3387 C CA . PHE B 1 129 ? 9.711 -11.617 -18.328 1 89.81 129 PHE B CA 1
ATOM 3388 C C . PHE B 1 129 ? 10.227 -12.375 -19.547 1 89.81 129 PHE B C 1
ATOM 3390 O O . PHE B 1 129 ? 10.469 -13.578 -19.484 1 89.81 129 PHE B O 1
ATOM 3397 N N . ALA B 1 130 ? 10.414 -11.656 -20.609 1 91.19 130 ALA B N 1
ATOM 3398 C CA . ALA B 1 130 ? 10.953 -12.258 -21.828 1 91.19 130 ALA B CA 1
ATOM 3399 C C . ALA B 1 130 ? 12.328 -12.875 -21.562 1 91.19 130 ALA B C 1
ATOM 3401 O O . ALA B 1 130 ? 12.617 -13.977 -22.047 1 91.19 130 ALA B O 1
ATOM 3402 N N . ARG B 1 131 ? 13.078 -12.188 -20.875 1 91.25 131 ARG B N 1
ATOM 3403 C CA . ARG B 1 131 ? 14.406 -12.688 -20.547 1 91.25 131 ARG B CA 1
ATOM 3404 C C . ARG B 1 131 ? 14.328 -13.977 -19.75 1 91.25 131 ARG B C 1
ATOM 3406 O O . ARG B 1 131 ? 15.07 -14.922 -20 1 91.25 131 ARG B O 1
ATOM 3413 N N . ALA B 1 132 ? 13.445 -13.977 -18.812 1 88.5 132 ALA B N 1
ATOM 3414 C CA . ALA B 1 132 ? 13.273 -15.172 -18 1 88.5 132 ALA B CA 1
ATOM 3415 C C . ALA B 1 132 ? 12.828 -16.359 -18.844 1 88.5 132 ALA B C 1
ATOM 3417 O O . ALA B 1 132 ? 13.32 -17.484 -18.672 1 88.5 132 ALA B O 1
ATOM 3418 N N . ILE B 1 133 ? 11.961 -16.141 -19.734 1 90.38 133 ILE B N 1
ATOM 3419 C CA . ILE B 1 133 ? 11.445 -17.188 -20.609 1 90.38 133 ILE B CA 1
ATOM 3420 C C . ILE B 1 133 ? 12.547 -17.656 -21.562 1 90.38 133 ILE B C 1
ATOM 3422 O O . ILE B 1 133 ? 12.695 -18.859 -21.812 1 90.38 133 ILE B O 1
ATOM 3426 N N . ALA B 1 134 ? 13.242 -16.672 -22.031 1 90.69 134 ALA B N 1
ATOM 3427 C CA . ALA B 1 134 ? 14.352 -17 -22.922 1 90.69 134 ALA B CA 1
ATOM 3428 C C . ALA B 1 134 ? 15.336 -17.938 -22.234 1 90.69 134 ALA B C 1
ATOM 3430 O O . ALA B 1 134 ? 15.883 -18.844 -22.875 1 90.69 134 ALA B O 1
ATOM 3431 N N . ALA B 1 135 ? 15.477 -17.703 -21.016 1 87.69 135 ALA B N 1
ATOM 3432 C CA . ALA B 1 135 ? 16.422 -18.516 -20.25 1 87.69 135 ALA B CA 1
ATOM 3433 C C . ALA B 1 135 ? 15.836 -19.891 -19.922 1 87.69 135 ALA B C 1
ATOM 3435 O O . ALA B 1 135 ? 16.516 -20.734 -19.328 1 87.69 135 ALA B O 1
ATOM 3436 N N . GLY B 1 136 ? 14.594 -20.078 -20.328 1 88.44 136 GLY B N 1
ATOM 3437 C CA . GLY B 1 136 ? 13.945 -21.375 -20.109 1 88.44 136 GLY B CA 1
ATOM 3438 C C . GLY B 1 136 ? 13.391 -21.531 -18.719 1 88.44 136 GLY B C 1
ATOM 3439 O O . GLY B 1 136 ? 13.258 -22.656 -18.219 1 88.44 136 GLY B O 1
ATOM 3440 N N . ALA B 1 137 ? 13.07 -20.547 -18.109 1 90.44 137 ALA B N 1
ATOM 3441 C CA . ALA B 1 137 ? 12.578 -20.594 -16.734 1 90.44 137 ALA B CA 1
ATOM 3442 C C . ALA B 1 137 ? 11.227 -21.297 -16.672 1 90.44 137 ALA B C 1
ATOM 3444 O O . ALA B 1 137 ? 10.367 -21.078 -17.516 1 90.44 137 ALA B O 1
ATOM 3445 N N . LYS B 1 138 ? 11.125 -22.125 -15.703 1 92.62 138 LYS B N 1
ATOM 3446 C CA . LYS B 1 138 ? 9.852 -22.766 -15.406 1 92.62 138 LYS B CA 1
ATOM 3447 C C . LYS B 1 138 ? 9.281 -22.266 -14.086 1 92.62 138 LYS B C 1
ATOM 3449 O O . LYS B 1 138 ? 8.078 -22.391 -13.836 1 92.62 138 LYS B O 1
ATOM 3454 N N . LEU B 1 139 ? 10.164 -21.781 -13.289 1 94.62 139 LEU B N 1
ATOM 3455 C CA . LEU B 1 139 ? 9.812 -21.172 -12.008 1 94.62 139 LEU B CA 1
ATOM 3456 C C . LEU B 1 139 ? 10.344 -19.734 -11.922 1 94.62 139 LEU B C 1
ATOM 3458 O O . LEU B 1 139 ? 11.539 -19.5 -12.133 1 94.62 139 LEU B O 1
ATOM 3462 N N . LEU B 1 140 ? 9.406 -18.859 -11.664 1 94.06 140 LEU B N 1
ATOM 3463 C CA . LEU B 1 140 ? 9.805 -17.469 -11.5 1 94.06 140 LEU B CA 1
ATOM 3464 C C . LEU B 1 140 ? 9.859 -17.094 -10.023 1 94.06 140 LEU B C 1
ATOM 3466 O O . LEU B 1 140 ? 8.938 -17.406 -9.258 1 94.06 140 LEU B O 1
ATOM 3470 N N . LEU B 1 141 ? 10.961 -16.5 -9.648 1 94.12 141 LEU B N 1
ATOM 3471 C CA . LEU B 1 141 ? 11.109 -15.922 -8.312 1 94.12 141 LEU B CA 1
ATOM 3472 C C . LEU B 1 141 ? 11.102 -14.398 -8.383 1 94.12 141 LEU B C 1
ATOM 3474 O O . LEU B 1 141 ? 11.945 -13.797 -9.047 1 94.12 141 LEU B O 1
ATOM 3478 N N . LEU B 1 142 ? 10.133 -13.867 -7.699 1 93.12 142 LEU B N 1
ATOM 3479 C CA . LEU B 1 142 ? 9.961 -12.414 -7.758 1 93.12 142 LEU B CA 1
ATOM 3480 C C . LEU B 1 142 ? 10.125 -11.797 -6.371 1 93.12 142 LEU B C 1
ATOM 3482 O O . LEU B 1 142 ? 9.422 -12.172 -5.434 1 93.12 142 LEU B O 1
ATOM 3486 N N . ASP B 1 143 ? 11 -10.867 -6.324 1 90.19 143 ASP B N 1
ATOM 3487 C CA . ASP B 1 143 ? 11.258 -10.188 -5.062 1 90.19 143 ASP B CA 1
ATOM 3488 C C . ASP B 1 143 ? 10.664 -8.773 -5.07 1 90.19 143 ASP B C 1
ATOM 3490 O O . ASP B 1 143 ? 11.281 -7.84 -5.582 1 90.19 143 ASP B O 1
ATOM 3494 N N . GLU B 1 144 ? 9.484 -8.641 -4.457 1 87.38 144 GLU B N 1
ATOM 3495 C CA . GLU B 1 144 ? 8.766 -7.375 -4.336 1 87.38 144 GLU B CA 1
ATOM 3496 C C . GLU B 1 144 ? 8.664 -6.668 -5.684 1 87.38 144 GLU B C 1
ATOM 3498 O O . GLU B 1 144 ? 9.055 -5.508 -5.812 1 87.38 144 GLU B O 1
ATOM 3503 N N . PRO B 1 145 ? 7.969 -7.281 -6.594 1 86.69 145 PRO B N 1
ATOM 3504 C CA . PRO B 1 145 ? 7.996 -6.789 -7.973 1 86.69 145 PRO B CA 1
ATOM 3505 C C . PRO B 1 145 ? 7.285 -5.449 -8.133 1 86.69 145 PRO B C 1
ATOM 3507 O O . PRO B 1 145 ? 7.527 -4.727 -9.102 1 86.69 145 PRO B O 1
ATOM 3510 N N . PHE B 1 146 ? 6.484 -5.117 -7.176 1 83.25 146 PHE B N 1
ATOM 3511 C CA . PHE B 1 146 ? 5.688 -3.908 -7.371 1 83.25 146 PHE B CA 1
ATOM 3512 C C . PHE B 1 146 ? 6.027 -2.859 -6.32 1 83.25 146 PHE B C 1
ATOM 3514 O O . PHE B 1 146 ? 5.293 -1.884 -6.148 1 83.25 146 PHE B O 1
ATOM 3521 N N . SER B 1 147 ? 7.172 -3.182 -5.781 1 74.38 147 SER B N 1
ATOM 3522 C CA . SER B 1 147 ? 7.574 -2.242 -4.738 1 74.38 147 SER B CA 1
ATOM 3523 C C . SER B 1 147 ? 7.934 -0.882 -5.328 1 74.38 147 SER B C 1
ATOM 3525 O O . SER B 1 147 ? 8.398 -0.797 -6.469 1 74.38 147 SER B O 1
ATOM 3527 N N . ASN B 1 148 ? 7.43 0.272 -4.789 1 64.69 148 ASN B N 1
ATOM 3528 C CA . ASN B 1 148 ? 7.797 1.644 -5.125 1 64.69 148 ASN B CA 1
ATOM 3529 C C . ASN B 1 148 ? 6.973 2.172 -6.297 1 64.69 148 ASN B C 1
ATOM 3531 O O . ASN B 1 148 ? 7.336 3.17 -6.918 1 64.69 148 ASN B O 1
ATOM 3535 N N . LEU B 1 149 ? 6.051 1.307 -6.75 1 71.75 149 LEU B N 1
ATOM 3536 C CA . LEU B 1 149 ? 5.148 1.759 -7.805 1 71.75 149 LEU B CA 1
ATOM 3537 C C . LEU B 1 149 ? 3.928 2.459 -7.211 1 71.75 149 LEU B C 1
ATOM 3539 O O . LEU B 1 149 ? 3.539 2.18 -6.074 1 71.75 149 LEU B O 1
ATOM 3543 N N . ASP B 1 150 ? 3.455 3.393 -7.953 1 69.56 150 ASP B N 1
ATOM 3544 C CA . ASP B 1 150 ? 2.199 4.008 -7.535 1 69.56 150 ASP B CA 1
ATOM 3545 C C . ASP B 1 150 ? 1.038 3.021 -7.656 1 69.56 150 ASP B C 1
ATOM 3547 O O . ASP B 1 150 ? 1.14 2.02 -8.367 1 69.56 150 ASP B O 1
ATOM 3551 N N . GLN B 1 151 ? -0.038 3.32 -7.039 1 70.19 151 GLN B N 1
ATOM 3552 C CA . GLN B 1 151 ? -1.159 2.396 -6.906 1 70.19 151 GLN B CA 1
ATOM 3553 C C . GLN B 1 151 ? -1.753 2.055 -8.273 1 70.19 151 GLN B C 1
ATOM 3555 O O . GLN B 1 151 ? -2.082 0.896 -8.539 1 70.19 151 GLN B O 1
ATOM 3560 N N . GLY B 1 152 ? -1.951 3.076 -9.07 1 69.31 152 GLY B N 1
ATOM 3561 C CA . GLY B 1 152 ? -2.535 2.822 -10.375 1 69.31 152 GLY B CA 1
ATOM 3562 C C . GLY B 1 152 ? -1.696 1.896 -11.234 1 69.31 152 GLY B C 1
ATOM 3563 O O . GLY B 1 152 ? -2.207 0.917 -11.781 1 69.31 152 GLY B O 1
ATOM 3564 N N . LEU B 1 153 ? -0.465 2.223 -11.32 1 72.62 153 LEU B N 1
ATOM 3565 C CA . LEU B 1 153 ? 0.457 1.406 -12.102 1 72.62 153 LEU B CA 1
ATOM 3566 C C . LEU B 1 153 ? 0.607 0.018 -11.492 1 72.62 153 LEU B C 1
ATOM 3568 O O . LEU B 1 153 ? 0.656 -0.981 -12.211 1 72.62 153 LEU B O 1
ATOM 3572 N N . LYS B 1 154 ? 0.566 -0.027 -10.234 1 82.06 154 LYS B N 1
ATOM 3573 C CA . LYS B 1 154 ? 0.68 -1.302 -9.531 1 82.06 154 LYS B CA 1
ATOM 3574 C C . LYS B 1 154 ? -0.448 -2.25 -9.93 1 82.06 154 LYS B C 1
ATOM 3576 O O . LYS B 1 154 ? -0.208 -3.428 -10.203 1 82.06 154 LYS B O 1
ATOM 3581 N N . GLN B 1 155 ? -1.592 -1.797 -9.898 1 78.62 155 GLN B N 1
ATOM 3582 C CA . GLN B 1 155 ? -2.754 -2.617 -10.219 1 78.62 155 GLN B CA 1
ATOM 3583 C C . GLN B 1 155 ? -2.668 -3.158 -11.648 1 78.62 155 GLN B C 1
ATOM 3585 O O . GLN B 1 155 ? -2.928 -4.34 -11.883 1 78.62 155 GLN B O 1
ATOM 3590 N N . ALA B 1 156 ? -2.307 -2.312 -12.516 1 78.31 156 ALA B N 1
ATOM 3591 C CA . ALA B 1 156 ? -2.211 -2.709 -13.914 1 78.31 156 ALA B CA 1
ATOM 3592 C C . ALA B 1 156 ? -1.132 -3.771 -14.109 1 78.31 156 ALA B C 1
ATOM 3594 O O . ALA B 1 156 ? -1.354 -4.773 -14.797 1 78.31 156 ALA B O 1
ATOM 3595 N N . LEU B 1 157 ? -0.039 -3.562 -13.508 1 84.88 157 LEU B N 1
ATOM 3596 C CA . LEU B 1 157 ? 1.095 -4.461 -13.703 1 84.88 157 LEU B CA 1
ATOM 3597 C C . LEU B 1 157 ? 0.857 -5.797 -13.008 1 84.88 157 LEU B C 1
ATOM 3599 O O . LEU B 1 157 ? 1.301 -6.84 -13.492 1 84.88 157 LEU B O 1
ATOM 3603 N N . ARG B 1 158 ? 0.132 -5.77 -11.93 1 87.62 158 ARG B N 1
ATOM 3604 C CA . ARG B 1 158 ? -0.23 -7.004 -11.242 1 87.62 158 ARG B CA 1
ATOM 3605 C C . ARG B 1 158 ? -1.062 -7.906 -12.148 1 87.62 158 ARG B C 1
ATOM 3607 O O . ARG B 1 158 ? -0.815 -9.109 -12.227 1 87.62 158 ARG B O 1
ATOM 3614 N N . VAL B 1 159 ? -1.993 -7.328 -12.75 1 85.44 159 VAL B N 1
ATOM 3615 C CA . VAL B 1 159 ? -2.877 -8.07 -13.648 1 85.44 159 VAL B CA 1
ATOM 3616 C C . VAL B 1 159 ? -2.068 -8.664 -14.797 1 85.44 159 VAL B C 1
ATOM 3618 O O . VAL B 1 159 ? -2.188 -9.859 -15.094 1 85.44 159 VAL B O 1
ATOM 3621 N N . GLU B 1 160 ? -1.312 -7.84 -15.312 1 87.5 160 GLU B N 1
ATOM 3622 C CA . GLU B 1 160 ? -0.499 -8.266 -16.453 1 87.5 160 GLU B CA 1
ATOM 3623 C C . GLU B 1 160 ? 0.443 -9.398 -16.062 1 87.5 160 GLU B C 1
ATOM 3625 O O . GLU B 1 160 ? 0.587 -10.375 -16.797 1 87.5 160 GLU B O 1
ATOM 3630 N N . LEU B 1 161 ? 1.087 -9.273 -15.008 1 89 161 LEU B N 1
ATOM 3631 C CA . LEU B 1 161 ? 2.018 -10.297 -14.531 1 89 161 LEU B CA 1
ATOM 3632 C C . LEU B 1 161 ? 1.311 -11.633 -14.352 1 89 161 LEU B C 1
ATOM 3634 O O . LEU B 1 161 ? 1.799 -12.664 -14.812 1 89 161 LEU B O 1
ATOM 3638 N N . LYS B 1 162 ? 0.25 -11.625 -13.664 1 91.69 162 LYS B N 1
ATOM 3639 C CA . LYS B 1 162 ? -0.508 -12.852 -13.438 1 91.69 162 LYS B CA 1
ATOM 3640 C C . LYS B 1 162 ? -0.899 -13.516 -14.75 1 91.69 162 LYS B C 1
ATOM 3642 O O . LYS B 1 162 ? -0.732 -14.727 -14.914 1 91.69 162 LYS B O 1
ATOM 3647 N N . ASP B 1 163 ? -1.337 -12.727 -15.641 1 90.94 163 ASP B N 1
ATOM 3648 C CA . ASP B 1 163 ? -1.756 -13.234 -16.938 1 90.94 163 ASP B CA 1
ATOM 3649 C C . ASP B 1 163 ? -0.588 -13.891 -17.672 1 90.94 163 ASP B C 1
ATOM 3651 O O . ASP B 1 163 ? -0.739 -14.961 -18.266 1 90.94 163 ASP B O 1
ATOM 3655 N N . MET B 1 164 ? 0.478 -13.234 -17.656 1 91.06 164 MET B N 1
ATOM 3656 C CA . MET B 1 164 ? 1.65 -13.75 -18.359 1 91.06 164 MET B CA 1
ATOM 3657 C C . MET B 1 164 ? 2.096 -15.086 -17.75 1 91.06 164 MET B C 1
ATOM 3659 O O . MET B 1 164 ? 2.395 -16.031 -18.484 1 91.06 164 MET B O 1
ATOM 3663 N N . ILE B 1 165 ? 2.129 -15.172 -16.5 1 93 165 ILE B N 1
ATOM 3664 C CA . ILE B 1 165 ? 2.553 -16.391 -15.82 1 93 165 ILE B CA 1
ATOM 3665 C C . ILE B 1 165 ? 1.6 -17.531 -16.156 1 93 165 ILE B C 1
ATOM 3667 O O . ILE B 1 165 ? 2.037 -18.625 -16.531 1 93 165 ILE B O 1
ATOM 3671 N N . GLN B 1 166 ? 0.366 -17.312 -16.109 1 92.69 166 GLN B N 1
ATOM 3672 C CA . GLN B 1 166 ? -0.649 -18.328 -16.344 1 92.69 166 GLN B CA 1
ATOM 3673 C C . GLN B 1 166 ? -0.65 -18.766 -17.812 1 92.69 166 GLN B C 1
ATOM 3675 O O . GLN B 1 166 ? -0.704 -19.969 -18.094 1 92.69 166 GLN B O 1
ATOM 3680 N N . LYS B 1 167 ? -0.574 -17.844 -18.672 1 91.5 167 LYS B N 1
ATOM 3681 C CA . LYS B 1 167 ? -0.604 -18.141 -20.094 1 91.5 167 LYS B CA 1
ATOM 3682 C C . LYS B 1 167 ? 0.584 -19 -20.5 1 91.5 167 LYS B C 1
ATOM 3684 O O . LYS B 1 167 ? 0.457 -19.891 -21.359 1 91.5 167 LYS B O 1
ATOM 3689 N N . GLU B 1 168 ? 1.684 -18.781 -19.891 1 92.19 168 GLU B N 1
ATOM 3690 C CA . GLU B 1 168 ? 2.898 -19.516 -20.25 1 92.19 168 GLU B CA 1
ATOM 3691 C C . GLU B 1 168 ? 3.031 -20.797 -19.438 1 92.19 168 GLU B C 1
ATOM 3693 O O . GLU B 1 168 ? 3.973 -21.562 -19.625 1 92.19 168 GLU B O 1
ATOM 3698 N N . GLY B 1 169 ? 2.117 -20.984 -18.5 1 92.38 169 GLY B N 1
ATOM 3699 C CA . GLY B 1 169 ? 2.139 -22.188 -17.703 1 92.38 169 GLY B CA 1
ATOM 3700 C C . GLY B 1 169 ? 3.301 -22.234 -16.719 1 92.38 169 GLY B C 1
ATOM 3701 O O . GLY B 1 169 ? 3.877 -23.297 -16.484 1 92.38 169 GLY B O 1
ATOM 3702 N N . LEU B 1 170 ? 3.691 -21.109 -16.266 1 93.75 170 LEU B N 1
ATOM 3703 C CA . LEU B 1 170 ? 4.816 -21.031 -15.336 1 93.75 170 LEU B CA 1
ATOM 3704 C C . LEU B 1 170 ? 4.336 -21.141 -13.891 1 93.75 170 LEU B C 1
ATOM 3706 O O . LEU B 1 170 ? 3.146 -20.984 -13.617 1 93.75 170 LEU B O 1
ATOM 3710 N N . SER B 1 171 ? 5.27 -21.531 -13.094 1 95.69 171 SER B N 1
ATOM 3711 C CA . SER B 1 171 ? 5.094 -21.406 -11.648 1 95.69 171 SER B CA 1
ATOM 3712 C C . SER B 1 171 ? 5.824 -20.172 -11.117 1 95.69 171 SER B C 1
ATOM 3714 O O . SER B 1 171 ? 6.773 -19.688 -11.734 1 95.69 171 SER B O 1
ATOM 3716 N N . ALA B 1 172 ? 5.332 -19.688 -9.961 1 96.12 172 ALA B N 1
ATOM 3717 C CA . ALA B 1 172 ? 6 -18.5 -9.453 1 96.12 172 ALA B CA 1
ATOM 3718 C C . ALA B 1 172 ? 5.941 -18.453 -7.926 1 96.12 172 ALA B C 1
ATOM 3720 O O . ALA B 1 172 ? 4.988 -18.938 -7.32 1 96.12 172 ALA B O 1
ATOM 3721 N N . ILE B 1 173 ? 6.961 -17.891 -7.371 1 96.44 173 ILE B N 1
ATOM 3722 C CA . ILE B 1 173 ? 6.992 -17.469 -5.973 1 96.44 173 ILE B CA 1
ATOM 3723 C C . ILE B 1 173 ? 7.203 -15.961 -5.887 1 96.44 173 ILE B C 1
ATOM 3725 O O . ILE B 1 173 ? 8.18 -15.43 -6.426 1 96.44 173 ILE B O 1
ATOM 3729 N N . VAL B 1 174 ? 6.27 -15.344 -5.23 1 95.56 174 VAL B N 1
ATOM 3730 C CA . VAL B 1 174 ? 6.336 -13.898 -5.105 1 95.56 174 VAL B CA 1
ATOM 3731 C C . VAL B 1 174 ? 6.496 -13.508 -3.639 1 95.56 174 VAL B C 1
ATOM 3733 O O . VAL B 1 174 ? 5.672 -13.875 -2.799 1 95.56 174 VAL B O 1
ATOM 3736 N N . VAL B 1 175 ? 7.543 -12.812 -3.406 1 93.62 175 VAL B N 1
ATOM 3737 C CA . VAL B 1 175 ? 7.715 -12.242 -2.076 1 93.62 175 VAL B CA 1
ATOM 3738 C C . VAL B 1 175 ? 7.164 -10.82 -2.051 1 93.62 175 VAL B C 1
ATOM 3740 O O . VAL B 1 175 ? 7.465 -10.016 -2.939 1 93.62 175 VAL B O 1
ATOM 3743 N N . THR B 1 176 ? 6.387 -10.555 -1.013 1 90.31 176 THR B N 1
ATOM 3744 C CA . THR B 1 176 ? 5.793 -9.227 -0.926 1 90.31 176 THR B CA 1
ATOM 3745 C C . THR B 1 176 ? 5.395 -8.898 0.511 1 90.31 176 THR B C 1
ATOM 3747 O O . THR B 1 176 ? 5.176 -9.805 1.317 1 90.31 176 THR B O 1
ATOM 3750 N N . HIS B 1 177 ? 5.375 -7.695 0.753 1 85.31 177 HIS B N 1
ATOM 3751 C CA . HIS B 1 177 ? 4.809 -7.254 2.023 1 85.31 177 HIS B CA 1
ATOM 3752 C C . HIS B 1 177 ? 3.408 -6.684 1.834 1 85.31 177 HIS B C 1
ATOM 3754 O O . HIS B 1 177 ? 2.748 -6.309 2.807 1 85.31 177 HIS B O 1
ATOM 3760 N N . ASP B 1 178 ? 2.965 -6.645 0.658 1 85.25 178 ASP B N 1
ATOM 3761 C CA . ASP B 1 178 ? 1.656 -6.09 0.327 1 85.25 178 ASP B CA 1
ATOM 3762 C C . ASP B 1 178 ? 0.601 -7.188 0.235 1 85.25 178 ASP B C 1
ATOM 3764 O O . ASP B 1 178 ? 0.621 -8 -0.692 1 85.25 178 ASP B O 1
ATOM 3768 N N . ILE B 1 179 ? -0.374 -7.086 1.015 1 87.94 179 ILE B N 1
ATOM 3769 C CA . ILE B 1 179 ? -1.371 -8.148 1.111 1 87.94 179 ILE B CA 1
ATOM 3770 C C . ILE B 1 179 ? -2.234 -8.156 -0.149 1 87.94 179 ILE B C 1
ATOM 3772 O O . ILE B 1 179 ? -2.693 -9.219 -0.583 1 87.94 179 ILE B O 1
ATOM 3776 N N . ASP B 1 180 ? -2.459 -7.039 -0.74 1 87.12 180 ASP B N 1
ATOM 3777 C CA . ASP B 1 180 ? -3.262 -6.969 -1.958 1 87.12 180 ASP B CA 1
ATOM 3778 C C . ASP B 1 180 ? -2.582 -7.715 -3.105 1 87.12 180 ASP B C 1
ATOM 3780 O O . ASP B 1 180 ? -3.246 -8.391 -3.891 1 87.12 180 ASP B O 1
ATOM 3784 N N . ASP B 1 181 ? -1.331 -7.551 -3.119 1 90 181 ASP B N 1
ATOM 3785 C CA . ASP B 1 181 ? -0.579 -8.297 -4.121 1 90 181 ASP B CA 1
ATOM 3786 C C . ASP B 1 181 ? -0.773 -9.805 -3.943 1 90 181 ASP B C 1
ATOM 3788 O O . ASP B 1 181 ? -1.036 -10.516 -4.91 1 90 181 ASP B O 1
ATOM 3792 N N . ALA B 1 182 ? -0.692 -10.172 -2.75 1 93.25 182 ALA B N 1
ATOM 3793 C CA . ALA B 1 182 ? -0.796 -11.594 -2.438 1 93.25 182 ALA B CA 1
ATOM 3794 C C . ALA B 1 182 ? -2.18 -12.133 -2.789 1 93.25 182 ALA B C 1
ATOM 3796 O O . ALA B 1 182 ? -2.299 -13.195 -3.41 1 93.25 182 ALA B O 1
ATOM 3797 N N . TYR B 1 183 ? -3.154 -11.406 -2.465 1 92.56 183 TYR B N 1
ATOM 3798 C CA . TYR B 1 183 ? -4.516 -11.852 -2.727 1 92.56 183 TYR B CA 1
ATOM 3799 C C . TYR B 1 183 ? -4.773 -11.977 -4.223 1 92.56 183 TYR B C 1
ATOM 3801 O O . TYR B 1 183 ? -5.395 -12.938 -4.68 1 92.56 183 TYR B O 1
ATOM 3809 N N . TYR B 1 184 ? -4.277 -11.086 -4.91 1 89.44 184 TYR B N 1
ATOM 3810 C CA . TYR B 1 184 ? -4.602 -11.023 -6.332 1 89.44 184 TYR B CA 1
ATOM 3811 C C . TYR B 1 184 ? -3.795 -12.055 -7.117 1 89.44 184 TYR B C 1
ATOM 3813 O O . TYR B 1 184 ? -4.332 -12.727 -8 1 89.44 184 TYR B O 1
ATOM 3821 N N . LEU B 1 185 ? -2.613 -12.227 -6.785 1 93 185 LEU B N 1
ATOM 3822 C CA . LEU B 1 185 ? -1.702 -12.992 -7.629 1 93 185 LEU B CA 1
ATOM 3823 C C . LEU B 1 185 ? -1.759 -14.477 -7.285 1 93 185 LEU B C 1
ATOM 3825 O O . LEU B 1 185 ? -1.583 -15.32 -8.164 1 93 185 LEU B O 1
ATOM 3829 N N . SER B 1 186 ? -2.043 -14.797 -6.109 1 94.69 186 SER B N 1
ATOM 3830 C CA . SER B 1 186 ? -1.546 -16.078 -5.629 1 94.69 186 SER B CA 1
ATOM 3831 C C . SER B 1 186 ? -2.666 -17.125 -5.555 1 94.69 186 SER B C 1
ATOM 3833 O O . SER B 1 186 ? -3.809 -16.781 -5.242 1 94.69 186 SER B O 1
ATOM 3835 N N . ASP B 1 187 ? -2.275 -18.344 -5.793 1 95.88 187 ASP B N 1
ATOM 3836 C CA . ASP B 1 187 ? -3.105 -19.5 -5.465 1 95.88 187 ASP B CA 1
ATOM 3837 C C . ASP B 1 187 ? -3.012 -19.844 -3.98 1 95.88 187 ASP B C 1
ATOM 3839 O O . ASP B 1 187 ? -4 -20.25 -3.367 1 95.88 187 ASP B O 1
ATOM 3843 N N . LYS B 1 188 ? -1.851 -19.656 -3.541 1 96.69 188 LYS B N 1
ATOM 3844 C CA . LYS B 1 188 ? -1.582 -19.859 -2.121 1 96.69 188 LYS B CA 1
ATOM 3845 C C . LYS B 1 188 ? -0.743 -18.719 -1.554 1 96.69 188 LYS B C 1
ATOM 3847 O O . LYS B 1 188 ? 0.024 -18.078 -2.281 1 96.69 188 LYS B O 1
ATOM 3852 N N . ILE B 1 189 ? -0.938 -18.516 -0.275 1 97.06 189 ILE B N 1
ATOM 3853 C CA . ILE B 1 189 ? -0.158 -17.516 0.447 1 97.06 189 ILE B CA 1
ATOM 3854 C C . ILE B 1 189 ? 0.478 -18.156 1.682 1 97.06 189 ILE B C 1
ATOM 3856 O O . ILE B 1 189 ? -0.185 -18.875 2.426 1 97.06 189 ILE B O 1
ATOM 3860 N N . ALA B 1 190 ? 1.76 -17.922 1.849 1 97.25 190 ALA B N 1
ATOM 3861 C CA . ALA B 1 190 ? 2.465 -18.297 3.072 1 97.25 190 ALA B CA 1
ATOM 3862 C C . ALA B 1 190 ? 2.83 -17.062 3.891 1 97.25 190 ALA B C 1
ATOM 3864 O O . ALA B 1 190 ? 3.451 -16.125 3.377 1 97.25 190 ALA B O 1
ATOM 3865 N N . LEU B 1 191 ? 2.434 -17.094 5.133 1 95.88 191 LEU B N 1
ATOM 3866 C CA . LEU B 1 191 ? 2.805 -16.016 6.051 1 95.88 191 LEU B CA 1
ATOM 3867 C C . LEU B 1 191 ? 4.109 -16.344 6.766 1 95.88 191 LEU B C 1
ATOM 3869 O O . LEU B 1 191 ? 4.234 -17.406 7.395 1 95.88 191 LEU B O 1
ATOM 3873 N N . ILE B 1 192 ? 5.016 -15.43 6.621 1 95.25 192 ILE B N 1
ATOM 3874 C CA . ILE B 1 192 ? 6.309 -15.672 7.254 1 95.25 192 ILE B CA 1
ATOM 3875 C C . ILE B 1 192 ? 6.586 -14.586 8.289 1 95.25 192 ILE B C 1
ATOM 3877 O O . ILE B 1 192 ? 6.336 -13.398 8.039 1 95.25 192 ILE B O 1
ATOM 3881 N N . ASP B 1 193 ? 6.988 -15.023 9.438 1 91.38 193 ASP B N 1
ATOM 3882 C CA . ASP B 1 193 ? 7.387 -14.117 10.508 1 91.38 193 ASP B CA 1
ATOM 3883 C C . ASP B 1 193 ? 8.555 -14.695 11.305 1 91.38 193 ASP B C 1
ATOM 3885 O O . ASP B 1 193 ? 8.539 -15.867 11.68 1 91.38 193 ASP B O 1
ATOM 3889 N N . GLY B 1 194 ? 9.547 -13.836 11.57 1 88.62 194 GLY B N 1
ATOM 3890 C CA . GLY B 1 194 ? 10.703 -14.266 12.344 1 88.62 194 GLY B CA 1
ATOM 3891 C C . GLY B 1 194 ? 11.398 -15.477 11.758 1 88.62 194 GLY B C 1
ATOM 3892 O O . GLY B 1 194 ? 11.875 -16.344 12.492 1 88.62 194 GLY B O 1
ATOM 3893 N N . GLY B 1 195 ? 11.273 -15.633 10.523 1 94.12 195 GLY B N 1
ATOM 3894 C CA . GLY B 1 195 ? 11.992 -16.703 9.852 1 94.12 195 GLY B CA 1
ATOM 3895 C C . GLY B 1 195 ? 11.219 -18.016 9.836 1 94.12 195 GLY B C 1
ATOM 3896 O O . GLY B 1 195 ? 11.766 -19.062 9.469 1 94.12 195 GLY B O 1
ATOM 3897 N N . LYS B 1 196 ? 9.984 -17.969 10.266 1 95.25 196 LYS B N 1
ATOM 3898 C CA . LYS B 1 196 ? 9.148 -19.156 10.297 1 95.25 196 LYS B CA 1
ATOM 3899 C C . LYS B 1 196 ? 7.852 -18.922 9.516 1 95.25 196 LYS B C 1
ATOM 3901 O O . LYS B 1 196 ? 7.328 -17.812 9.477 1 95.25 196 LYS B O 1
ATOM 3906 N N . ILE B 1 197 ? 7.414 -20.016 8.93 1 96.12 197 ILE B N 1
ATOM 3907 C CA . ILE B 1 197 ? 6.098 -19.953 8.305 1 96.12 197 ILE B CA 1
ATOM 3908 C C . ILE B 1 197 ? 5.012 -20.078 9.367 1 96.12 197 ILE B C 1
ATOM 3910 O O . ILE B 1 197 ? 4.953 -21.078 10.086 1 96.12 197 ILE B O 1
ATOM 3914 N N . LEU B 1 198 ? 4.145 -19.109 9.461 1 94.06 198 LEU B N 1
ATOM 3915 C CA . LEU B 1 198 ? 3.09 -19.078 10.469 1 94.06 198 LEU B CA 1
ATOM 3916 C C . LEU B 1 198 ? 1.844 -19.797 9.977 1 94.06 198 LEU B C 1
ATOM 3918 O O . LEU B 1 198 ? 1.145 -20.438 10.766 1 94.06 198 LEU B O 1
ATOM 3922 N N . ASP B 1 199 ? 1.539 -19.562 8.812 1 94.75 199 ASP B N 1
ATOM 3923 C CA . ASP B 1 199 ? 0.307 -20.047 8.203 1 94.75 199 ASP B CA 1
ATOM 3924 C C . ASP B 1 199 ? 0.432 -20.109 6.68 1 94.75 199 ASP B C 1
ATOM 3926 O O . ASP B 1 199 ? 1.227 -19.375 6.09 1 94.75 199 ASP B O 1
ATOM 3930 N N . ILE B 1 200 ? -0.27 -21.094 6.09 1 95.69 200 ILE B N 1
ATOM 3931 C CA . ILE B 1 200 ? -0.248 -21.234 4.637 1 95.69 200 ILE B CA 1
ATOM 3932 C C . ILE B 1 200 ? -1.6 -21.75 4.148 1 95.69 200 ILE B C 1
ATOM 3934 O O . ILE B 1 200 ? -2.211 -22.609 4.785 1 95.69 200 ILE B O 1
ATOM 3938 N N . GLY B 1 201 ? -2.076 -21.203 3.037 1 94.81 201 GLY B N 1
ATOM 3939 C CA . GLY B 1 201 ? -3.334 -21.625 2.447 1 94.81 201 GLY B CA 1
ATOM 3940 C C . GLY B 1 201 ? -3.773 -20.75 1.285 1 94.81 201 GLY B C 1
ATOM 3941 O O . GLY B 1 201 ? -3.033 -19.875 0.85 1 94.81 201 GLY B O 1
ATOM 3942 N N . THR B 1 202 ? -4.902 -21.156 0.736 1 95.38 202 THR B N 1
ATOM 3943 C CA . THR B 1 202 ? -5.496 -20.281 -0.279 1 95.38 202 THR B CA 1
ATOM 3944 C C . THR B 1 202 ? -5.883 -18.938 0.319 1 95.38 202 THR B C 1
ATOM 3946 O O . THR B 1 202 ? -6.09 -18.828 1.529 1 95.38 202 THR B O 1
ATOM 3949 N N . PRO B 1 203 ? -5.965 -17.922 -0.494 1 93.75 203 PRO B N 1
ATOM 3950 C CA . PRO B 1 203 ? -6.32 -16.609 0.029 1 93.75 203 PRO B CA 1
ATOM 3951 C C . PRO B 1 203 ? -7.602 -16.625 0.858 1 93.75 203 PRO B C 1
ATOM 3953 O O . PRO B 1 203 ? -7.629 -16.109 1.977 1 93.75 203 PRO B O 1
ATOM 3956 N N . ASN B 1 204 ? -8.609 -17.281 0.399 1 90.88 204 ASN B N 1
ATOM 3957 C CA . ASN B 1 204 ? -9.898 -17.328 1.093 1 90.88 204 ASN B CA 1
ATOM 3958 C C . ASN B 1 204 ? -9.789 -18.078 2.416 1 90.88 204 ASN B C 1
ATOM 3960 O O . ASN B 1 204 ? -10.219 -17.578 3.457 1 90.88 204 ASN B O 1
ATOM 3964 N N . LYS B 1 205 ? -9.219 -19.203 2.332 1 91.12 205 LYS B N 1
ATOM 3965 C CA . LYS B 1 205 ? -9.078 -20.031 3.531 1 91.12 205 LYS B CA 1
ATOM 3966 C C . LYS B 1 205 ? -8.203 -19.344 4.574 1 91.12 205 LYS B C 1
ATOM 3968 O O . LYS B 1 205 ? -8.531 -19.344 5.766 1 91.12 205 LYS B O 1
ATOM 3973 N N . LEU B 1 206 ? -7.184 -18.781 4.121 1 91.12 206 LEU B N 1
ATOM 3974 C CA . LEU B 1 206 ? -6.266 -18.078 5.023 1 91.12 206 LEU B CA 1
ATOM 3975 C C . LEU B 1 206 ? -6.957 -16.922 5.719 1 91.12 206 LEU B C 1
ATOM 3977 O O . LEU B 1 206 ? -6.734 -16.688 6.906 1 91.12 206 LEU B O 1
ATOM 3981 N N . PHE B 1 207 ? -7.773 -16.25 5.047 1 89.38 207 PHE B N 1
ATOM 3982 C CA . PHE B 1 207 ? -8.43 -15.062 5.586 1 89.38 207 PHE B CA 1
ATOM 3983 C C . PHE B 1 207 ? -9.516 -15.453 6.582 1 89.38 207 PHE B C 1
ATOM 3985 O O . PHE B 1 207 ? -9.594 -14.898 7.68 1 89.38 207 PHE B O 1
ATOM 3992 N N . TYR B 1 208 ? -10.258 -16.469 6.309 1 88.94 208 TYR B N 1
ATOM 3993 C CA . TYR B 1 208 ? -11.43 -16.797 7.117 1 88.94 208 TYR B CA 1
ATOM 3994 C C . TYR B 1 208 ? -11.094 -17.859 8.148 1 88.94 208 TYR B C 1
ATOM 3996 O O . TYR B 1 208 ? -11.875 -18.094 9.078 1 88.94 208 TYR B O 1
ATOM 4004 N N . SER B 1 209 ? -9.992 -18.5 7.988 1 88.69 209 SER B N 1
ATOM 4005 C CA . SER B 1 209 ? -9.609 -19.562 8.906 1 88.69 209 SER B CA 1
ATOM 4006 C C . SER B 1 209 ? -8.156 -19.422 9.352 1 88.69 209 SER B C 1
ATOM 4008 O O . SER B 1 209 ? -7.398 -20.391 9.344 1 88.69 209 SER B O 1
ATOM 4010 N N . VAL B 1 210 ? -7.91 -18.25 9.703 1 88.06 210 VAL B N 1
ATOM 4011 C CA . VAL B 1 210 ? -6.547 -18 10.164 1 88.06 210 VAL B CA 1
ATOM 4012 C C . VAL B 1 210 ? -6.25 -18.891 11.383 1 88.06 210 VAL B C 1
ATOM 4014 O O . VAL B 1 210 ? -7.137 -19.141 12.203 1 88.06 210 VAL B O 1
ATOM 4017 N N . LYS B 1 211 ? -5.012 -19.219 11.484 1 86.88 211 LYS B N 1
ATOM 4018 C CA . LYS B 1 211 ? -4.602 -20.188 12.508 1 86.88 211 LYS B CA 1
ATOM 4019 C C . LYS B 1 211 ? -4.523 -19.531 13.883 1 86.88 211 LYS B C 1
ATOM 4021 O O . LYS B 1 211 ? -4.812 -20.172 14.898 1 86.88 211 LYS B O 1
ATOM 4026 N N . ASP B 1 212 ? -4.082 -18.234 13.906 1 86.19 212 ASP B N 1
ATOM 4027 C CA . ASP B 1 212 ? -3.863 -17.578 15.188 1 86.19 212 ASP B CA 1
ATOM 4028 C C . ASP B 1 212 ? -3.949 -16.062 15.055 1 86.19 212 ASP B C 1
ATOM 4030 O O . ASP B 1 212 ? -4.203 -15.547 13.969 1 86.19 212 ASP B O 1
ATOM 4034 N N . GLU B 1 213 ? -3.857 -15.484 16.25 1 84.94 213 GLU B N 1
ATOM 4035 C CA . GLU B 1 213 ? -3.998 -14.039 16.328 1 84.94 213 GLU B CA 1
ATOM 4036 C C . GLU B 1 213 ? -2.902 -13.336 15.523 1 84.94 213 GLU B C 1
ATOM 4038 O O . GLU B 1 213 ? -3.156 -12.32 14.875 1 84.94 213 GLU B O 1
ATOM 4043 N N . LYS B 1 214 ? -1.74 -13.898 15.578 1 86.31 214 LYS B N 1
ATOM 4044 C CA . LYS B 1 214 ? -0.622 -13.289 14.859 1 86.31 214 LYS B CA 1
ATOM 4045 C C . LYS B 1 214 ? -0.876 -13.273 13.352 1 86.31 214 LYS B C 1
ATOM 4047 O O . LYS B 1 214 ? -0.632 -12.266 12.688 1 86.31 214 LYS B O 1
ATOM 4052 N N . SER B 1 215 ? -1.344 -14.352 12.844 1 89.56 215 SER B N 1
ATOM 4053 C CA . SER B 1 215 ? -1.699 -14.43 11.43 1 89.56 215 SER B CA 1
ATOM 4054 C C . SER B 1 215 ? -2.799 -13.43 11.078 1 89.56 215 SER B C 1
ATOM 4056 O O . SER B 1 215 ? -2.74 -12.781 10.039 1 89.56 215 SER B O 1
ATOM 4058 N N . ALA B 1 216 ? -3.713 -13.336 12.016 1 88.25 216 ALA B N 1
ATOM 4059 C CA . ALA B 1 216 ? -4.816 -12.406 11.797 1 88.25 216 ALA B CA 1
ATOM 4060 C C . ALA B 1 216 ? -4.312 -10.969 11.727 1 88.25 216 ALA B C 1
ATOM 4062 O O . ALA B 1 216 ? -4.762 -10.188 10.891 1 88.25 216 ALA B O 1
ATOM 4063 N N . GLN B 1 217 ? -3.439 -10.688 12.531 1 85.19 217 GLN B N 1
ATOM 4064 C CA . GLN B 1 217 ? -2.875 -9.344 12.57 1 85.19 217 GLN B CA 1
ATOM 4065 C C . GLN B 1 217 ? -2.102 -9.031 11.289 1 85.19 217 GLN B C 1
ATOM 4067 O O . GLN B 1 217 ? -2.143 -7.91 10.789 1 85.19 217 GLN B O 1
ATOM 4072 N N . MET B 1 218 ? -1.474 -9.969 10.766 1 86.19 218 MET B N 1
ATOM 4073 C CA . MET B 1 218 ? -0.683 -9.789 9.547 1 86.19 218 MET B CA 1
ATOM 4074 C C . MET B 1 218 ? -1.584 -9.555 8.344 1 86.19 218 MET B C 1
ATOM 4076 O O . MET B 1 218 ? -1.232 -8.789 7.441 1 86.19 218 MET B O 1
ATOM 4080 N N . LEU B 1 219 ? -2.623 -10.234 8.312 1 88.25 219 LEU B N 1
ATOM 4081 C CA . LEU B 1 219 ? -3.535 -10.102 7.188 1 88.25 219 LEU B CA 1
ATOM 4082 C C . LEU B 1 219 ? -4.305 -8.789 7.262 1 88.25 219 LEU B C 1
ATOM 4084 O O . LEU B 1 219 ? -4.59 -8.172 6.23 1 88.25 219 LEU B O 1
ATOM 4088 N N . GLY B 1 220 ? -4.645 -8.438 8.453 1 86.69 220 GLY B N 1
ATOM 4089 C CA . GLY B 1 220 ? -5.414 -7.223 8.641 1 86.69 220 GLY B CA 1
ATOM 4090 C C . GLY B 1 220 ? -6.883 -7.391 8.305 1 86.69 220 GLY B C 1
ATOM 4091 O O . GLY B 1 220 ? -7.266 -8.328 7.605 1 86.69 220 GLY B O 1
ATOM 4092 N N . GLY B 1 221 ? -7.711 -6.48 8.82 1 90.81 221 GLY B N 1
ATOM 4093 C CA . GLY B 1 221 ? -9.133 -6.457 8.516 1 90.81 221 GLY B CA 1
ATOM 4094 C C . GLY B 1 221 ? -9.938 -7.438 9.344 1 90.81 221 GLY B C 1
ATOM 4095 O O . GLY B 1 221 ? -11.094 -7.723 9.023 1 90.81 221 GLY B O 1
ATOM 4096 N N . LEU B 1 222 ? -9.289 -7.98 10.328 1 92.25 222 LEU B N 1
ATOM 4097 C CA . LEU B 1 222 ? -9.938 -8.977 11.172 1 92.25 222 LEU B CA 1
ATOM 4098 C C . LEU B 1 222 ? -10.031 -8.484 12.617 1 92.25 222 LEU B C 1
ATOM 4100 O O . LEU B 1 222 ? -9.109 -7.84 13.117 1 92.25 222 LEU B O 1
ATOM 4104 N N . ASN B 1 223 ? -11.18 -8.727 13.172 1 93.5 223 ASN B N 1
ATOM 4105 C CA . ASN B 1 223 ? -11.336 -8.523 14.609 1 93.5 223 ASN B CA 1
ATOM 4106 C C . ASN B 1 223 ? -10.93 -9.758 15.406 1 93.5 223 ASN B C 1
ATOM 4108 O O . ASN B 1 223 ? -11.188 -10.883 14.992 1 93.5 223 ASN B O 1
ATOM 4112 N N . TYR B 1 224 ? -10.258 -9.5 16.453 1 91.62 224 TYR B N 1
ATOM 4113 C CA . TYR B 1 224 ? -9.922 -10.531 17.422 1 91.62 224 TYR B CA 1
ATOM 4114 C C . TYR B 1 224 ? -10.43 -10.164 18.812 1 91.62 224 TYR B C 1
ATOM 4116 O O . TYR B 1 224 ? -9.914 -9.242 19.438 1 91.62 224 TYR B O 1
ATOM 4124 N N . ILE B 1 225 ? -11.406 -10.922 19.312 1 92.81 225 ILE B N 1
ATOM 4125 C CA . ILE B 1 225 ? -12.055 -10.594 20.578 1 92.81 225 ILE B CA 1
ATOM 4126 C C . ILE B 1 225 ? -11.445 -11.438 21.703 1 92.81 225 ILE B C 1
ATOM 4128 O O . ILE B 1 225 ? -11.516 -12.664 21.656 1 92.81 225 ILE B O 1
ATOM 4132 N N . HIS B 1 226 ? -10.898 -10.75 22.672 1 88.94 226 HIS B N 1
ATOM 4133 C CA . HIS B 1 226 ? -10.25 -11.438 23.781 1 88.94 226 HIS B CA 1
ATOM 4134 C C . HIS B 1 226 ? -11.219 -11.672 24.938 1 88.94 226 HIS B C 1
ATOM 4136 O O . HIS B 1 226 ? -10.977 -12.531 25.781 1 88.94 226 HIS B O 1
ATOM 4142 N N . SER B 1 227 ? -12.234 -10.969 24.969 1 83.44 227 SER B N 1
ATOM 4143 C CA . SER B 1 227 ? -13.148 -10.992 26.094 1 83.44 227 SER B CA 1
ATOM 4144 C C . SER B 1 227 ? -13.906 -12.32 26.172 1 83.44 227 SER B C 1
ATOM 4146 O O . SER B 1 227 ? -14.125 -12.969 25.156 1 83.44 227 SER B O 1
ATOM 4148 N N . ASP B 1 228 ? -14.164 -12.703 27.422 1 84.25 228 ASP B N 1
ATOM 4149 C CA . ASP B 1 228 ? -15.016 -13.875 27.625 1 84.25 228 ASP B CA 1
ATOM 4150 C C . ASP B 1 228 ? -16.469 -13.555 27.312 1 84.25 228 ASP B C 1
ATOM 4152 O O . ASP B 1 228 ? -17.047 -12.641 27.922 1 84.25 228 ASP B O 1
ATOM 4156 N N . LEU B 1 229 ? -16.922 -14.086 26.297 1 85.62 229 LEU B N 1
ATOM 4157 C CA . LEU B 1 229 ? -18.281 -13.844 25.828 1 85.62 229 LEU B CA 1
ATOM 4158 C C . LEU B 1 229 ? -19.266 -14.758 26.531 1 85.62 229 LEU B C 1
ATOM 4160 O O . LEU B 1 229 ? -19.828 -15.672 25.922 1 85.62 229 LEU B O 1
ATOM 4164 N N . THR B 1 230 ? -19.469 -14.562 27.781 1 81.81 230 THR B N 1
ATOM 4165 C CA . THR B 1 230 ? -20.219 -15.484 28.625 1 81.81 230 THR B CA 1
ATOM 4166 C C . THR B 1 230 ? -21.719 -15.156 28.578 1 81.81 230 THR B C 1
ATOM 4168 O O . THR B 1 230 ? -22.562 -16.016 28.859 1 81.81 230 THR B O 1
ATOM 4171 N N . SER B 1 231 ? -22.078 -14.023 28.219 1 79.25 231 SER B N 1
ATOM 4172 C CA . SER B 1 231 ? -23.5 -13.641 28.234 1 79.25 231 SER B CA 1
ATOM 4173 C C . SER B 1 231 ? -24.25 -14.305 27.094 1 79.25 231 SER B C 1
ATOM 4175 O O . SER B 1 231 ? -23.672 -14.625 26.047 1 79.25 231 SER B O 1
ATOM 4177 N N . GLN B 1 232 ? -25.516 -14.609 27.359 1 87.12 232 GLN B N 1
ATOM 4178 C CA . GLN B 1 232 ? -26.391 -15.125 26.312 1 87.12 232 GLN B CA 1
ATOM 4179 C C . GLN B 1 232 ? -26.781 -14.023 25.328 1 87.12 232 GLN B C 1
ATOM 4181 O O . GLN B 1 232 ? -27.578 -13.148 25.656 1 87.12 232 GLN B O 1
ATOM 4186 N N . ASP B 1 233 ? -26.156 -13.977 24.266 1 93.12 233 ASP B N 1
ATOM 4187 C CA . ASP B 1 233 ? -26.359 -12.984 23.219 1 93.12 233 ASP B CA 1
ATOM 4188 C C . ASP B 1 233 ? -26.078 -13.578 21.828 1 93.12 233 ASP B C 1
ATOM 4190 O O . ASP B 1 233 ? -25.094 -14.273 21.641 1 93.12 233 ASP B O 1
ATOM 4194 N N . LYS B 1 234 ? -27.016 -13.352 20.984 1 95.12 234 LYS B N 1
ATOM 4195 C CA . LYS B 1 234 ? -26.906 -13.914 19.641 1 95.12 234 LYS B CA 1
ATOM 4196 C C . LYS B 1 234 ? -25.609 -13.508 18.969 1 95.12 234 LYS B C 1
ATOM 4198 O O . LYS B 1 234 ? -24.984 -14.297 18.25 1 95.12 234 LYS B O 1
ATOM 4203 N N . PHE B 1 235 ? -25.234 -12.289 19.172 1 95.88 235 PHE B N 1
ATOM 4204 C CA . PHE B 1 235 ? -24 -11.789 18.578 1 95.88 235 PHE B CA 1
ATOM 4205 C C . PHE B 1 235 ? -22.797 -12.461 19.203 1 95.88 235 PHE B C 1
ATOM 4207 O O . PHE B 1 235 ? -21.859 -12.852 18.5 1 95.88 235 PHE B O 1
ATOM 4214 N N . PHE B 1 236 ? -22.797 -12.594 20.484 1 95.25 236 PHE B N 1
ATOM 4215 C CA . PHE B 1 236 ? -21.703 -13.25 21.188 1 95.25 236 PHE B CA 1
ATOM 4216 C C . PHE B 1 236 ? -21.578 -14.711 20.75 1 95.25 236 PHE B C 1
ATOM 4218 O O . PHE B 1 236 ? -20.484 -15.219 20.562 1 95.25 236 PHE B O 1
ATOM 4225 N N . ASP B 1 237 ? -22.688 -15.375 20.562 1 94.75 237 ASP B N 1
ATOM 4226 C CA . ASP B 1 237 ? -22.688 -16.75 20.094 1 94.75 237 ASP B CA 1
ATOM 4227 C C . ASP B 1 237 ? -22.062 -16.859 18.703 1 94.75 237 ASP B C 1
ATOM 4229 O O . ASP B 1 237 ? -21.328 -17.797 18.406 1 94.75 237 ASP B O 1
ATOM 4233 N N . TRP B 1 238 ? -22.453 -15.883 17.938 1 95 238 TRP B N 1
ATOM 4234 C CA . TRP B 1 238 ? -21.906 -15.844 16.578 1 95 238 TRP B CA 1
ATOM 4235 C C . TRP B 1 238 ? -20.391 -15.672 16.609 1 95 238 TRP B C 1
ATOM 4237 O O . TRP B 1 238 ? -19.672 -16.375 15.898 1 95 238 TRP B O 1
ATOM 4247 N N . ILE B 1 239 ? -19.891 -14.797 17.453 1 94.31 239 ILE B N 1
ATOM 4248 C CA . ILE B 1 239 ? -18.453 -14.555 17.578 1 94.31 239 ILE B CA 1
ATOM 4249 C C . ILE B 1 239 ? -17.75 -15.836 18.031 1 94.31 239 ILE B C 1
ATOM 4251 O O . ILE B 1 239 ? -16.719 -16.203 17.469 1 94.31 239 ILE B O 1
ATOM 4255 N N . LYS B 1 240 ? -18.344 -16.547 18.969 1 92.19 240 LYS B N 1
ATOM 4256 C CA . LYS B 1 240 ? -17.766 -17.781 19.469 1 92.19 240 LYS B CA 1
ATOM 4257 C C . LYS B 1 240 ? -17.703 -18.844 18.375 1 92.19 240 LYS B C 1
ATOM 4259 O O . LYS B 1 240 ? -16.719 -19.594 18.297 1 92.19 240 LYS B O 1
ATOM 4264 N N . SER B 1 241 ? -18.734 -18.844 17.625 1 91.12 241 SER B N 1
ATOM 4265 C CA . SER B 1 241 ? -18.766 -19.828 16.547 1 91.12 241 SER B CA 1
ATOM 4266 C C . SER B 1 241 ? -17.672 -19.562 15.516 1 91.12 241 SER B C 1
ATOM 4268 O O . SER B 1 241 ? -17.344 -20.453 14.719 1 91.12 241 SER B O 1
ATOM 4270 N N . ARG B 1 242 ? -17.141 -18.375 15.523 1 90.19 242 ARG B N 1
ATOM 4271 C CA . ARG B 1 242 ? -16.078 -17.984 14.602 1 90.19 242 ARG B CA 1
ATOM 4272 C C . ARG B 1 242 ? -14.711 -18 15.289 1 90.19 242 ARG B C 1
ATOM 4274 O O . ARG B 1 242 ? -13.781 -17.328 14.852 1 90.19 242 ARG B O 1
ATOM 4281 N N . ASN B 1 243 ? -14.656 -18.656 16.422 1 89.06 243 ASN B N 1
ATOM 4282 C CA . ASN B 1 243 ? -13.43 -18.734 17.219 1 89.06 243 ASN B CA 1
ATOM 4283 C C . ASN B 1 243 ? -12.93 -17.344 17.609 1 89.06 243 ASN B C 1
ATOM 4285 O O . ASN B 1 243 ? -11.727 -17.094 17.578 1 89.06 243 ASN B O 1
ATOM 4289 N N . ASN B 1 244 ? -13.875 -16.375 17.75 1 91.75 244 ASN B N 1
ATOM 4290 C CA . ASN B 1 244 ? -13.656 -15.008 18.234 1 91.75 244 ASN B CA 1
ATOM 4291 C C . ASN B 1 244 ? -12.891 -14.164 17.219 1 91.75 244 ASN B C 1
ATOM 4293 O O . ASN B 1 244 ? -12.273 -13.164 17.578 1 91.75 244 ASN B O 1
ATOM 4297 N N . ILE B 1 245 ? -12.836 -14.68 16.016 1 92.19 245 ILE B N 1
ATOM 4298 C CA . ILE B 1 245 ? -12.188 -13.938 14.93 1 92.19 245 ILE B CA 1
ATOM 4299 C C . ILE B 1 245 ? -13.18 -13.727 13.789 1 92.19 245 ILE B C 1
ATOM 4301 O O . ILE B 1 245 ? -13.797 -14.68 13.305 1 92.19 245 ILE B O 1
ATOM 4305 N N . PHE B 1 246 ? -13.367 -12.477 13.406 1 93.38 246 PHE B N 1
ATOM 4306 C CA . PHE B 1 246 ? -14.258 -12.203 12.289 1 93.38 246 PHE B CA 1
ATOM 4307 C C . PHE B 1 246 ? -13.828 -10.945 11.539 1 93.38 246 PHE B C 1
ATOM 4309 O O . PHE B 1 246 ? -13.148 -10.086 12.102 1 93.38 246 PHE B O 1
ATOM 4316 N N . ALA B 1 247 ? -14.203 -10.875 10.32 1 94.94 247 ALA B N 1
ATOM 4317 C CA . ALA B 1 247 ? -13.781 -9.789 9.445 1 94.94 247 ALA B CA 1
ATOM 4318 C C . ALA B 1 247 ? -14.594 -8.523 9.703 1 94.94 247 ALA B C 1
ATOM 4320 O O . ALA B 1 247 ? -15.773 -8.602 10.055 1 94.94 247 ALA B O 1
ATOM 4321 N N . TYR B 1 248 ? -13.953 -7.367 9.406 1 96.06 248 TYR B N 1
AT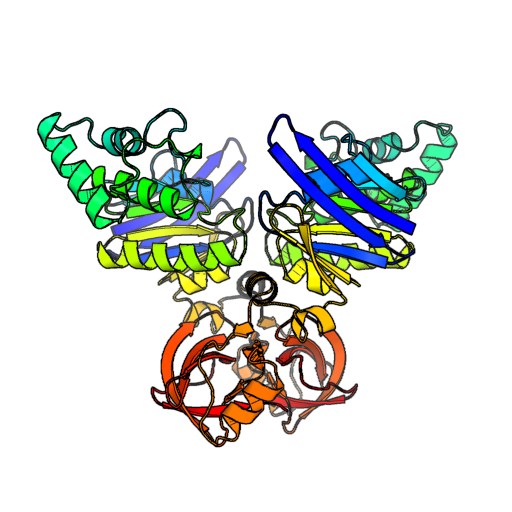OM 4322 C CA . TYR B 1 248 ? -14.641 -6.086 9.5 1 96.06 248 TYR B CA 1
ATOM 4323 C C . TYR B 1 248 ? -15.883 -6.07 8.617 1 96.06 248 TYR B C 1
ATOM 4325 O O . TYR B 1 248 ? -16.906 -5.5 8.992 1 96.06 248 TYR B O 1
ATOM 4333 N N . SER B 1 249 ? -15.781 -6.719 7.496 1 94.62 249 SER B N 1
ATOM 4334 C CA . SER B 1 249 ? -16.797 -6.641 6.457 1 94.62 249 SER B CA 1
ATOM 4335 C C . SER B 1 249 ? -17.969 -7.566 6.762 1 94.62 249 SER B C 1
ATOM 4337 O O . SER B 1 249 ? -18.984 -7.551 6.055 1 94.62 249 SER B O 1
ATOM 4339 N N . GLU B 1 250 ? -17.859 -8.359 7.816 1 95.5 250 GLU B N 1
ATOM 4340 C CA . GLU B 1 250 ? -18.922 -9.297 8.141 1 95.5 250 GLU B CA 1
ATOM 4341 C C . GLU B 1 250 ? -20.016 -8.633 8.984 1 95.5 250 GLU B C 1
ATOM 4343 O O . GLU B 1 250 ? -21.047 -9.234 9.266 1 95.5 250 GLU B O 1
ATOM 4348 N N . ILE B 1 251 ? -19.75 -7.406 9.367 1 96.94 251 ILE B N 1
ATOM 4349 C CA . ILE B 1 251 ? -20.688 -6.598 10.125 1 96.94 251 ILE B CA 1
ATOM 4350 C C . ILE B 1 251 ? -21.344 -5.57 9.203 1 96.94 251 ILE B C 1
ATOM 4352 O O . ILE B 1 251 ? -20.656 -4.773 8.57 1 96.94 251 ILE B O 1
ATOM 4356 N N . TYR B 1 252 ? -22.641 -5.625 9.125 1 95.5 252 TYR B N 1
ATOM 4357 C CA . TYR B 1 252 ? -23.328 -4.672 8.25 1 95.5 252 TYR B CA 1
ATOM 4358 C C . TYR B 1 252 ? -24.156 -3.688 9.062 1 95.5 252 TYR B C 1
ATOM 4360 O O . TYR B 1 252 ? -24.516 -3.963 10.211 1 95.5 252 TYR B O 1
ATOM 4368 N N . MET B 1 253 ? -24.391 -2.602 8.414 1 94.62 253 MET B N 1
ATOM 4369 C CA . MET B 1 253 ? -25.219 -1.568 9.047 1 94.62 253 MET B CA 1
ATOM 4370 C C . MET B 1 253 ? -26.688 -1.915 8.945 1 94.62 253 MET B C 1
ATOM 4372 O O . MET B 1 253 ? -27.156 -2.42 7.922 1 94.62 253 MET B O 1
ATOM 4376 N N . GLY B 1 254 ? -27.594 -1.518 9.898 1 91.56 254 GLY B N 1
ATOM 4377 C CA . GLY B 1 254 ? -29.031 -1.703 9.875 1 91.56 254 GLY B CA 1
ATOM 4378 C C . GLY B 1 254 ? -29.469 -3.049 10.422 1 91.56 254 GLY B C 1
ATOM 4379 O O . GLY B 1 254 ? -30.469 -3.605 9.977 1 91.56 254 GLY B O 1
ATOM 4380 N N . GLY B 1 255 ? -28.969 -3.629 11.297 1 93.75 255 GLY B N 1
ATOM 4381 C CA . GLY B 1 255 ? -29.344 -4.895 11.914 1 93.75 255 GLY B CA 1
ATOM 4382 C C . GLY B 1 255 ? -30.078 -4.723 13.227 1 93.75 255 GLY B C 1
ATOM 4383 O O . GLY B 1 255 ? -30.719 -3.693 13.461 1 93.75 255 GLY B O 1
ATOM 4384 N N . GLU B 1 256 ? -30.203 -5.75 13.945 1 95.31 256 GLU B N 1
ATOM 4385 C CA . GLU B 1 256 ? -31.031 -5.746 15.141 1 95.31 256 GLU B CA 1
ATOM 4386 C C . GLU B 1 256 ? -30.25 -5.297 16.359 1 95.31 256 GLU B C 1
ATOM 4388 O O . GLU B 1 256 ? -30.828 -4.98 17.406 1 95.31 256 GLU B O 1
ATOM 4393 N N . PHE B 1 257 ? -28.953 -5.191 16.281 1 96.94 257 PHE B N 1
ATOM 4394 C CA . PHE B 1 257 ? -28.141 -4.863 17.438 1 96.94 257 PHE B CA 1
ATOM 4395 C C . PHE B 1 257 ? -27.797 -3.377 17.469 1 96.94 257 PHE B C 1
ATOM 4397 O O . PHE B 1 257 ? -27.547 -2.775 16.406 1 96.94 257 PHE B O 1
ATOM 4404 N N . GLU B 1 258 ? -27.766 -2.822 18.625 1 97.31 258 GLU B N 1
ATOM 4405 C CA . GLU B 1 258 ? -27.438 -1.407 18.766 1 97.31 258 GLU B CA 1
ATOM 4406 C C . GLU B 1 258 ? -26.094 -1.222 19.469 1 97.31 258 GLU B C 1
ATOM 4408 O O . GLU B 1 258 ? -25.859 -1.78 20.547 1 97.31 258 GLU B O 1
ATOM 4413 N N . ALA B 1 259 ? -25.234 -0.494 18.828 1 97.62 259 ALA B N 1
ATOM 4414 C CA . ALA B 1 259 ? -23.906 -0.267 19.359 1 97.62 259 ALA B CA 1
ATOM 4415 C C . ALA B 1 259 ? -23.562 1.22 19.359 1 97.62 259 ALA B C 1
ATOM 4417 O O . ALA B 1 259 ? -24.188 2.01 18.656 1 97.62 259 ALA B O 1
ATOM 4418 N N . ASN B 1 260 ? -22.625 1.6 20.203 1 98 260 ASN B N 1
ATOM 4419 C CA . ASN B 1 260 ? -22.094 2.959 20.219 1 98 260 ASN B CA 1
ATOM 4420 C C . ASN B 1 260 ? -20.875 3.102 19.312 1 98 260 ASN B C 1
ATOM 4422 O O . ASN B 1 260 ? -20.031 2.203 19.25 1 98 260 ASN B O 1
ATOM 4426 N N . VAL B 1 261 ? -20.812 4.195 18.656 1 97.5 261 VAL B N 1
ATOM 4427 C CA . VAL B 1 261 ? -19.656 4.5 17.828 1 97.5 261 VAL B CA 1
ATOM 4428 C C . VAL B 1 261 ? -18.562 5.141 18.672 1 97.5 261 VAL B C 1
ATOM 4430 O O . VAL B 1 261 ? -18.75 6.215 19.25 1 97.5 261 VAL B O 1
ATOM 4433 N N . ILE B 1 262 ? -17.5 4.457 18.719 1 96.5 262 ILE B N 1
ATOM 4434 C CA . ILE B 1 262 ? -16.375 4.93 19.531 1 96.5 262 ILE B CA 1
ATOM 4435 C C . ILE B 1 262 ? -15.484 5.836 18.672 1 96.5 262 ILE B C 1
ATOM 4437 O O . ILE B 1 262 ? -15.008 6.871 19.156 1 96.5 262 ILE B O 1
ATOM 4441 N N . SER B 1 263 ? -15.242 5.438 17.5 1 93.19 263 SER B N 1
ATOM 4442 C CA . SER B 1 263 ? -14.438 6.223 16.562 1 93.19 263 SER B CA 1
ATOM 4443 C C . SER B 1 263 ? -14.844 5.957 15.117 1 93.19 263 SER B C 1
ATOM 4445 O O . SER B 1 263 ? -15.43 4.918 14.812 1 93.19 263 SER B O 1
ATOM 4447 N N . LYS B 1 264 ? -14.633 6.953 14.352 1 92.06 264 LYS B N 1
ATOM 4448 C CA . LYS B 1 264 ? -14.914 6.906 12.914 1 92.06 264 LYS B CA 1
ATOM 4449 C C . LYS B 1 264 ? -13.805 7.586 12.117 1 92.06 264 LYS B C 1
ATOM 4451 O O . LYS B 1 264 ? -13.43 8.727 12.406 1 92.06 264 LYS B O 1
ATOM 4456 N N . SER B 1 265 ? -13.266 6.809 11.188 1 89.12 265 SER B N 1
ATOM 4457 C CA . SER B 1 265 ? -12.203 7.352 10.352 1 89.12 265 SER B CA 1
ATOM 4458 C C . SER B 1 265 ? -12.523 7.176 8.867 1 89.12 265 SER B C 1
ATOM 4460 O O . SER B 1 265 ? -12.883 6.086 8.43 1 89.12 265 SER B O 1
ATOM 4462 N N . PHE B 1 266 ? -12.297 8.297 8.164 1 90.5 266 PHE B N 1
ATOM 4463 C CA . PHE B 1 266 ? -12.516 8.258 6.723 1 90.5 266 PHE B CA 1
ATOM 4464 C C . PHE B 1 266 ? -11.328 7.637 6.008 1 90.5 266 PHE B C 1
ATOM 4466 O O . PHE B 1 266 ? -10.188 8.094 6.176 1 90.5 266 PHE B O 1
ATOM 4473 N N . ILE B 1 267 ? -11.664 6.531 5.125 1 88.56 267 ILE B N 1
ATOM 4474 C CA . ILE B 1 267 ? -10.562 5.906 4.391 1 88.56 267 ILE B CA 1
ATOM 4475 C C . ILE B 1 267 ? -10.922 5.816 2.91 1 88.56 267 ILE B C 1
ATOM 4477 O O . ILE B 1 267 ? -10.633 4.809 2.258 1 88.56 267 ILE B O 1
ATOM 4481 N N . GLY B 1 268 ? -11.664 6.785 2.432 1 89.81 268 GLY B N 1
ATOM 4482 C CA . GLY B 1 268 ? -12.047 6.812 1.031 1 89.81 268 GLY B CA 1
ATOM 4483 C C . GLY B 1 268 ? -13.375 6.129 0.767 1 89.81 268 GLY B C 1
ATOM 4484 O O . GLY B 1 268 ? -14.438 6.703 1.021 1 89.81 268 GLY B O 1
ATOM 4485 N N . LEU B 1 269 ? -13.273 4.852 0.423 1 91.44 269 LEU B N 1
ATOM 4486 C CA . LEU B 1 269 ? -14.461 4.078 0.076 1 91.44 269 LEU B CA 1
ATOM 4487 C C . LEU B 1 269 ? -15.336 3.836 1.306 1 91.44 269 LEU B C 1
ATOM 4489 O O . LEU B 1 269 ? -16.562 3.77 1.2 1 91.44 269 LEU B O 1
ATOM 4493 N N . PHE B 1 270 ? -14.617 3.83 2.434 1 93.81 270 PHE B N 1
ATOM 4494 C CA . PHE B 1 270 ? -15.305 3.387 3.639 1 93.81 270 PHE B CA 1
ATOM 4495 C C . PHE B 1 270 ? -14.945 4.27 4.824 1 93.81 270 PHE B C 1
ATOM 4497 O O . PHE B 1 270 ? -13.969 5.023 4.773 1 93.81 270 PHE B O 1
ATOM 4504 N N . TYR B 1 271 ? -15.867 4.258 5.746 1 94.12 271 TYR B N 1
ATOM 4505 C CA . TYR B 1 271 ? -15.484 4.605 7.113 1 94.12 271 TYR B CA 1
ATOM 4506 C C . TYR B 1 271 ? -15.055 3.367 7.891 1 9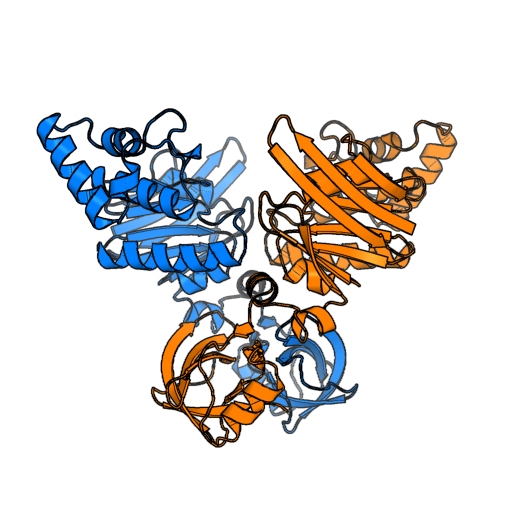4.12 271 TYR B C 1
ATOM 4508 O O . TYR B 1 271 ? -15.742 2.344 7.867 1 94.12 271 TYR B O 1
ATOM 4516 N N . LYS B 1 272 ? -13.883 3.453 8.406 1 93.62 272 LYS B N 1
ATOM 4517 C CA . LYS B 1 272 ? -13.531 2.488 9.445 1 93.62 272 LYS B CA 1
ATOM 4518 C C . LYS B 1 272 ? -14.109 2.895 10.797 1 93.62 272 LYS B C 1
ATOM 4520 O O . LYS B 1 272 ? -13.781 3.957 11.328 1 93.62 272 LYS B O 1
ATOM 4525 N N . ILE B 1 273 ? -14.93 2.076 11.359 1 96.62 273 ILE B N 1
ATOM 4526 C CA . ILE B 1 273 ? -15.703 2.449 12.531 1 96.62 273 ILE B CA 1
ATOM 4527 C C . ILE B 1 273 ? -15.406 1.479 13.68 1 96.62 273 ILE B C 1
ATOM 4529 O O . ILE B 1 273 ? -15.414 0.262 13.484 1 96.62 273 ILE B O 1
ATOM 4533 N N . GLU B 1 274 ? -15.102 2 14.758 1 97 274 GLU B N 1
ATOM 4534 C CA . GLU B 1 274 ? -15.008 1.195 15.977 1 97 274 GLU B CA 1
ATOM 4535 C C . GLU B 1 274 ? -16.312 1.223 16.75 1 97 274 GLU B C 1
ATOM 4537 O O . GLU B 1 274 ? -16.797 2.293 17.141 1 97 274 GLU B O 1
ATOM 4542 N N . LEU B 1 275 ? -16.859 0.082 17.016 1 97.88 275 LEU B N 1
ATOM 4543 C CA . LEU B 1 275 ? -18.125 -0.038 17.719 1 97.88 275 LEU B CA 1
ATOM 4544 C C . LEU B 1 275 ? -17.938 -0.663 19.094 1 97.88 275 LEU B C 1
ATOM 4546 O O . LEU B 1 275 ? -17.016 -1.455 19.297 1 97.88 275 LEU B O 1
ATOM 4550 N N . GLU B 1 276 ? -18.75 -0.263 19.969 1 97.69 276 GLU B N 1
ATOM 4551 C CA . GLU B 1 276 ? -18.828 -0.895 21.281 1 97.69 276 GLU B CA 1
ATOM 4552 C C . GLU B 1 276 ? -20.203 -1.481 21.531 1 97.69 276 GLU B C 1
ATOM 4554 O O . GLU B 1 276 ? -21.219 -0.771 21.453 1 97.69 276 GLU B O 1
ATOM 4559 N N . TYR B 1 277 ? -20.266 -2.742 21.781 1 96.62 277 TYR B N 1
ATOM 4560 C CA . TYR B 1 277 ? -21.5 -3.465 22.062 1 96.62 277 TYR B CA 1
ATOM 4561 C C . TYR B 1 277 ? -21.344 -4.355 23.281 1 96.62 277 TYR B C 1
ATOM 4563 O O . TYR B 1 277 ? -20.562 -5.309 23.281 1 96.62 277 TYR B O 1
ATOM 4571 N N . LYS B 1 278 ? -22.094 -4.012 24.328 1 94.5 278 LYS B N 1
ATOM 4572 C CA . LYS B 1 278 ? -22.125 -4.785 25.562 1 94.5 278 LYS B CA 1
ATOM 4573 C C . LYS B 1 278 ? -20.703 -5.059 26.078 1 94.5 278 LYS B C 1
ATOM 4575 O O . LYS B 1 278 ? -20.375 -6.199 26.391 1 94.5 278 LYS B O 1
ATOM 4580 N N . GLY B 1 279 ? -19.875 -4.078 25.938 1 92.38 279 GLY B N 1
ATOM 4581 C CA . GLY B 1 279 ? -18.578 -4.141 26.578 1 92.38 279 GLY B CA 1
ATOM 4582 C C . GLY B 1 279 ? -17.469 -4.59 25.641 1 92.38 279 GLY B C 1
ATOM 4583 O O . GLY B 1 279 ? -16.281 -4.547 26 1 92.38 279 GLY B O 1
ATOM 4584 N N . ILE B 1 280 ? -17.859 -5.062 24.484 1 95.06 280 ILE B N 1
ATOM 4585 C CA . ILE B 1 280 ? -16.797 -5.461 23.562 1 95.06 280 ILE B CA 1
ATOM 4586 C C . ILE B 1 280 ? -16.672 -4.422 22.453 1 95.06 280 ILE B C 1
ATOM 4588 O O . ILE B 1 280 ? -17.656 -3.799 22.062 1 95.06 280 ILE B O 1
ATOM 4592 N N . ARG B 1 281 ? -15.469 -4.328 22.016 1 96.31 281 ARG B N 1
ATOM 4593 C CA . ARG B 1 281 ? -15.188 -3.395 20.922 1 96.31 281 ARG B CA 1
ATOM 4594 C C . ARG B 1 281 ? -14.703 -4.133 19.672 1 96.31 281 ARG B C 1
ATOM 4596 O O . ARG B 1 281 ? -13.969 -5.117 19.781 1 96.31 281 ARG B O 1
ATOM 4603 N N . PHE B 1 282 ? -15.133 -3.678 18.578 1 96.56 282 PHE B N 1
ATOM 4604 C CA . PHE B 1 282 ? -14.719 -4.262 17.297 1 96.56 282 PHE B CA 1
ATOM 4605 C C . PHE B 1 282 ? -14.844 -3.24 16.172 1 96.56 282 PHE B C 1
ATOM 4607 O O . PHE B 1 282 ? -15.484 -2.201 16.344 1 96.56 282 PHE B O 1
ATOM 4614 N N . TYR B 1 283 ? -14.172 -3.564 15.07 1 96.25 283 TYR B N 1
ATOM 4615 C CA . TYR B 1 283 ? -14.172 -2.658 13.922 1 96.25 283 TYR B CA 1
ATOM 4616 C C . TYR B 1 283 ? -15.094 -3.172 12.82 1 96.25 283 TYR B C 1
ATOM 4618 O O . TYR B 1 283 ? -15.328 -4.379 12.719 1 96.25 283 TYR B O 1
ATOM 4626 N N . THR B 1 284 ? -15.641 -2.268 12.055 1 97.25 284 THR B N 1
ATOM 4627 C CA . THR B 1 284 ? -16.391 -2.553 10.836 1 97.25 284 THR B CA 1
ATOM 4628 C C . THR B 1 284 ? -16.078 -1.521 9.758 1 97.25 284 THR B C 1
ATOM 4630 O O . THR B 1 284 ? -15.438 -0.501 10.031 1 97.25 284 THR B O 1
ATOM 4633 N N . LEU B 1 285 ? -16.391 -1.822 8.523 1 95.88 285 LEU B N 1
ATOM 4634 C CA . LEU B 1 285 ? -16.25 -0.919 7.387 1 95.88 285 LEU B CA 1
ATOM 4635 C C . LEU B 1 285 ? -17.594 -0.682 6.711 1 95.88 285 LEU B C 1
ATOM 4637 O O . LEU B 1 285 ? -18.219 -1.623 6.227 1 95.88 285 LEU B O 1
ATOM 4641 N N . TRP B 1 286 ? -18.031 0.523 6.75 1 95.75 286 TRP B N 1
ATOM 4642 C CA . TRP B 1 286 ? -19.281 0.887 6.07 1 95.75 286 TRP B CA 1
ATOM 4643 C C . TRP B 1 286 ? -19.031 1.976 5.031 1 95.75 286 TRP B C 1
ATOM 4645 O O . TRP B 1 286 ? -18.125 2.801 5.191 1 95.75 286 TRP B O 1
ATOM 4655 N N . PRO B 1 287 ? -19.797 1.919 3.957 1 93.62 287 PRO B N 1
ATOM 4656 C CA . PRO B 1 287 ? -19.578 2.916 2.906 1 93.62 287 PRO B CA 1
ATOM 4657 C C . PRO B 1 287 ? -19.547 4.344 3.447 1 93.62 287 PRO B C 1
ATOM 4659 O O . PRO B 1 287 ? -20.359 4.707 4.305 1 93.62 287 PRO B O 1
ATOM 4662 N N . SER B 1 288 ? -18.625 5.129 2.914 1 92.5 288 SER B N 1
ATOM 4663 C CA . SER B 1 288 ? -18.375 6.449 3.471 1 92.5 288 SER B CA 1
ATOM 4664 C C . SER B 1 288 ? -19.438 7.449 3.049 1 92.5 288 SER B C 1
ATOM 4666 O O . SER B 1 288 ? -19.516 8.555 3.596 1 92.5 288 SER B O 1
ATOM 4668 N N . CYS B 1 289 ? -20.25 7.082 2.146 1 91.06 289 CYS B N 1
ATOM 4669 C CA . CYS B 1 289 ? -21.344 7.957 1.731 1 91.06 289 CYS B CA 1
ATOM 4670 C C . CYS B 1 289 ? -22.484 7.93 2.746 1 91.06 289 CYS B C 1
ATOM 4672 O O . CYS B 1 289 ? -23.391 8.766 2.695 1 91.06 289 CYS B O 1
ATOM 4674 N N . LEU B 1 290 ? -22.453 6.98 3.6 1 91.88 290 LEU B N 1
ATOM 4675 C CA . LEU B 1 290 ? -23.5 6.844 4.602 1 91.88 290 LEU B CA 1
ATOM 4676 C C . LEU B 1 290 ? -23.234 7.746 5.801 1 91.88 290 LEU B C 1
ATOM 4678 O O . LEU B 1 290 ? -22.078 7.996 6.145 1 91.88 290 LEU B O 1
ATOM 4682 N N . GLU B 1 291 ? -24.281 8.188 6.32 1 90.62 291 GLU B N 1
ATOM 4683 C CA . GLU B 1 291 ? -24.172 8.945 7.562 1 90.62 291 GLU B CA 1
ATOM 4684 C C . GLU B 1 291 ? -24.109 8.023 8.773 1 90.62 291 GLU B C 1
ATOM 4686 O O . GLU B 1 291 ? -24.906 7.094 8.906 1 90.62 291 GLU B O 1
ATOM 4691 N N . ILE B 1 292 ? -23.156 8.273 9.57 1 92.69 292 ILE B N 1
ATOM 4692 C CA . ILE B 1 292 ? -22.953 7.441 10.75 1 92.69 292 ILE B CA 1
ATOM 4693 C C . ILE B 1 292 ? -23.172 8.273 12.016 1 92.69 292 ILE B C 1
ATOM 4695 O O . ILE B 1 292 ? -22.422 9.219 12.273 1 92.69 292 ILE B O 1
ATOM 4699 N N . SER B 1 293 ? -24.156 7.922 12.789 1 93.31 293 SER B N 1
ATOM 4700 C CA . SER B 1 293 ? -24.484 8.602 14.039 1 93.31 293 SER B CA 1
ATOM 4701 C C . SER B 1 293 ? -23.672 8.039 15.195 1 93.31 293 SER B C 1
ATOM 4703 O O . SER B 1 293 ? -22.859 7.121 15.016 1 93.31 293 SER B O 1
ATOM 4705 N N . ASN B 1 294 ? -23.844 8.617 16.328 1 94.75 294 ASN B N 1
ATOM 4706 C CA . ASN B 1 294 ? -23.109 8.188 17.516 1 94.75 294 ASN B CA 1
ATOM 4707 C C . ASN B 1 294 ? -23.547 6.797 17.969 1 94.75 294 ASN B C 1
ATOM 4709 O O . ASN B 1 294 ? -22.797 6.086 18.641 1 94.75 294 ASN B O 1
ATOM 4713 N N . SER B 1 295 ? -24.812 6.504 17.656 1 96.31 295 SER B N 1
ATOM 4714 C CA . SER B 1 295 ? -25.359 5.16 17.859 1 96.31 295 SER B CA 1
ATOM 4715 C C . SER B 1 295 ? -25.891 4.582 16.562 1 96.31 295 SER B C 1
ATOM 4717 O O . SER B 1 295 ? -26.531 5.293 15.773 1 96.31 295 SER B O 1
ATOM 4719 N N . VAL B 1 296 ? -25.562 3.293 16.422 1 96.69 296 VAL B N 1
ATOM 4720 C CA . VAL B 1 296 ? -25.953 2.688 15.156 1 96.69 296 VAL B CA 1
ATOM 4721 C C . VAL B 1 296 ? -26.484 1.276 15.406 1 96.69 296 VAL B C 1
ATOM 4723 O O . VAL B 1 296 ? -26.141 0.641 16.406 1 96.69 296 VAL B O 1
ATOM 4726 N N . LYS B 1 297 ? -27.328 0.879 14.5 1 97.38 297 LYS B N 1
ATOM 4727 C CA . LYS B 1 297 ? -27.75 -0.521 14.469 1 97.38 297 LYS B CA 1
ATOM 4728 C C . LYS B 1 297 ? -26.875 -1.334 13.531 1 97.38 297 LYS B C 1
ATOM 4730 O O . LYS B 1 297 ? -26.453 -0.841 12.477 1 97.38 297 LYS B O 1
ATOM 4735 N N . PHE B 1 298 ? -26.547 -2.566 13.984 1 97.56 298 PHE B N 1
ATOM 4736 C CA . PHE B 1 298 ? -25.719 -3.4 13.141 1 97.56 298 PHE B CA 1
ATOM 4737 C C . PHE B 1 298 ? -26.188 -4.848 13.156 1 97.56 298 PHE B C 1
ATOM 4739 O O . PHE B 1 298 ? -27 -5.227 14.008 1 97.56 298 PHE B O 1
ATOM 4746 N N . GLY B 1 299 ? -25.859 -5.602 12.125 1 97.25 299 GLY B N 1
ATOM 4747 C CA . GLY B 1 299 ? -26 -7.043 12.023 1 97.25 299 GLY B CA 1
ATOM 4748 C C . GLY B 1 299 ? -24.766 -7.738 11.5 1 97.25 299 GLY B C 1
ATOM 4749 O O . GLY B 1 299 ? -23.719 -7.113 11.344 1 97.25 299 GLY B O 1
ATOM 4750 N N . PHE B 1 300 ? -24.812 -9.047 11.414 1 96 300 PHE B N 1
ATOM 4751 C CA . PHE B 1 300 ? -23.688 -9.812 10.906 1 96 300 PHE B CA 1
ATOM 4752 C C . PHE B 1 300 ? -24.141 -10.828 9.867 1 96 300 PHE B C 1
ATOM 4754 O O . PHE B 1 300 ? -25.297 -11.25 9.867 1 96 300 PHE B O 1
ATOM 4761 N N . TYR B 1 301 ? -23.25 -11.062 8.953 1 92.5 301 TYR B N 1
ATOM 4762 C CA . TYR B 1 301 ? -23.547 -12.047 7.922 1 92.5 301 TYR B CA 1
ATOM 4763 C C . TYR B 1 301 ? -23.328 -13.461 8.445 1 92.5 301 TYR B C 1
ATOM 4765 O O . TYR B 1 301 ? -22.391 -13.711 9.219 1 92.5 301 TYR B O 1
ATOM 4773 N N . ASN B 1 302 ? -24.094 -14.414 8.164 1 78.44 302 ASN B N 1
ATOM 4774 C CA . ASN B 1 302 ? -24.016 -15.797 8.633 1 78.44 302 ASN B CA 1
ATOM 4775 C C . ASN B 1 302 ? -23.047 -16.625 7.777 1 78.44 302 ASN B C 1
ATOM 4777 O O . ASN B 1 302 ? -22.922 -16.375 6.574 1 78.44 302 ASN B O 1
#

Organism: NCBI:txid3161138

Nearest PDB structures (foldseek):
  2it1-assembly1_B  TM=8.222E-01  e=4.887E-30  Pyrococcus horikoshii
  1z47-assembly1_B-2  TM=8.326E-01  e=1.214E-26  Alicyclobacillus acidocaldarius
  1oxv-assembly3_D  TM=8.277E-01  e=5.665E-26  Saccharolobus solfataricus
  8zx1-assembly1_D  TM=8.397E-01  e=8.082E-26  Escherichia coli
  2onk-assembly1_B  TM=9.240E-01  e=4.602E-22  Archaeoglobus fulgidus

Sequence (604 aa):
MLEIRNLHKKFGQNEVLKGIDLSLKSNEILSILGSSGSGKSTLLRCIAKLENSQYDELRCGSNVGFMFQNYALFPHLSVYDNIAFALNKLSKKEADDKINELLAKFGIQGLKDKKPDQISGGQAQRVAFARAIAAGAKLLLLDEPFSNLDQGLKQALRVELKDMIQKEGLSAIVVTHDIDDAYYLSDKIALIDGGKILDIGTPNKLFYSVKDEKSAQMLGGLNYIHSDLTSQDKFFDWIKSRNNIFAYSEIYMGGEFEANVISKSFIGLFYKIELEYKGIRFYTLWPSCLEISNSVKFGFYNMLEIRNLHKKFGQNEVLKGIDLSLKSNEILSILGSSGSGKSTLLRCIAKLENSQYDELRCGSNVGFMFQNYALFPHLSVYDNIAFALNKLSKKEADDKINELLAKFGIQGLKDKKPDQISGGQAQRVAFARAIAAGAKLLLLDEPFSNLDQGLKQALRVELKDMIQKEGLSAIVVTHDIDDAYYLSDKIALIDGGKILDIGTPNKLFYSVKDEKSAQMLGGLNYIHSDLTSQDKFFDWIKSRNNIFAYSEIYMGGEFEANVISKSFIGLFYKIELEYKGIRFYTLWPSCLEISNSVKFGFYN

Secondary structure (DSSP, 8-state):
-EEEEEEEEEETTEEEEEEEEEEE-TT-EEEEEE-TTSSHHHHHHHHTTSS--B-SEEEE-S-EEEE-GGGG--TTS-HHHHHHGGGTTS-HHHHHHHHHHHHHHTT-GGGTT--GGGS-HHHHHHHHHHHHHHTT-SEEEEESTTTT--HHHHHHHHHHHHHHHHHTT-EEEEEES-HHHHHHH-SEEEEEETTEEEEEE-HHHHHHT-SSHHHHHHH-SEEE--S---S--HHHHHHHHTTTEEEGGGEEEEEEEEEEEEEEEE-SSEEEEEEEETTEEEEEEEETTS---SEEEEEE--/-EEEEEEEEEETTEEEEEEEEEEE-TT-EEEEEE-TTSSHHHHHHHHTTSS--B-SEEEE-S-EEEE-GGGG--TTS-HHHHHHGGGTTS-HHHHHHHHHHHHHHTT-GGGTT--GGGS-HHHHHHHHHHHHHHTT-SEEEEESTTTT--HHHHHHHHHHHHHHHHHTT-EEEEEES-HHHHHHH-SEEEEEETTEEEEEE-HHHHHHT-SSHHHHHHH-SEEE--S---S--HHHHHHHHTTTEEEGGGEEEEEEEEEEEEEEEE-SSEEEEEEEETTEEEEEEEETTS---SEEEEEE--

Solvent-accessible surface area (backbone atoms only — not comparable to full-atom values): 31987 Å² total; per-residue (Å²): 76,34,41,36,32,48,31,29,30,66,60,88,90,47,70,41,31,65,46,34,68,48,73,40,52,75,57,33,30,35,20,40,36,34,44,75,85,18,34,59,66,58,52,53,30,36,75,71,65,75,35,86,64,46,57,81,38,77,47,63,61,80,40,71,23,78,34,41,57,81,42,66,66,53,68,88,33,27,46,47,48,50,31,45,62,44,36,73,87,48,53,72,66,58,35,50,53,51,50,53,50,44,26,52,73,64,71,44,54,90,40,40,78,35,35,59,89,72,49,52,72,66,52,46,48,48,48,42,50,42,20,27,50,60,49,51,35,45,34,36,38,32,42,33,71,58,64,86,51,28,64,61,60,34,54,55,47,49,53,50,50,45,49,54,36,58,75,68,56,29,20,34,38,37,32,34,59,50,66,64,58,38,36,66,60,25,59,27,38,33,34,34,50,82,14,27,73,75,46,73,34,35,52,66,52,40,68,77,57,48,89,44,70,68,55,36,52,70,68,51,65,52,36,75,58,81,71,82,69,76,64,95,39,73,66,43,52,50,37,54,74,43,75,31,44,47,48,18,47,42,38,40,80,74,36,89,42,72,30,37,50,76,44,77,42,61,59,72,56,26,26,46,30,34,35,38,45,97,89,43,70,46,56,30,50,44,46,46,85,56,86,79,61,64,59,44,39,31,35,67,68,128,77,34,40,35,32,47,30,30,32,64,60,87,91,46,68,43,31,65,46,34,68,48,73,42,54,76,58,33,30,38,19,41,35,35,45,75,86,19,33,60,68,58,50,53,31,35,74,69,64,77,33,87,65,47,56,81,39,78,46,62,60,77,40,71,21,78,34,41,57,80,42,66,65,54,68,89,32,28,47,47,49,48,31,46,62,43,35,73,89,47,53,72,68,57,36,50,52,52,48,52,50,44,24,53,74,64,72,43,54,91,40,39,80,36,35,59,89,73,50,54,72,66,53,46,48,46,48,41,49,41,19,28,49,59,49,53,36,45,34,38,39,31,42,34,69,57,65,85,50,26,64,60,61,36,55,55,47,52,52,51,50,46,48,53,37,58,75,70,57,29,18,34,39,38,31,33,58,49,65,64,56,40,36,66,59,27,59,28,38,34,35,33,50,83,14,27,71,75,48,71,33,35,55,66,51,41,69,77,56,48,88,43,70,69,56,36,53,70,69,51,68,53,35,76,58,83,72,84,68,79,64,94,39,75,67,43,52,52,37,55,75,42,75,30,43,48,48,19,47,42,39,42,81,75,37,89,42,72,30,39,50,75,45,78,40,61,59,74,57,24,25,46,31,34,35,37,45,97,88,42,69,47,55,30,52,44,45,46,83,56,87,80,61,64,59,43,40,29,36,68,70,129

Radius of gyration: 26.03 Å; Cα contacts (8 Å, |Δi|>4): 1246; chains: 2; bounding box: 61×66×66 Å

Foldseek 3Di:
DKWFFQKWDDDVPRTLAGTETDDDDFLFEEEEAEDPSLCLVVVLCVLVVVGDIDGPDIDDDPQEQEAEALRPFDQVDFLQVSLLVLVPVDDPVVSVVLSCVLCVVLVNNVRRGPGPVPDDSLSSVSSSVSSSVSNVHQEYEYEAHCPPPDPVVSVVSLVVVLVVSNVVRHYYYYYHNDLVSRLSRGQKYWYTGSNYTQDMGGPVCCQQPPPDPVSNVSNDQKFAWPDDLPDDDPVSVVCVVSVVIDGQAQKAFDADFKWFWPDWDDDDQWIWTWTDGPHTIDIHTDGPVDDDDRMTDMDGHD/DKWFFQKWDDDVPRTLAGTETDDDDFLFEEEEAEDPSLCLVVVLCVLVVVGDIDGPDIDDDPQEQEAEALRPFDQVDFLQVSLLVLVPVDDPVVSVVLSCVLCVVLVNNVRRGPGPVPDDSLSSVSSSVSSSVSNVHQEYEYEAHCPPPDPVVSVVSLVVVLVVSNVVRHYYYYYHNDLVSRLSRGQKYWYTGSNYTQDMGGPVCCQQPPPDPVSNVSNDQKFAWPDDLPDPDPVSVVCVVSVVIDGQAQK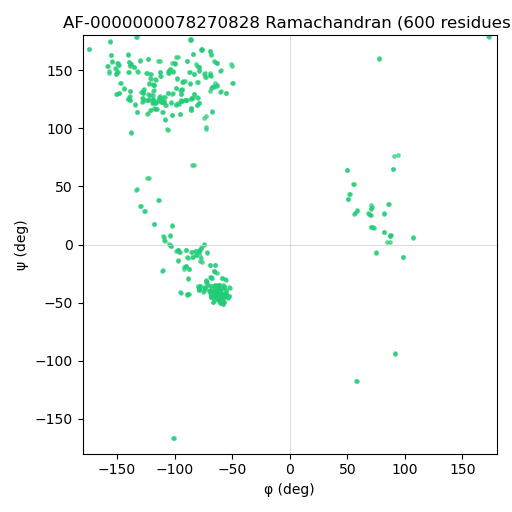AFDADFKWFWPDWDDDDQWIWTWTDGPHTIDIHTDGPVDDDDRMTDMDGHD